Protein 6XWT (pdb70)

Radius of gyration: 24.29 Å; Cα contacts (8 Å, |Δi|>4): 470; chains: 6; bounding box: 39×50×75 Å

Solvent-accessible surface area: 18390 Å² total; per-residue (Å²): 84,12,46,99,99,11,4,8,142,4,0,78,83,0,0,85,122,57,14,111,88,110,74,4,67,0,6,98,9,0,16,99,3,0,13,67,1,1,13,45,24,7,26,12,26,3,15,28,0,11,60,3,0,116,17,23,98,130,90,52,0,51,50,123,0,7,54,25,13,40,138,20,57,144,42,182,34,7,34,118,48,2,4,96,115,6,1,147,142,13,42,3,142,154,40,28,65,119,1,32,135,61,2,55,33,18,2,77,85,11,0,31,37,2,0,95,19,0,0,80,80,0,48,147,43,188,89,147,11,0,23,2,104,2,0,14,79,0,4,142,156,55,65,70,10,92,87,11,48,106,138,34,6,7,127,9,0,82,75,1,0,83,122,58,8,64,104,105,68,3,60,0,7,98,10,0,17,96,3,0,13,61,1,1,16,42,24,3,26,10,26,4,15,5,0,8,65,0,0,116,22,24,112,127,85,45,0,51,48,117,0,6,55,22,4,39,123,53,35,138,27,6,44,122,50,1,1,94,120,4,2,145,146,13,41,2,148,142,40,26,63,111,1,27,108,60,1,67,35,17,2,93,84,8,0,32,37,1,0,95,18,0,0,78,81,0,50,145,44,188,89,141,9,0,22,3,108,2,0,14,78,0,5,144,157,54,66,55,11,67,47,199,74,54,169,52,4,65,65,50,36,69,86,13,62,78,150,35,97,34,103,9,95,0,85,68,50,17,124,124,55,172,81,44,154,53,3,63,64,52,30,71,84,16,60,71,167,38,129,34,101,19,89,5,84,59,60,19,117,126,39,120

InterPro domains:
  IPR000164 Histone H3/CENP-A [PR00622] (91-105)
  IPR000164 Histone H3/CENP-A [PR00622] (143-160)
  IPR000164 Histone H3/CENP-A [PR00622] (185-201)
  IPR000164 Histone H3/CENP-A [PR00622] (201-222)
  IPR000164 Histone H3/CENP-A [PTHR45810] (65-220)
  IPR000164 Histone H3/CENP-A [SM00428] (119-223)
  IPR007125 Core Histone H2A/H2B/H3 domain [PF00125] (131-218)
  IPR009072 Histone-fold [G3DSA:1.10.20.10] (46-222)
  IPR009072 Histone-fold [SSF47113] (108-221)

Foldseek 3Di:
DDDPVVVVVVVQVVLVVPDDPDRDDADPVRSVVVVVVVVVVVVVLVVVLQVVVVVVVHRDRDVVSVVVSVVVPD/DVPPDPVVVVVVCVVVVNDDDDPVVVVVVVVVVCVVVVQLCVQLVVVCVVVVHDDRDVVSSVRSVVVPVPPD/DDDPVVVVVVVQVVLVVPVVPDSDDQDPVNSVVVVVVVVVVVVVLVVVLQVVCVVVVHRDRDVVSVVVSVVVPD/DDDPCVVVVVCVVVVNDDDDPCVVVVVVVVVCVPVVQLVVQLVVVCVVVVHDDRDVVSSVRSVVVPVPPPD/DVVVVVVVVVVVVPDDDDDDDPCVNCVVVD/DVVVVVVVVVVVVPDDDDDDDPCVVCCVVVD

Nearest PDB structures (foldseek):
  6xwt-assembly1_D  TM=1.002E+00  e=1.591E-09  Drosophila melanogaster
  7xnp-assembly1_F  TM=9.391E-01  e=4.720E-09  Xenopus laevis
  5bs7-assembly1_D  TM=9.697E-01  e=1.309E-08  Xenopus laevis
  5bo0-assembly1_B  TM=9.210E-01  e=8.703E-09  Homo sapiens
  6f3t-assembly4_L  TM=8.508E-01  e=8.009E-03  Homo sapiens

Organism: Drosophila melanogaster (NCBI:txid7227)

GO terms:
  GO:0000775 chromosome, centromeric region (C, IDA)
  GO:0000776 kinetochore (C, IDA)
  GO:0000779 condensed chromosome, centromeric region (C, IDA)
  GO:0000939 inner kinetochore (C, IDA)
  GO:0043505 CENP-A containing nucleosome (C, IDA)
  GO:0031507 heterochromatin formation (P, IGI)
  GO:0051225 spindle assembly (P, IMP)
  GO:0051382 kinetochore assembly (P, IMP)
  GO:0007059 chromosome segregation (P, IMP)
  GO:0007080 mitotic metaphase chromosome alignment (P, IMP)
  GO:0000278 mitotic cell cycle (P, IMP)
  GO:0000786 nucleosome (C, IPI)
  GO:0005515 protein binding (F, IPI)
  GO:0051383 kinetochore organization (P, IDA)
  GO:0005634 nucleus (C, EXP)

Structure (mmCIF, N/CA/C/O backbone):
data_6XWT
#
_entry.id   6XWT
#
_cell.length_a   178.250
_cell.length_b   178.250
_cell.length_c   133.280
_cell.angle_alpha   90.000
_cell.angle_beta   90.000
_cell.angle_gamma   120.000
#
_symmetry.space_group_name_H-M   'H 3 2'
#
loop_
_entity.id
_entity.type
_entity.pdbx_description
1 polymer 'Histone H3-like centromeric protein cid'
2 polymer 'Histone H4'
3 polymer 'Chromosome alignment defect 1'
#
loop_
_atom_site.group_PDB
_atom_site.id
_atom_site.type_symbol
_atom_site.label_atom_id
_atom_site.label_alt_id
_atom_site.label_comp_id
_atom_site.label_asym_id
_atom_site.label_entity_id
_atom_site.label_seq_id
_atom_site.pdbx_PDB_ins_code
_atom_site.Cartn_x
_atom_site.Cartn_y
_atom_site.Cartn_z
_atom_site.occupancy
_atom_site.B_iso_or_equiv
_atom_site.auth_seq_id
_atom_site.auth_comp_id
_atom_site.auth_asym_id
_atom_site.auth_atom_id
_atom_site.pdbx_PDB_model_num
ATOM 1 N N . LEU A 1 147 ? 13.44223 -18.81338 36.67858 1.000 135.40134 47 LEU A N 1
ATOM 2 C CA . LEU A 1 147 ? 14.52272 -19.71912 36.30944 1.000 133.83923 47 LEU A CA 1
ATOM 3 C C . LEU A 1 147 ? 15.46162 -19.07662 35.29126 1.000 135.32018 47 LEU A C 1
ATOM 4 O O . LEU A 1 147 ? 15.11114 -18.08913 34.64931 1.000 136.17289 47 LEU A O 1
ATOM 6 N N . ILE A 1 148 ? 16.65707 -19.64068 35.14850 1.000 141.84617 48 ILE A N 1
ATOM 7 C CA . ILE A 1 148 ? 17.58690 -19.22736 34.09913 1.000 141.96378 48 ILE A CA 1
ATOM 8 C C . ILE A 1 148 ? 17.21805 -19.98714 32.82999 1.000 143.56715 48 ILE A C 1
ATOM 9 O O . ILE A 1 148 ? 16.53293 -21.01680 32.91177 1.000 144.61133 48 ILE A O 1
ATOM 14 N N . PRO A 1 149 ? 17.63144 -19.53521 31.64885 1.000 141.96693 49 PRO A N 1
ATOM 15 C CA . PRO A 1 149 ? 17.30949 -20.28165 30.42995 1.000 144.45935 49 PRO A CA 1
ATOM 16 C C . PRO A 1 149 ? 18.24066 -21.46445 30.21759 1.000 143.59503 49 PRO A C 1
ATOM 17 O O . PRO A 1 149 ? 19.40329 -21.46151 30.63025 1.000 141.91824 49 PRO A O 1
ATOM 21 N N . LYS A 1 150 ? 17.69837 -22.49081 29.55384 1.000 139.79859 50 LYS A N 1
ATOM 22 C CA . LYS A 1 150 ? 18.48706 -23.67390 29.22208 1.000 139.80482 50 LYS A CA 1
ATOM 23 C C . LYS A 1 150 ? 19.51383 -23.38217 28.13771 1.000 141.29850 50 LYS A C 1
ATOM 24 O O . LYS A 1 150 ? 20.55345 -24.04901 28.08052 1.000 140.96657 50 LYS A O 1
ATOM 30 N N . LEU A 1 151 ? 19.22771 -22.41764 27.26185 1.000 139.36904 51 LEU A N 1
ATOM 31 C CA . LEU A 1 151 ? 20.10561 -22.11213 26.13387 1.000 141.44946 51 LEU A CA 1
ATOM 32 C C . LEU A 1 151 ? 21.57848 -21.99511 26.51875 1.000 138.95711 51 LEU A C 1
ATOM 33 O O . LEU A 1 151 ? 22.40498 -22.68127 25.89917 1.000 139.69144 51 LEU A O 1
ATOM 38 N N . PRO A 1 152 ? 21.98174 -21.17254 27.51541 1.000 139.96553 52 PRO A N 1
ATOM 39 C CA . PRO A 1 152 ? 23.40175 -21.14244 27.89401 1.000 138.64381 52 PRO A CA 1
ATOM 40 C C . PRO A 1 152 ? 23.77278 -22.15453 28.96783 1.000 135.77781 52 PRO A C 1
ATOM 41 O O . PRO A 1 152 ? 24.94594 -22.51027 29.11949 1.000 134.00625 52 PRO A O 1
ATOM 45 N N . PHE A 1 153 ? 22.78001 -22.60530 29.73520 1.000 132.07476 53 PHE A N 1
ATOM 46 C CA . PHE A 1 153 ? 23.04864 -23.53010 30.83100 1.000 128.16218 53 PHE A CA 1
ATOM 47 C C . PHE A 1 153 ? 23.47687 -24.89626 30.30950 1.000 127.48000 53 PHE A C 1
ATOM 48 O O . PHE A 1 153 ? 24.47113 -25.46667 30.77516 1.000 124.74305 53 PHE A O 1
ATOM 56 N N . SER A 1 154 ? 22.72377 -25.44677 29.35309 1.000 121.90552 54 SER A N 1
ATOM 57 C CA . SER A 1 154 ? 23.03759 -26.77523 28.83781 1.000 121.90271 54 SER A CA 1
ATOM 58 C C . SER A 1 154 ? 24.40884 -26.81625 28.17620 1.000 120.81235 54 SER A C 1
ATOM 59 O O . SER A 1 154 ? 25.03639 -27.87957 28.12283 1.000 118.62571 54 SER A O 1
ATOM 62 N N . ARG A 1 155 ? 24.89218 -25.67902 27.66870 1.000 127.41228 55 ARG A N 1
ATOM 63 C CA . ARG A 1 155 ? 26.24693 -25.64454 27.13015 1.000 126.27732 55 ARG A CA 1
ATOM 64 C C . ARG A 1 155 ? 27.27230 -25.98567 28.20283 1.000 121.68922 55 ARG A C 1
ATOM 65 O O . ARG A 1 155 ? 28.22626 -26.72822 27.94682 1.000 120.29445 55 ARG A O 1
ATOM 73 N N . LEU A 1 156 ? 27.08307 -25.46553 29.41666 1.000 122.65000 56 LEU A N 1
ATOM 74 C CA . LEU A 1 156 ? 28.03602 -25.72055 30.49231 1.000 118.76877 56 LEU A CA 1
ATOM 75 C C . LEU A 1 156 ? 27.92218 -27.15116 31.00678 1.000 116.20757 56 LEU A C 1
ATOM 76 O O . LEU A 1 156 ? 28.93950 -27.80653 31.28176 1.000 113.57775 56 LEU A O 1
ATOM 81 N N . VAL A 1 157 ? 26.69158 -27.65288 31.13454 1.000 111.94087 57 VAL A N 1
ATOM 82 C CA . VAL A 1 157 ? 26.49398 -29.05499 31.48304 1.000 110.83429 57 VAL A CA 1
ATOM 83 C C . VAL A 1 157 ? 27.19609 -29.94960 30.47212 1.000 111.58664 57 VAL A C 1
ATOM 84 O O . VAL A 1 157 ? 27.84196 -30.93602 30.83974 1.000 110.02114 57 VAL A O 1
ATOM 8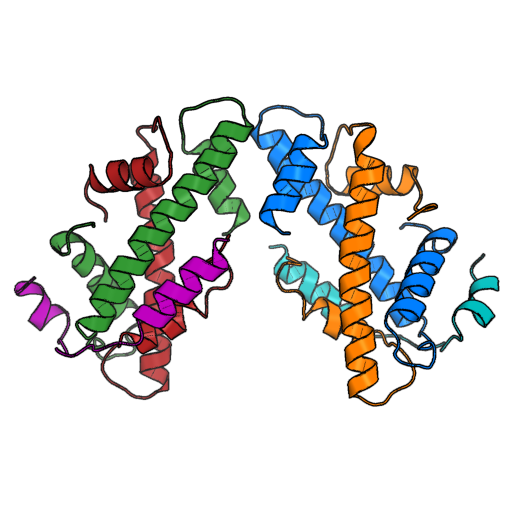8 N N . ARG A 1 158 ? 27.09328 -29.60910 29.18522 1.000 117.50214 58 ARG A N 1
ATOM 89 C CA . ARG A 1 158 ? 27.74245 -30.39537 28.14177 1.000 117.66825 58 ARG A CA 1
ATOM 90 C C . ARG A 1 158 ? 29.25712 -30.31697 28.26239 1.000 114.91248 58 ARG A C 1
ATOM 91 O O . ARG A 1 158 ? 29.94785 -31.33923 28.18919 1.000 113.96041 58 ARG A O 1
ATOM 99 N N . GLU A 1 159 ? 29.79139 -29.10155 28.40110 1.000 121.87766 59 GLU A N 1
ATOM 100 C CA . GLU A 1 159 ? 31.21352 -28.92289 28.67326 1.000 119.82861 59 GLU A CA 1
ATOM 101 C C . GLU A 1 159 ? 31.70631 -29.86521 29.76760 1.000 116.85214 59 GLU A C 1
ATOM 102 O O . GLU A 1 159 ? 32.70266 -30.57289 29.58929 1.000 115.97943 59 GLU A O 1
ATOM 108 N N . PHE A 1 160 ? 30.99514 -29.92838 30.89434 1.000 116.89175 60 PHE A N 1
ATOM 109 C CA . PHE A 1 160 ? 31.55803 -30.69253 32.00778 1.000 114.15236 60 PHE A CA 1
ATOM 110 C C . PHE A 1 160 ? 31.28081 -32.19066 31.90939 1.000 114.76548 60 PHE A C 1
ATOM 111 O O . PHE A 1 160 ? 32.10304 -32.99106 32.37707 1.000 113.76038 60 PHE A O 1
ATOM 119 N N . ILE A 1 161 ? 30.15503 -32.59345 31.31664 1.000 106.03566 61 ILE A N 1
ATOM 120 C CA . ILE A 1 161 ? 29.95774 -34.00075 30.97495 1.000 107.11550 61 ILE A CA 1
ATOM 121 C C . ILE A 1 161 ? 31.08834 -34.48795 30.08141 1.000 108.05779 61 ILE A C 1
ATOM 122 O O . ILE A 1 161 ? 31.65501 -35.56500 30.29801 1.000 108.10971 61 ILE A O 1
ATOM 127 N N . VAL A 1 162 ? 31.42848 -33.70240 29.05943 1.000 116.13153 62 VAL A N 1
ATOM 128 C CA . VAL A 1 162 ? 32.53304 -34.06489 28.17920 1.000 115.88888 62 VAL A CA 1
ATOM 129 C C . VAL A 1 162 ? 33.84660 -34.06895 28.95124 1.000 113.55630 62 VAL A C 1
ATOM 130 O O . VAL A 1 162 ? 34.72677 -34.90132 28.70469 1.000 113.70580 62 VAL A O 1
ATOM 134 N N . LYS A 1 163 ? 33.99942 -33.14493 29.90190 1.000 120.52642 63 LYS A N 1
ATOM 135 C CA . LYS A 1 163 ? 35.27516 -33.00804 30.59544 1.000 119.35708 63 LYS A CA 1
ATOM 136 C C . LYS A 1 163 ? 35.55544 -34.18249 31.53563 1.000 118.51088 63 LYS A C 1
ATOM 137 O O . LYS A 1 163 ? 36.67811 -34.69528 31.56111 1.000 118.48698 63 LYS A O 1
ATOM 143 N N . TYR A 1 164 ? 34.56430 -34.63471 32.31022 1.000 125.45260 64 TYR A N 1
ATOM 144 C CA . TYR A 1 164 ? 34.81434 -35.65756 33.33006 1.000 124.76684 64 TYR A CA 1
ATOM 145 C C . TYR A 1 164 ? 34.28538 -37.05153 33.01267 1.000 125.89380 64 TYR A C 1
ATOM 146 O O . TYR A 1 164 ? 34.48076 -37.96221 33.82857 1.000 126.18791 64 TYR A O 1
ATOM 155 N N . SER A 1 165 ? 33.63055 -37.25949 31.87734 1.000 127.87249 65 SER A N 1
ATOM 156 C CA . SER A 1 165 ? 33.31141 -38.62211 31.47905 1.000 129.58637 65 SER A CA 1
ATOM 157 C C . SER A 1 165 ? 34.57525 -39.31000 30.97420 1.000 129.87852 65 SER A C 1
ATOM 158 O O . SER A 1 165 ? 35.39715 -38.69986 30.28472 1.000 129.90725 65 SER A O 1
ATOM 161 N N . ASP A 1 166 ? 34.74627 -40.58016 31.34604 1.000 148.06020 66 ASP A N 1
ATOM 162 C CA . ASP A 1 166 ? 36.00872 -41.26831 31.08939 1.000 147.85091 66 ASP A CA 1
ATOM 163 C C . ASP A 1 166 ? 36.34386 -41.35767 29.60709 1.000 149.46986 66 ASP A C 1
ATOM 164 O O . ASP A 1 166 ? 37.34397 -40.78879 29.15719 1.000 148.97685 66 ASP A O 1
ATOM 169 N N . ASP A 1 167 ? 35.53504 -42.07584 28.85189 1.000 138.80810 67 ASP A N 1
ATOM 170 C CA . ASP A 1 167 ? 35.80097 -42.26824 27.42611 1.000 140.48054 67 ASP A CA 1
ATOM 171 C C . ASP A 1 167 ? 34.58607 -42.02506 26.54402 1.000 142.28697 67 ASP A C 1
ATOM 172 O O . ASP A 1 167 ? 34.72854 -41.51615 25.43005 1.000 142.10211 67 ASP A O 1
ATOM 174 N N . GLU A 1 168 ? 33.40482 -42.35972 27.01179 1.000 142.85835 68 GLU A N 1
ATOM 175 C CA . GLU A 1 168 ? 32.21191 -42.02459 26.24870 1.000 143.45754 68 GLU A CA 1
ATOM 176 C C . GLU A 1 168 ? 31.49363 -40.87032 26.91265 1.000 143.09036 68 GLU A C 1
ATOM 177 O O . GLU A 1 168 ? 31.26545 -40.91666 28.12983 1.000 143.92728 68 GLU A O 1
ATOM 183 N N . PRO A 1 169 ? 31.16414 -39.81412 26.17385 1.000 127.80099 69 PRO A N 1
ATOM 184 C CA . PRO A 1 169 ? 30.26482 -38.79464 26.71899 1.000 128.17784 69 PRO A CA 1
ATOM 185 C C . PRO A 1 169 ? 29.03260 -39.45073 27.32726 1.000 129.51952 69 PRO A C 1
ATOM 186 O O . PRO A 1 169 ? 28.44032 -40.36274 26.74836 1.000 132.86349 69 PRO A O 1
ATOM 190 N N . LEU A 1 170 ? 28.64648 -38.97929 28.50719 1.000 131.16833 70 LEU A N 1
ATOM 191 C CA . LEU A 1 170 ? 27.79354 -39.73150 29.42146 1.000 132.32508 70 LEU A CA 1
ATOM 192 C C . LEU A 1 170 ? 26.42523 -39.07169 29.37536 1.000 135.22014 70 LEU A C 1
ATOM 193 O O . LEU A 1 170 ? 26.29588 -37.88986 29.70983 1.000 135.38947 70 LEU A O 1
ATOM 198 N N . ARG A 1 171 ? 25.40911 -39.83375 28.96740 1.000 133.34638 71 ARG A N 1
ATOM 199 C CA . ARG A 1 171 ? 24.53563 -39.27920 27.94629 1.000 136.61065 71 ARG A CA 1
ATOM 200 C C . ARG A 1 171 ? 23.78456 -38.01792 28.36930 1.000 137.83272 71 ARG A C 1
ATOM 201 O O . ARG A 1 171 ? 24.21881 -36.92871 27.98374 1.000 141.79016 71 ARG A O 1
ATOM 209 N N . VAL A 1 172 ? 22.61165 -38.12752 29.00445 1.000 129.38449 72 VAL A N 1
ATOM 210 C CA . VAL A 1 172 ? 22.07766 -37.33235 30.11847 1.000 129.56298 72 VAL A CA 1
ATOM 211 C C . VAL A 1 172 ? 20.59219 -37.69083 30.14249 1.000 131.24649 72 VAL A C 1
ATOM 212 O O . VAL A 1 172 ? 20.03098 -38.02507 29.09444 1.000 133.00311 72 VAL A O 1
ATOM 216 N N . THR A 1 173 ? 19.92436 -37.60670 31.29000 1.000 129.11899 73 THR A N 1
ATOM 217 C CA . THR A 1 173 ? 18.46487 -37.62380 31.29715 1.000 129.89569 73 THR A CA 1
ATOM 218 C C . THR A 1 173 ? 17.90600 -36.21127 31.44123 1.000 129.99785 73 THR A C 1
ATOM 219 O O . THR A 1 173 ? 18.59164 -35.29321 31.88949 1.000 129.66327 73 THR A O 1
ATOM 223 N N . GLU A 1 174 ? 16.62632 -36.05572 31.08738 1.000 128.66381 74 GLU A N 1
ATOM 224 C CA . GLU A 1 174 ? 15.96097 -34.76611 31.26527 1.000 128.50541 74 GLU A CA 1
ATOM 225 C C . GLU A 1 174 ? 15.86946 -34.39440 32.73958 1.000 126.16631 74 GLU A C 1
ATOM 226 O O . GLU A 1 174 ? 16.08332 -33.23212 33.11786 1.000 124.87491 74 GLU A O 1
ATOM 232 N N . GLY A 1 175 ? 15.54281 -35.37348 33.58394 1.000 127.38824 75 GLY A N 1
ATOM 233 C CA . GLY A 1 175 ? 15.48038 -35.12093 35.01154 1.000 126.14119 75 GLY A CA 1
ATOM 234 C C . GLY A 1 175 ? 16.81113 -34.67155 35.57890 1.000 124.08012 75 GLY A C 1
ATOM 235 O O . GLY A 1 175 ? 16.85919 -33.81782 36.46425 1.000 122.23597 75 GLY A O 1
ATOM 236 N N . ALA A 1 176 ? 17.90795 -35.25659 35.09224 1.000 122.28559 76 ALA A N 1
ATOM 237 C CA . ALA A 1 176 ? 19.23462 -34.82293 35.51814 1.000 120.08279 76 ALA A CA 1
ATOM 238 C C . ALA A 1 176 ? 19.45527 -33.34652 35.21172 1.000 118.16188 76 ALA A C 1
ATOM 239 O O . ALA A 1 176 ? 19.92528 -32.58678 36.06651 1.000 115.09885 76 ALA A O 1
ATOM 241 N N . LEU A 1 177 ? 19.12766 -32.92573 33.98788 1.000 120.13156 77 LEU A N 1
ATOM 242 C CA . LEU A 1 177 ? 19.28588 -31.52468 33.60885 1.000 119.26311 77 LEU A CA 1
ATOM 243 C C . LEU A 1 177 ? 18.43788 -30.61751 34.48905 1.000 117.50212 77 LEU A C 1
ATOM 244 O O . LEU A 1 177 ? 18.90978 -29.58045 34.97768 1.000 114.74827 77 LEU A O 1
ATOM 249 N N . LEU A 1 178 ? 17.17205 -30.98787 34.69132 1.000 119.86270 78 LEU A N 1
ATOM 250 C CA . LEU A 1 178 ? 16.29692 -30.16032 35.51144 1.000 118.58646 78 LEU A CA 1
ATOM 251 C C . LEU A 1 178 ? 16.80991 -30.07027 36.94280 1.000 115.38769 78 LEU A C 1
ATOM 252 O O . LEU A 1 178 ? 16.78465 -28.99425 37.55064 1.000 113.88859 78 LEU A O 1
ATOM 257 N N . ALA A 1 179 ? 17.28526 -31.18992 37.49515 1.000 122.29444 79 ALA A N 1
ATOM 258 C CA . ALA A 1 179 ? 17.81156 -31.18858 38.85530 1.000 120.15344 79 ALA A CA 1
ATOM 259 C C . ALA A 1 179 ? 19.04707 -30.30839 38.96876 1.000 117.28035 79 ALA A C 1
ATOM 260 O O . ALA A 1 179 ? 19.18965 -29.55143 39.93585 1.000 115.26079 79 ALA A O 1
ATOM 262 N N . MET A 1 180 ? 19.95424 -30.39581 37.99301 1.000 116.55850 80 MET A N 1
ATOM 263 C CA . MET A 1 180 ? 21.14291 -29.55073 38.01550 1.000 114.14888 80 MET A CA 1
ATOM 264 C C . MET A 1 180 ? 20.76076 -28.07901 37.96839 1.000 113.61753 80 MET A C 1
ATOM 265 O O . MET A 1 180 ? 21.32004 -27.25457 38.70145 1.000 112.92395 80 MET A O 1
ATOM 270 N N . GLN A 1 181 ? 19.79252 -27.73259 37.11867 1.000 122.76446 81 GLN A N 1
ATOM 271 C CA . GLN A 1 181 ? 19.38659 -26.33631 37.00326 1.000 124.12690 81 GLN A CA 1
ATOM 272 C C . GLN A 1 181 ? 18.75091 -25.84297 38.29884 1.000 122.67743 81 GLN A C 1
ATOM 273 O O . GLN A 1 181 ? 19.07009 -24.74966 38.78566 1.000 121.44749 81 GLN A O 1
ATOM 279 N N . GLU A 1 182 ? 17.84337 -26.64069 38.87217 1.000 125.97935 82 GLU A N 1
ATOM 280 C CA . GLU A 1 182 ? 17.22002 -26.29327 40.14728 1.000 126.18259 82 GLU A CA 1
ATOM 281 C C . GLU A 1 182 ? 18.27311 -26.06784 41.22673 1.000 123.31737 82 GLU A C 1
ATOM 282 O O . GLU A 1 182 ? 18.24985 -25.06166 41.95530 1.000 123.49011 82 GLU A O 1
ATOM 288 N N . SER A 1 183 ? 19.20920 -27.01412 41.34063 1.000 122.84405 83 SER A N 1
ATOM 289 C CA . SER A 1 183 ? 20.24569 -26.93326 42.35945 1.000 120.66604 83 SER A CA 1
ATOM 290 C C . SER A 1 183 ? 21.08223 -25.67883 42.19002 1.000 119.52662 83 SER A C 1
ATOM 291 O O . SER A 1 183 ? 21.34538 -24.96417 43.16090 1.000 119.80741 83 SER A O 1
ATOM 294 N N . CYS A 1 184 ? 21.50961 -25.39228 40.95799 1.000 117.26116 84 CYS A N 1
ATOM 295 C CA . CYS A 1 184 ? 22.39239 -24.25100 40.75214 1.000 117.04453 84 CYS A CA 1
ATOM 296 C C . CYS A 1 184 ? 21.66580 -22.93871 40.99458 1.000 118.82961 84 CYS A C 1
ATOM 297 O O . CYS A 1 184 ? 22.24106 -22.01028 41.57359 1.000 118.53011 84 CYS A O 1
ATOM 300 N N . GLU A 1 185 ? 20.39068 -22.85335 40.60968 1.000 122.53288 85 GLU A N 1
ATOM 301 C CA . GLU A 1 185 ? 19.65056 -21.62170 40.85270 1.000 124.79082 85 GLU A CA 1
ATOM 302 C C . GLU A 1 185 ? 19.49687 -21.36507 42.34522 1.000 123.88100 85 GLU A C 1
ATOM 303 O O . GLU A 1 185 ? 19.81518 -20.27065 42.83632 1.000 124.16833 85 GLU A O 1
ATOM 309 N N . MET A 1 186 ? 19.02627 -22.36655 43.09617 1.000 125.75422 86 MET A N 1
ATOM 310 C CA . MET A 1 186 ? 18.82346 -22.09554 44.51467 1.000 125.63540 86 MET A CA 1
ATOM 311 C C . MET A 1 186 ? 20.15320 -21.94279 45.24301 1.000 124.29271 86 MET A C 1
ATOM 312 O O . MET A 1 186 ? 20.23704 -21.18185 46.21289 1.000 125.89694 86 MET A O 1
ATOM 317 N N . TYR A 1 187 ? 21.21329 -22.60700 44.76869 1.000 119.72541 87 TYR A N 1
ATOM 318 C CA . TYR A 1 187 ? 22.51634 -22.46633 45.40744 1.000 118.57067 87 TYR A CA 1
ATOM 319 C C . TYR A 1 187 ? 23.10246 -21.08214 45.17876 1.000 119.15732 87 TYR A C 1
ATOM 320 O O . TYR A 1 187 ? 23.71058 -20.50364 46.08691 1.000 119.68106 87 TYR A O 1
ATOM 329 N N . LEU A 1 188 ? 22.93829 -20.53304 43.97442 1.000 113.59451 88 LEU A N 1
ATOM 330 C CA . LEU A 1 188 ? 23.41994 -19.18073 43.73564 1.000 115.00935 88 LEU A CA 1
ATOM 331 C C . LEU A 1 188 ? 22.61526 -18.17007 44.53492 1.000 116.61966 88 LEU A C 1
ATOM 332 O O . LEU A 1 188 ? 23.18969 -17.24590 45.12044 1.000 117.60692 88 LEU A O 1
ATOM 337 N N . THR A 1 189 ? 21.28850 -18.33129 44.57923 1.000 120.29971 89 THR A N 1
ATOM 338 C CA . THR A 1 189 ? 20.47722 -17.49153 45.45701 1.000 121.82184 89 THR A CA 1
ATOM 339 C C . THR A 1 189 ? 21.00791 -17.52491 46.88730 1.000 121.20647 89 THR A C 1
ATOM 340 O O . THR A 1 189 ? 21.22120 -16.48164 47.51690 1.000 122.58662 89 THR A O 1
ATOM 344 N N . GLN A 1 190 ? 21.23423 -18.73130 47.40561 1.000 133.21811 90 GLN A N 1
ATOM 345 C CA . GLN A 1 190 ? 21.74038 -18.92377 48.75979 1.000 133.39021 90 GLN A CA 1
ATOM 346 C C . GLN A 1 190 ? 23.06777 -18.20263 48.98970 1.000 132.63851 90 GLN A C 1
ATOM 347 O O . GLN A 1 190 ? 23.21676 -17.43320 49.95140 1.000 134.74014 90 GLN A O 1
ATOM 353 N N . ARG A 1 191 ? 24.05796 -18.46782 48.13471 1.000 126.48241 91 ARG A N 1
ATOM 354 C CA . ARG A 1 191 ? 25.39296 -17.92704 48.36762 1.000 126.53497 91 ARG A CA 1
ATOM 355 C C . ARG A 1 191 ? 25.42381 -16.41559 48.18270 1.000 128.10641 91 ARG A C 1
ATOM 356 O O . ARG A 1 191 ? 26.15916 -15.72039 48.89542 1.000 128.46915 91 ARG A O 1
ATOM 364 N N . LEU A 1 192 ? 24.61376 -15.88591 47.26096 1.000 121.41734 92 LEU A N 1
ATOM 365 C CA . LEU A 1 192 ? 24.45940 -14.44070 47.15898 1.000 123.16242 92 LEU A CA 1
ATOM 366 C C . LEU A 1 192 ? 23.86232 -13.86325 48.43307 1.000 124.83006 92 LEU A C 1
ATOM 367 O O . LEU A 1 192 ? 24.30812 -12.81581 48.91320 1.000 126.40183 92 LEU A O 1
ATOM 372 N N . ALA A 1 193 ? 22.84141 -14.52400 48.98839 1.000 127.31307 93 ALA A N 1
ATOM 373 C CA . ALA A 1 193 ? 22.23815 -14.03607 50.22459 1.000 129.17769 93 ALA A CA 1
ATOM 374 C C . ALA A 1 193 ? 23.25452 -14.00301 51.35884 1.000 128.79310 93 ALA A C 1
ATOM 375 O O . ALA A 1 193 ? 23.28273 -13.05613 52.15201 1.000 131.38953 93 ALA A O 1
ATOM 377 N N . ASP A 1 194 ? 24.11490 -15.01794 51.44134 1.000 132.69816 94 ASP A N 1
ATOM 378 C CA . ASP A 1 194 ? 25.09310 -15.04480 52.52926 1.000 133.34074 94 ASP A CA 1
ATOM 379 C C . ASP A 1 194 ? 26.19770 -14.00332 52.32289 1.000 133.37799 94 ASP A C 1
ATOM 380 O O . ASP A 1 194 ? 26.63354 -13.34074 53.28071 1.000 134.45855 94 ASP A O 1
ATOM 385 N N . SER A 1 195 ? 26.66825 -13.84056 51.08392 1.000 131.05203 95 SER A N 1
ATOM 386 C CA . SER A 1 195 ? 27.61631 -12.76663 50.80321 1.000 131.32764 95 SER A CA 1
ATOM 387 C C . SER A 1 195 ? 27.00947 -11.40545 51.12820 1.000 134.07518 95 SER A C 1
ATOM 388 O O . SER A 1 195 ? 27.69630 -10.50636 51.63422 1.000 136.08589 95 SER A O 1
ATOM 391 N N . TYR A 1 196 ? 25.71067 -11.24282 50.87077 1.000 128.93991 96 TYR A N 1
ATOM 392 C CA . TYR A 1 196 ? 25.03389 -10.00875 51.23897 1.000 132.03095 96 TYR A CA 1
ATOM 393 C C . TYR A 1 196 ? 24.87111 -9.88514 52.74784 1.000 133.09502 96 TYR A C 1
ATOM 394 O O . TYR A 1 196 ? 24.77311 -8.76741 53.26017 1.000 135.94381 96 TYR A O 1
ATOM 403 N N . MET A 1 197 ? 24.84590 -11.00815 53.46845 1.000 139.39698 97 MET A N 1
ATOM 404 C CA . MET A 1 197 ? 24.91148 -10.94193 54.92614 1.000 141.21829 97 MET A CA 1
ATOM 405 C C . MET A 1 197 ? 26.24420 -10.36827 55.38410 1.000 141.48006 97 MET A C 1
ATOM 406 O O . MET A 1 197 ? 26.29037 -9.56040 56.31745 1.000 144.34661 97 MET A O 1
ATOM 411 N N . LEU A 1 198 ? 27.33601 -10.76646 54.73157 1.000 129.90855 98 LEU A N 1
ATOM 412 C CA . LEU A 1 198 ? 28.62720 -10.13018 55.00779 1.000 131.78943 98 LEU A CA 1
ATOM 413 C C . LEU A 1 198 ? 28.56999 -8.63027 54.71995 1.000 136.24829 98 LEU A C 1
ATOM 414 O O . LEU A 1 198 ? 29.03796 -7.79803 55.51871 1.000 140.38975 98 LEU A O 1
ATOM 419 N N . THR A 1 199 ? 28.00448 -8.27659 53.56293 1.000 131.60267 99 THR A N 1
ATOM 420 C CA . THR A 1 199 ? 27.78920 -6.87867 53.19811 1.000 136.20295 99 THR A CA 1
ATOM 421 C C . THR A 1 199 ? 27.09791 -6.11101 54.32142 1.000 141.33868 99 THR A C 1
ATOM 422 O O . THR A 1 199 ? 27.59173 -5.07975 54.79300 1.000 145.89203 99 THR A O 1
ATOM 426 N N . LYS A 1 200 ? 25.93081 -6.60088 54.74518 1.000 142.60856 100 LYS A N 1
ATOM 427 C CA . LYS A 1 200 ? 25.22122 -6.00485 55.87321 1.000 145.32244 100 LYS A CA 1
ATOM 428 C C . LYS A 1 200 ? 26.10129 -5.92174 57.11164 1.000 145.98458 100 LYS A C 1
ATOM 429 O O . LYS A 1 200 ? 26.03383 -4.94867 57.87188 1.000 149.51332 100 LYS A O 1
ATOM 435 N N . HIS A 1 201 ? 26.92892 -6.94480 57.33252 1.000 137.78847 101 HIS A N 1
ATOM 436 C CA . HIS A 1 201 ? 27.77728 -6.96983 58.51895 1.000 139.04092 101 HIS A CA 1
ATOM 437 C C . HIS A 1 201 ? 28.72228 -5.78273 58.55331 1.000 140.46666 101 HIS A C 1
ATOM 438 O O . HIS A 1 201 ? 28.99515 -5.22897 59.62618 1.000 142.73299 101 HIS A O 1
ATOM 445 N N . ARG A 1 202 ? 29.21845 -5.35863 57.39327 1.000 145.69508 102 ARG A N 1
ATOM 446 C CA . ARG A 1 202 ? 30.06161 -4.17065 57.38443 1.000 147.83018 102 ARG A CA 1
ATOM 447 C C . ARG A 1 202 ? 29.27311 -2.87618 57.17772 1.000 150.69481 102 ARG A C 1
ATOM 448 O O . ARG A 1 202 ? 29.84808 -1.87509 56.73310 1.000 152.46325 102 ARG A O 1
ATOM 456 N N . ASN A 1 203 ? 27.97679 -2.88006 57.50125 1.000 152.85448 103 ASN A N 1
ATOM 457 C CA . ASN A 1 203 ? 27.14099 -1.67373 57.53850 1.000 155.55661 103 ASN A CA 1
ATOM 458 C C . ASN A 1 203 ? 27.11175 -0.93419 56.20440 1.000 155.75826 103 ASN A C 1
ATOM 459 O O . ASN A 1 203 ? 26.96882 0.29011 56.16661 1.000 161.48540 103 ASN A O 1
ATOM 464 N N . ARG A 1 204 ? 27.25580 -1.66229 55.10343 1.000 159.17367 104 ARG A N 1
ATOM 465 C CA . ARG A 1 204 ? 27.06848 -1.11505 53.77007 1.000 160.03066 104 ARG A CA 1
ATOM 466 C C . ARG A 1 204 ? 26.02659 -1.97313 53.05845 1.000 157.67947 104 ARG A C 1
ATOM 467 O O . ARG A 1 204 ? 25.81373 -3.13506 53.41313 1.000 154.70260 104 ARG A O 1
ATOM 475 N N . VAL A 1 205 ? 25.35267 -1.39524 52.06304 1.000 154.96952 105 VAL A N 1
ATOM 476 C CA . VAL A 1 205 ? 24.20882 -2.05007 51.42978 1.000 154.13920 105 VAL A CA 1
ATOM 477 C C . VAL A 1 205 ? 24.52326 -2.60482 50.04949 1.000 151.78843 105 VAL A C 1
ATOM 478 O O . VAL A 1 205 ? 23.65953 -3.26810 49.45464 1.000 150.72689 105 VAL A O 1
ATOM 482 N N . THR A 1 206 ? 25.71775 -2.36308 49.51606 1.000 154.05624 106 THR A N 1
ATOM 483 C CA . THR A 1 206 ? 26.04705 -2.71367 48.13684 1.000 152.32314 106 THR A CA 1
ATOM 484 C C . THR A 1 206 ? 26.97636 -3.92268 48.12794 1.000 149.19193 106 THR A C 1
ATOM 485 O O . THR A 1 206 ? 28.13528 -3.82651 48.54660 1.000 148.89697 106 THR A O 1
ATOM 489 N N . LEU A 1 207 ? 26.46494 -5.05430 47.64651 1.000 147.40893 107 LEU A N 1
ATOM 490 C CA . LEU A 1 207 ? 27.27889 -6.25563 47.51227 1.000 143.54382 107 LEU A CA 1
ATOM 491 C C . LEU A 1 207 ? 28.38914 -6.03475 46.49279 1.000 143.50235 107 LEU A C 1
ATOM 492 O O . LEU A 1 207 ? 28.14901 -5.51339 45.39993 1.000 145.57899 107 LEU A O 1
ATOM 497 N N . GLU A 1 208 ? 29.60997 -6.42584 46.85671 1.000 147.55619 108 GLU A N 1
ATOM 498 C CA . GLU A 1 208 ? 30.76213 -6.24727 45.98425 1.000 147.76255 108 GLU A CA 1
ATOM 499 C C . GLU A 1 208 ? 31.72701 -7.40801 46.19236 1.000 144.61933 108 GLU A C 1
ATOM 500 O O . GLU A 1 208 ? 31.54416 -8.24506 47.07964 1.000 143.55078 108 GLU A O 1
ATOM 506 N N . VAL A 1 209 ? 32.76725 -7.44647 45.35340 1.000 137.89436 109 VAL A N 1
ATOM 507 C CA . VAL A 1 209 ? 33.68874 -8.57958 45.32150 1.000 140.08084 109 VAL A CA 1
ATOM 508 C C . VAL A 1 209 ? 34.45511 -8.76076 46.62356 1.000 146.96148 109 VAL A C 1
ATOM 509 O O . VAL A 1 209 ? 34.98425 -9.84684 46.87387 1.000 154.68548 109 VAL A O 1
ATOM 513 N N . ARG A 1 210 ? 34.55959 -7.71677 47.44688 1.000 142.59691 110 ARG A N 1
ATOM 514 C CA . ARG A 1 210 ? 35.08161 -7.88152 48.80145 1.000 153.87648 110 ARG A CA 1
ATOM 515 C C . ARG A 1 210 ? 34.35001 -9.00988 49.52562 1.000 160.86242 110 ARG A C 1
ATOM 516 O O . ARG A 1 210 ? 34.96447 -9.95203 50.04974 1.000 168.73214 110 ARG A O 1
ATOM 524 N N . ASP A 1 211 ? 33.01822 -8.95054 49.50464 1.000 148.95552 111 ASP A N 1
ATOM 525 C CA . ASP A 1 211 ? 32.20131 -9.92027 50.22076 1.000 153.40578 111 ASP A CA 1
ATOM 526 C C . ASP A 1 211 ? 32.20343 -11.26819 49.51492 1.000 153.51011 111 ASP A C 1
ATOM 527 O O . ASP A 1 211 ? 32.24605 -12.31727 50.16783 1.000 152.96167 111 ASP A O 1
ATOM 532 N N . MET A 1 212 ? 32.13013 -11.25857 48.18185 1.000 142.12780 112 MET A N 1
ATOM 533 C CA . MET A 1 212 ? 32.21135 -12.49966 47.42150 1.000 141.26441 112 MET A CA 1
ATOM 534 C C . MET A 1 212 ? 33.50411 -13.24326 47.72940 1.000 146.46340 112 MET A C 1
ATOM 535 O O . MET A 1 212 ? 33.51132 -14.47149 47.87493 1.000 148.66450 112 MET A O 1
ATOM 540 N N . ALA A 1 213 ? 34.60619 -12.50425 47.87204 1.000 133.85073 113 ALA A N 1
ATOM 541 C CA . ALA A 1 213 ? 35.90202 -13.12135 48.11702 1.000 139.45380 113 ALA A CA 1
ATOM 542 C C . ALA A 1 213 ? 36.01899 -13.62051 49.54886 1.000 146.56021 113 ALA A C 1
ATOM 543 O O . ALA A 1 213 ? 36.60442 -14.68254 49.78972 1.000 149.71554 113 ALA A O 1
ATOM 545 N N . LEU A 1 214 ? 35.47828 -12.87317 50.51448 1.000 141.57760 114 LEU A N 1
ATOM 546 C CA . LEU A 1 214 ? 35.40705 -13.41072 51.87042 1.000 143.36629 114 LEU A CA 1
ATOM 547 C C . LEU A 1 214 ? 34.59194 -14.70090 51.90604 1.000 138.28174 114 LEU A C 1
ATOM 548 O O . LEU A 1 214 ? 34.96513 -15.66378 52.58705 1.000 140.99137 114 LEU A O 1
ATOM 553 N N . MET A 1 215 ? 33.47488 -14.73640 51.17655 1.000 146.06155 115 MET A N 1
ATOM 554 C CA . MET A 1 215 ? 32.67724 -15.95509 51.07551 1.000 142.59412 115 MET A CA 1
ATOM 555 C C . MET A 1 215 ? 33.49432 -17.10462 50.49503 1.000 147.07241 115 MET A C 1
ATOM 556 O O . MET A 1 215 ? 33.44151 -18.23966 50.99053 1.000 147.65433 115 MET A O 1
ATOM 561 N N . ALA A 1 216 ? 34.23929 -16.82767 49.42161 1.000 140.38957 116 ALA A N 1
ATOM 562 C CA . ALA A 1 216 ? 35.09624 -17.84628 48.82236 1.000 143.40029 116 ALA A CA 1
ATOM 563 C C . ALA A 1 216 ? 36.13008 -18.35410 49.81904 1.000 149.49872 116 ALA A C 1
ATOM 564 O O . ALA A 1 216 ? 36.43445 -19.55124 49.85449 1.000 151.54311 116 ALA A O 1
ATOM 566 N N . TYR A 1 217 ? 36.68338 -17.45724 50.63715 1.000 147.80261 117 TYR A N 1
ATOM 567 C CA . TYR A 1 217 ? 37.63752 -17.87788 51.65717 1.000 152.47558 117 TYR A CA 1
ATOM 568 C C . TYR A 1 217 ? 36.97220 -18.66453 52.77675 1.000 151.94652 117 TYR A C 1
ATOM 569 O O . TYR A 1 217 ? 37.64048 -19.45984 53.44636 1.000 157.69712 117 TYR A O 1
ATOM 578 N N . ILE A 1 218 ? 35.67937 -18.45089 53.00287 1.000 144.38843 118 ILE A N 1
ATOM 579 C CA . ILE A 1 218 ? 34.98582 -19.19490 54.04689 1.000 148.47542 118 ILE A CA 1
ATOM 580 C C . ILE A 1 218 ? 34.68259 -20.61277 53.58551 1.000 153.14118 118 ILE A C 1
ATOM 581 O O . ILE A 1 218 ? 35.02885 -21.58862 54.26131 1.000 159.63822 118 ILE A O 1
ATOM 586 N N . CYS A 1 219 ? 34.03424 -20.75168 52.42631 1.000 155.99560 119 CYS A N 1
ATOM 587 C CA . CYS A 1 219 ? 33.50264 -22.03988 51.99304 1.000 158.83591 119 CYS A CA 1
ATOM 588 C C . CYS A 1 219 ? 34.25143 -22.64273 50.80599 1.000 159.78875 119 CYS A C 1
ATOM 589 O O . CYS A 1 219 ? 33.69679 -23.49940 50.11011 1.000 161.37482 119 CYS A O 1
ATOM 592 N N . ASP A 1 220 ? 35.50934 -22.25999 50.59290 1.000 154.80068 120 ASP A N 1
ATOM 593 C CA . ASP A 1 220 ? 36.25574 -22.67914 49.40042 1.000 155.18092 120 ASP A CA 1
ATOM 594 C C . ASP A 1 220 ? 35.46689 -22.47305 48.10292 1.000 150.32474 120 ASP A C 1
ATOM 595 O O . ASP A 1 220 ? 34.82762 -21.43861 47.90477 1.000 146.20733 120 ASP A O 1
ATOM 600 N N . ILE B 2 27 ? 28.88418 -20.49764 31.11890 1.000 159.95118 27 ILE B N 1
ATOM 601 C CA . ILE B 2 27 ? 29.40311 -19.30948 31.78631 1.000 158.61506 27 ILE B CA 1
ATOM 602 C C . ILE B 2 27 ? 29.37385 -18.11746 30.84454 1.000 166.79338 27 ILE B C 1
ATOM 603 O O . ILE B 2 27 ? 28.87843 -17.04842 31.20181 1.000 171.90205 27 ILE B O 1
ATOM 608 N N . GLN B 2 28 ? 29.91740 -18.31609 29.63988 1.000 164.51237 28 GLN B N 1
ATOM 609 C CA . GLN B 2 28 ? 29.98683 -17.23889 28.65782 1.000 171.12607 28 GLN B CA 1
ATOM 610 C C . GLN B 2 28 ? 28.61675 -16.62093 28.41159 1.000 179.22761 28 GLN B C 1
ATOM 611 O O . GLN B 2 28 ? 28.49224 -15.40029 28.26545 1.000 182.73329 28 GLN B O 1
ATOM 617 N N . GLY B 2 29 ? 27.57641 -17.44801 28.37295 1.000 161.76226 29 GLY B N 1
ATOM 618 C CA . GLY B 2 29 ? 26.23938 -16.97656 28.07093 1.000 169.52016 29 GLY B CA 1
ATOM 619 C C . GLY B 2 29 ? 25.27093 -16.97783 29.23679 1.000 170.24748 29 GLY B C 1
ATOM 620 O O . GLY B 2 29 ? 24.09156 -16.65948 29.05330 1.000 174.85571 29 GLY B O 1
ATOM 621 N N . ILE B 2 30 ? 25.74369 -17.33758 30.43338 1.000 156.98353 30 ILE B N 1
ATOM 622 C CA . ILE B 2 30 ? 24.86995 -17.35510 31.60392 1.000 156.74211 30 ILE B CA 1
ATOM 623 C C . ILE B 2 30 ? 24.26579 -15.97076 31.78003 1.000 162.55407 30 ILE B C 1
ATOM 624 O O . ILE B 2 30 ? 24.98233 -14.97779 31.95877 1.000 162.47831 30 ILE B O 1
ATOM 629 N N . THR B 2 31 ? 22.93706 -15.91006 31.73536 1.000 156.88808 31 THR B N 1
ATOM 630 C CA . THR B 2 31 ? 22.22016 -14.67306 31.45854 1.000 162.77222 31 THR B CA 1
ATOM 631 C C . THR B 2 31 ? 22.48941 -13.61417 32.51890 1.000 162.69531 31 THR B C 1
ATOM 632 O O . THR B 2 31 ? 22.30614 -13.84910 33.71778 1.000 159.92414 31 THR B O 1
ATOM 636 N N . LYS B 2 32 ? 22.93907 -12.44642 32.06111 1.000 154.05084 32 LYS B N 1
ATOM 637 C CA . LYS B 2 32 ? 23.18345 -11.31281 32.94284 1.000 154.10302 32 LYS B CA 1
ATOM 638 C C . LYS B 2 32 ? 21.95735 -10.95427 33.80189 1.000 155.01114 32 LYS B C 1
ATOM 639 O O . LYS B 2 32 ? 22.06393 -10.96856 35.03634 1.000 150.82397 32 LYS B O 1
ATOM 645 N N . PRO B 2 33 ? 20.78111 -10.68572 33.21271 1.000 160.50369 33 PRO B N 1
ATOM 646 C CA . PRO B 2 33 ? 19.62313 -10.40682 34.07906 1.000 159.00182 33 PRO B CA 1
ATOM 647 C C . PRO B 2 33 ? 19.22212 -11.59438 34.92861 1.000 153.76628 33 PRO B C 1
ATOM 648 O O . PRO B 2 33 ? 18.55717 -11.39631 35.94552 1.000 150.44781 33 PRO B O 1
ATOM 652 N N . ALA B 2 34 ? 19.58519 -12.82397 34.54951 1.000 159.56320 34 ALA B N 1
ATOM 653 C CA . ALA B 2 34 ? 19.29584 -13.96236 35.41751 1.000 154.19410 34 ALA B CA 1
ATOM 654 C C . ALA B 2 34 ? 20.14343 -13.91245 36.68427 1.000 148.41707 34 ALA B C 1
ATOM 655 O O . ALA B 2 34 ? 19.66064 -14.24661 37.77388 1.000 143.04007 34 ALA B O 1
ATOM 657 N N . ILE B 2 35 ? 21.40701 -13.49441 36.56366 1.000 153.46711 35 ILE B N 1
ATOM 658 C CA . ILE B 2 35 ? 22.20977 -13.21065 37.74959 1.000 146.85764 35 ILE B CA 1
ATOM 659 C C . ILE B 2 35 ? 21.51976 -12.15254 38.60143 1.000 146.10956 35 ILE B C 1
ATOM 660 O O . ILE B 2 35 ? 21.41509 -12.28719 39.82895 1.000 140.01041 35 ILE B O 1
ATOM 665 N N . ARG B 2 36 ? 21.02446 -11.09014 37.95573 1.000 145.01115 36 ARG B N 1
ATOM 666 C CA . ARG B 2 36 ? 20.29119 -10.08059 38.72128 1.000 144.88770 36 ARG B CA 1
ATOM 667 C C . ARG B 2 36 ? 19.07493 -10.68470 39.42145 1.000 141.42874 36 ARG B C 1
ATOM 668 O O . ARG B 2 36 ? 18.78337 -10.34594 40.57308 1.000 138.02258 36 ARG B O 1
ATOM 676 N N . ARG B 2 37 ? 18.34064 -11.56087 38.73359 1.000 147.63531 37 ARG B N 1
ATOM 677 C CA . ARG B 2 37 ? 17.09967 -12.10051 39.28435 1.000 142.84785 37 ARG B CA 1
ATOM 678 C C . ARG B 2 37 ? 17.37809 -13.00634 40.47342 1.000 134.97277 37 ARG B C 1
ATOM 679 O O . ARG B 2 37 ? 16.63269 -12.99686 41.46201 1.000 129.21087 37 ARG B O 1
ATOM 687 N N . LEU B 2 38 ? 18.46474 -13.77737 40.40173 1.000 142.88504 38 LEU B N 1
ATOM 688 C CA . LEU B 2 38 ? 18.85717 -14.60886 41.53307 1.000 134.07674 38 LEU B CA 1
ATOM 689 C C . LEU B 2 38 ? 19.30872 -13.75449 42.70625 1.000 131.21020 38 LEU B C 1
ATOM 690 O O . LEU B 2 38 ? 19.01263 -14.07541 43.86330 1.000 123.31524 38 LEU B O 1
ATOM 695 N N . ALA B 2 39 ? 20.03489 -12.66876 42.42912 1.000 141.76867 39 ALA B N 1
ATOM 696 C CA . ALA B 2 39 ? 20.37779 -11.72508 43.48827 1.000 138.68173 39 ALA B CA 1
ATOM 697 C C . ALA B 2 39 ? 19.12269 -11.17980 44.16062 1.000 136.93624 39 ALA B C 1
ATOM 698 O O . ALA B 2 39 ? 19.03073 -11.13513 45.39292 1.000 130.69767 39 ALA B O 1
ATOM 700 N N . ARG B 2 40 ? 18.13833 -10.76647 43.36017 1.000 145.10328 40 ARG B N 1
ATOM 701 C CA . ARG B 2 40 ? 16.92623 -10.17746 43.91991 1.000 143.89100 40 ARG B CA 1
ATOM 702 C C . ARG B 2 40 ? 16.10765 -11.20451 44.69189 1.000 134.44181 40 ARG B C 1
ATOM 703 O O . ARG B 2 40 ? 15.41376 -10.84503 45.65013 1.000 129.45757 40 ARG B O 1
ATOM 711 N N . ARG B 2 41 ? 16.17437 -12.48111 44.29767 1.000 149.13633 41 ARG B N 1
ATOM 712 C CA . ARG B 2 41 ? 15.57040 -13.52662 45.11784 1.000 138.32995 41 ARG B CA 1
ATOM 713 C C . ARG B 2 41 ? 16.27059 -13.64569 46.46445 1.000 130.51018 41 ARG B C 1
ATOM 714 O O . ARG B 2 41 ? 15.61923 -13.83036 47.49851 1.000 122.49877 41 ARG B O 1
ATOM 722 N N . GLY B 2 42 ? 17.59665 -13.55005 46.47184 1.000 138.22339 42 GLY B N 1
ATOM 723 C CA . GLY B 2 42 ? 18.36291 -13.70115 47.69172 1.000 130.98056 42 GLY B CA 1
ATOM 724 C C . GLY B 2 42 ? 18.27597 -12.54115 48.65260 1.000 131.50988 42 GLY B C 1
ATOM 725 O O . GLY B 2 42 ? 18.89703 -12.59446 49.71761 1.000 125.51592 42 GLY B O 1
ATOM 726 N N . GLY B 2 43 ? 17.52257 -11.49843 48.31489 1.000 129.61765 43 GLY B N 1
ATOM 727 C CA . GLY B 2 43 ? 17.44530 -10.31982 49.14911 1.000 130.67407 43 GLY B CA 1
ATOM 728 C C . GLY B 2 43 ? 18.54851 -9.31159 48.93517 1.000 136.49401 43 GLY B C 1
ATOM 729 O O . GLY B 2 43 ? 18.66564 -8.37051 49.72724 1.000 136.71641 43 GLY B O 1
ATOM 730 N N . VAL B 2 44 ? 19.35520 -9.46883 47.89062 1.000 131.67068 44 VAL B N 1
ATOM 731 C CA . VAL B 2 44 ? 20.39046 -8.49317 47.56681 1.000 135.85116 44 VAL B CA 1
ATOM 732 C C . VAL B 2 44 ? 19.72525 -7.28479 46.92238 1.000 143.11033 44 VAL B C 1
ATOM 733 O O . VAL B 2 44 ? 19.03985 -7.41160 45.90176 1.000 148.00647 44 VAL B O 1
ATOM 737 N N . LYS B 2 45 ? 19.92320 -6.10982 47.51841 1.000 142.67109 45 LYS B N 1
ATOM 738 C CA . LYS B 2 45 ? 19.26546 -4.90154 47.03871 1.000 148.39781 45 LYS B CA 1
ATOM 739 C C . LYS B 2 45 ? 20.08139 -4.19035 45.96274 1.000 153.68563 45 LYS B C 1
ATOM 740 O O . LYS B 2 45 ? 19.54251 -3.83706 44.90979 1.000 158.70933 45 LYS B O 1
ATOM 746 N N . ARG B 2 46 ? 21.37161 -3.97156 46.20490 1.000 146.26627 46 ARG B N 1
ATOM 747 C CA . ARG B 2 46 ? 22.25740 -3.36846 45.21998 1.000 150.21884 46 ARG B CA 1
ATOM 748 C C . ARG B 2 46 ? 23.41836 -4.30563 44.91674 1.000 146.33784 46 ARG B C 1
ATOM 749 O O . ARG B 2 46 ? 23.87900 -5.05660 45.78227 1.000 140.07889 46 ARG B O 1
ATOM 757 N N . ILE B 2 47 ? 23.88773 -4.24953 43.67179 1.000 143.81431 47 ILE B N 1
ATOM 758 C CA . ILE B 2 47 ? 24.90982 -5.15518 43.16603 1.000 140.67328 47 ILE B CA 1
ATOM 759 C C . ILE B 2 47 ? 26.01206 -4.33202 42.50882 1.000 144.52687 47 ILE B C 1
ATOM 760 O O . ILE B 2 47 ? 25.75429 -3.29181 41.89607 1.000 151.06726 47 ILE B O 1
ATOM 765 N N . SER B 2 48 ? 27.25010 -4.80130 42.64577 1.000 141.93009 48 SER B N 1
ATOM 766 C CA . SER B 2 48 ? 28.38457 -4.21562 41.94470 1.000 146.42311 48 SER B CA 1
ATOM 767 C C . SER B 2 48 ? 28.51641 -4.81241 40.54500 1.000 147.28571 48 SER B C 1
ATOM 768 O O . SER B 2 48 ? 27.99811 -5.89102 40.25182 1.000 144.72224 48 SER B O 1
ATOM 771 N N . GLY B 2 49 ? 29.21785 -4.08596 39.67073 1.000 154.73289 49 GLY B N 1
ATOM 772 C CA . GLY B 2 49 ? 29.35846 -4.53795 38.29600 1.000 156.36698 49 GLY B CA 1
ATOM 773 C C . GLY B 2 49 ? 30.25505 -5.75023 38.14560 1.000 154.64005 49 GLY B C 1
ATOM 774 O O . GLY B 2 49 ? 30.03188 -6.58511 37.26327 1.000 152.69480 49 GLY B O 1
ATOM 775 N N . LEU B 2 50 ? 31.27429 -5.86770 38.99927 1.000 156.03330 50 LEU B N 1
ATOM 776 C CA . LEU B 2 50 ? 32.16963 -7.01755 38.96026 1.000 154.76619 50 LEU B CA 1
ATOM 777 C C . LEU B 2 50 ? 31.46134 -8.30857 39.35179 1.000 145.92892 50 LEU B C 1
ATOM 778 O O . LEU B 2 50 ? 31.93877 -9.39403 39.00622 1.000 144.35912 50 LEU B O 1
ATOM 783 N N . ILE B 2 51 ? 30.34815 -8.20191 40.08266 1.000 148.72228 51 ILE B N 1
ATOM 784 C CA . ILE B 2 51 ? 29.67352 -9.36086 40.66792 1.000 140.84074 51 ILE B CA 1
ATOM 785 C C . ILE B 2 51 ? 29.37793 -10.44242 39.63597 1.000 137.90542 51 ILE B C 1
ATOM 786 O O . ILE B 2 51 ? 29.49304 -11.63132 39.93484 1.000 133.73110 51 ILE B O 1
ATOM 791 N N . TYR B 2 52 ? 28.94321 -10.06443 38.43076 1.000 157.15725 52 TYR B N 1
ATOM 792 C CA . TYR B 2 52 ? 28.48502 -11.07050 37.47274 1.000 155.23402 52 TYR B CA 1
ATOM 793 C C . TYR B 2 52 ? 29.56657 -12.09592 37.15686 1.000 157.77268 52 TYR B C 1
ATOM 794 O O . TYR B 2 52 ? 29.30486 -13.30208 37.14336 1.000 155.01661 52 TYR B O 1
ATOM 803 N N . GLU B 2 53 ? 30.79160 -11.63839 36.89032 1.000 150.63441 53 GLU B N 1
ATOM 804 C CA . GLU B 2 53 ? 31.85467 -12.58566 36.56826 1.000 152.58582 53 GLU B CA 1
ATOM 805 C C . GLU B 2 53 ? 32.21297 -13.44212 37.77732 1.000 150.57854 53 GLU B C 1
ATOM 806 O O . GLU B 2 53 ? 32.51078 -14.63483 37.63651 1.000 149.88948 53 GLU B O 1
ATOM 812 N N . GLU B 2 54 ? 32.16948 -12.85842 38.97591 1.000 149.21686 54 GLU B N 1
ATOM 813 C CA . GLU B 2 54 ? 32.43956 -13.62828 40.18600 1.000 146.64961 54 GLU B CA 1
ATOM 814 C C . GLU B 2 54 ? 31.37857 -14.70645 40.38558 1.000 140.89414 54 GLU B C 1
ATOM 815 O O . GLU B 2 54 ? 31.69158 -15.85686 40.71362 1.000 139.21012 54 GLU B O 1
ATOM 821 N N . THR B 2 55 ? 30.10847 -14.33067 40.22280 1.000 141.65561 55 THR B N 1
ATOM 822 C CA . THR B 2 55 ? 29.00183 -15.27999 40.27592 1.000 135.47459 55 THR B CA 1
ATOM 823 C C . THR B 2 55 ? 29.18068 -16.39235 39.25164 1.000 136.25700 55 THR B C 1
ATOM 824 O O . THR B 2 55 ? 28.89428 -17.56059 39.53511 1.000 133.14320 55 THR B O 1
ATOM 828 N N . ARG B 2 56 ? 29.59002 -16.03697 38.03332 1.000 141.95516 56 ARG B N 1
ATOM 829 C CA . ARG B 2 56 ? 29.85245 -17.04727 37.01384 1.000 140.79269 56 ARG B CA 1
ATOM 830 C C . ARG B 2 56 ? 30.93383 -18.01655 37.47514 1.000 141.92369 56 ARG B C 1
ATOM 831 O O . ARG B 2 56 ? 30.80342 -19.23426 37.30791 1.000 138.39137 56 ARG B O 1
ATOM 839 N N . GLY B 2 57 ? 32.02841 -17.48711 38.02572 1.000 134.87451 57 GLY B N 1
ATOM 840 C CA . GLY B 2 57 ? 33.04152 -18.34941 38.61982 1.000 136.60603 57 GLY B CA 1
ATOM 841 C C . GLY B 2 57 ? 32.46450 -19.29601 39.65499 1.000 131.70936 57 GLY B C 1
ATOM 842 O O . GLY B 2 57 ? 32.77517 -20.49081 39.67084 1.000 130.60440 57 GLY B O 1
ATOM 843 N N . VAL B 2 58 ? 31.65134 -18.75466 40.56676 1.000 136.17029 58 VAL B N 1
ATOM 844 C CA . VAL B 2 58 ? 30.98507 -19.56351 41.58931 1.000 129.42139 58 VAL B CA 1
ATOM 845 C C . VAL B 2 58 ? 30.20043 -20.70272 40.95223 1.000 126.36255 58 VAL B C 1
ATOM 846 O O . VAL B 2 58 ? 30.29255 -21.86318 41.37486 1.000 122.48992 58 VAL B O 1
ATOM 850 N N . LEU B 2 59 ? 29.35843 -20.36618 39.97394 1.000 132.75080 59 LEU B N 1
ATOM 851 C CA . LEU B 2 59 ? 28.55837 -21.37598 39.29101 1.000 125.56038 59 LEU B CA 1
ATOM 852 C C . LEU B 2 59 ? 29.44602 -22.43922 38.66464 1.000 124.87973 59 LEU B C 1
ATOM 853 O O . LEU B 2 59 ? 29.16823 -23.63837 38.77475 1.000 119.59479 59 LEU B O 1
ATOM 858 N N . LYS B 2 60 ? 30.48274 -22.01518 37.93889 1.000 123.95408 60 LYS B N 1
ATOM 859 C CA . LYS B 2 60 ? 31.38836 -22.97971 37.33122 1.000 123.23748 60 LYS B CA 1
ATOM 860 C C . LYS B 2 60 ? 31.95190 -23.92791 38.37790 1.000 122.37999 60 LYS B C 1
ATOM 861 O O . LYS B 2 60 ? 31.92327 -25.14503 38.19593 1.000 118.54272 60 LYS B O 1
ATOM 867 N N . VAL B 2 61 ? 32.42533 -23.38579 39.50307 1.000 123.19659 61 VAL B N 1
ATOM 868 C CA . VAL B 2 61 ? 32.95531 -24.23034 40.57530 1.000 121.39987 61 VAL B CA 1
ATOM 869 C C . VAL B 2 61 ? 31.90691 -25.24161 41.01797 1.000 113.75994 61 VAL B C 1
ATOM 870 O O . VAL B 2 61 ? 32.14497 -26.45920 41.02148 1.000 111.31597 61 VAL B O 1
ATOM 874 N N . PHE B 2 62 ? 30.73710 -24.74588 41.42460 1.000 128.28106 62 PHE B N 1
ATOM 875 C CA . PHE B 2 62 ? 29.70815 -25.60860 41.99162 1.000 121.99898 62 PHE B CA 1
ATOM 876 C C . PHE B 2 62 ? 29.29107 -26.69281 41.00605 1.000 119.02166 62 PHE B C 1
ATOM 877 O O . PHE B 2 62 ? 29.43098 -27.89138 41.28327 1.000 117.43868 62 PHE B O 1
ATOM 885 N N . LEU B 2 63 ? 28.73595 -26.27834 39.86423 1.000 115.21368 63 LEU B N 1
ATOM 886 C CA . LEU B 2 63 ? 28.30628 -27.22227 38.83837 1.000 111.28200 63 LEU B CA 1
ATOM 887 C C . LEU B 2 63 ? 29.42046 -28.17923 38.43966 1.000 113.37197 63 LEU B C 1
ATOM 888 O O . LEU B 2 63 ? 29.16681 -29.36080 38.19261 1.000 110.88347 63 LEU B O 1
ATOM 893 N N . GLU B 2 64 ? 30.65325 -27.68475 38.32464 1.000 112.79700 64 GLU B N 1
ATOM 894 C CA . GLU B 2 64 ? 31.75483 -28.53571 37.90670 1.000 114.59278 64 GLU B CA 1
ATOM 895 C C . GLU B 2 64 ? 31.99720 -29.64916 38.91462 1.000 113.15471 64 GLU B C 1
ATOM 896 O O . GLU B 2 64 ? 32.14189 -30.81841 38.53610 1.000 111.91104 64 GLU B O 1
ATOM 902 N N . ASN B 2 65 ? 31.98431 -29.31218 40.20764 1.000 120.43183 65 ASN B N 1
ATOM 903 C CA . ASN B 2 65 ? 32.12159 -30.33300 41.24356 1.000 118.48155 65 ASN B CA 1
ATOM 904 C C . ASN B 2 65 ? 30.96862 -31.32635 41.18050 1.000 114.21623 65 ASN B C 1
ATOM 905 O O . ASN B 2 65 ? 31.17548 -32.54713 41.24145 1.000 114.13757 65 ASN B O 1
ATOM 910 N N . VAL B 2 66 ? 29.73935 -30.81078 41.11087 1.000 111.49581 66 VAL B N 1
ATOM 911 C CA . VAL B 2 66 ? 28.55789 -31.67224 41.08337 1.000 108.41456 66 VAL B CA 1
ATOM 912 C C . VAL B 2 66 ? 28.63812 -32.65550 39.91956 1.000 108.38529 66 VAL B C 1
ATOM 913 O O . VAL B 2 66 ? 28.48994 -33.86892 40.10050 1.000 108.40399 66 VAL B O 1
ATOM 917 N N . ILE B 2 67 ? 28.81019 -32.13446 38.70087 1.000 100.92689 67 ILE B N 1
ATOM 918 C CA . ILE B 2 67 ? 28.89748 -32.98476 37.51506 1.000 102.29806 67 ILE B CA 1
ATOM 919 C C . ILE B 2 67 ? 30.02300 -33.99931 37.66016 1.000 105.91216 67 ILE B C 1
ATOM 920 O O . ILE B 2 67 ? 29.85530 -35.17202 37.31938 1.000 106.16498 67 ILE B O 1
ATOM 925 N N . ARG B 2 68 ? 31.20401 -33.55500 38.09807 1.000 110.52731 68 ARG B N 1
ATOM 926 C CA . ARG B 2 68 ? 32.29297 -34.48612 38.38167 1.000 113.07971 68 ARG B CA 1
ATOM 927 C C . ARG B 2 68 ? 31.80946 -35.67237 39.20468 1.000 112.03587 68 ARG B C 1
ATOM 928 O O . ARG B 2 68 ? 31.93342 -36.82860 38.78790 1.000 112.64512 68 ARG B O 1
ATOM 936 N N . ASP B 2 69 ? 31.28758 -35.39126 40.40144 1.000 117.71779 69 ASP B N 1
ATOM 937 C CA . ASP B 2 69 ? 30.85241 -36.45299 41.30739 1.000 116.70625 69 ASP B CA 1
ATOM 938 C C . ASP B 2 69 ? 29.78273 -37.33601 40.66948 1.000 115.69947 69 ASP B C 1
ATOM 939 O O . ASP B 2 69 ? 29.83168 -38.56756 40.77878 1.000 116.26654 69 ASP B O 1
ATOM 944 N N . ALA B 2 70 ? 28.78436 -36.71961 40.03213 1.000 107.60975 70 ALA B N 1
ATOM 945 C CA . ALA B 2 70 ? 27.69994 -37.48075 39.41703 1.000 105.61143 70 ALA B CA 1
ATOM 946 C C . ALA B 2 70 ? 28.22855 -38.42037 38.34235 1.000 108.54079 70 ALA B C 1
ATOM 947 O O . ALA B 2 70 ? 27.89068 -39.61051 38.31902 1.000 109.11087 70 ALA B O 1
ATOM 949 N N . VAL B 2 71 ? 29.02133 -37.88154 37.41228 1.000 106.19026 71 VAL B N 1
ATOM 950 C CA . VAL B 2 71 ? 29.64727 -38.68938 36.36933 1.000 109.59569 71 VAL B CA 1
ATOM 951 C C . VAL B 2 71 ? 30.44274 -39.82626 36.98908 1.000 112.95635 71 VAL B C 1
ATOM 952 O O . VAL B 2 71 ? 30.38655 -40.97005 36.52709 1.000 114.60268 71 VAL B O 1
ATOM 956 N N . THR B 2 72 ? 31.22655 -39.51873 38.02561 1.000 116.82008 72 THR B N 1
ATOM 957 C CA . THR B 2 72 ? 32.06757 -40.53821 38.64095 1.000 118.71152 72 THR B CA 1
ATOM 958 C C . THR B 2 72 ? 31.22288 -41.66788 39.21320 1.000 118.71657 72 THR B C 1
ATOM 959 O O . THR B 2 72 ? 31.57854 -42.84453 39.08564 1.000 120.75479 72 THR B O 1
ATOM 963 N N . TYR B 2 73 ? 30.09276 -41.32958 39.83775 1.000 130.00865 73 TYR B N 1
ATOM 964 C CA . TYR B 2 73 ? 29.21706 -42.36070 40.38868 1.000 130.35685 73 TYR B CA 1
ATOM 965 C C . TYR B 2 73 ? 28.57994 -43.18636 39.28057 1.000 130.19472 73 TYR B C 1
ATOM 966 O O . TYR B 2 73 ? 28.52003 -44.41858 39.36526 1.000 131.71174 73 TYR B O 1
ATOM 975 N N . THR B 2 74 ? 28.07198 -42.51694 38.24342 1.000 122.29772 74 THR B N 1
ATOM 976 C CA . THR B 2 74 ? 27.55608 -43.22177 37.07329 1.000 122.56522 74 THR B CA 1
ATOM 977 C C . THR B 2 74 ? 28.60430 -44.15478 36.47804 1.000 127.42325 74 THR B C 1
ATOM 978 O O . THR B 2 74 ? 28.27207 -45.22473 35.95259 1.000 128.91670 74 THR B O 1
ATOM 982 N N . GLU B 2 75 ? 29.87593 -43.77342 36.57110 1.000 136.36673 75 GLU B N 1
ATOM 983 C CA . GLU B 2 75 ? 30.94716 -44.58874 36.01855 1.000 137.90614 75 GLU B CA 1
ATOM 984 C C . GLU B 2 75 ? 31.24734 -45.77867 36.92054 1.000 140.17162 75 GLU B C 1
ATOM 985 O O . GLU B 2 75 ? 31.51079 -46.88171 36.42856 1.000 141.36042 75 GLU B O 1
ATOM 991 N N . HIS B 2 76 ? 31.18534 -45.58238 38.24058 1.000 138.55312 76 HIS B N 1
ATOM 992 C CA . HIS B 2 76 ? 31.34627 -46.70474 39.16108 1.000 139.39824 76 HIS B CA 1
ATOM 993 C C . HIS B 2 76 ? 30.22050 -47.71752 38.98725 1.000 139.26278 76 HIS B C 1
ATOM 994 O O . HIS B 2 76 ? 30.45882 -48.93065 38.94631 1.000 144.29779 76 HIS B O 1
ATOM 1001 N N . ALA B 2 77 ? 28.97931 -47.23585 38.89937 1.000 126.02125 77 ALA B N 1
ATOM 1002 C CA . ALA B 2 77 ? 27.82659 -48.10957 38.70788 1.000 134.90679 77 ALA B CA 1
ATOM 1003 C C . ALA B 2 77 ? 27.80859 -48.77696 37.34059 1.000 135.33239 77 ALA B C 1
ATOM 1004 O O . ALA B 2 77 ? 26.93207 -49.61605 37.09806 1.000 142.48519 77 ALA B O 1
ATOM 1006 N N . LYS B 2 78 ? 28.75375 -48.43407 36.46215 1.000 135.55764 78 LYS B N 1
ATOM 1007 C CA . LYS B 2 78 ? 28.83803 -48.99002 35.11177 1.000 135.40564 78 LYS B CA 1
ATOM 1008 C C . LYS B 2 78 ? 27.54072 -48.76144 34.34004 1.000 137.69819 78 LYS B C 1
ATOM 1009 O O . LYS B 2 78 ? 26.92041 -49.68776 33.81323 1.000 143.51991 78 LYS B O 1
ATOM 1015 N N . ARG B 2 79 ? 27.12859 -47.50287 34.29866 1.000 125.10489 79 ARG B N 1
ATOM 1016 C CA . ARG B 2 79 ? 25.99504 -47.05723 33.51494 1.000 124.04354 79 ARG B CA 1
ATOM 1017 C C . ARG B 2 79 ? 26.47637 -46.00440 32.52817 1.000 116.26537 79 ARG B C 1
ATOM 1018 O O . ARG B 2 79 ? 27.56316 -45.43833 32.67594 1.000 111.19960 79 ARG B O 1
ATOM 1026 N N . LYS B 2 80 ? 25.66311 -45.76170 31.50208 1.000 134.56862 80 LYS B N 1
ATOM 1027 C CA . LYS B 2 80 ? 26.01483 -44.82779 30.44198 1.000 124.45289 80 LYS B CA 1
ATOM 1028 C C . LYS B 2 80 ? 25.35125 -43.46719 30.57800 1.000 119.87703 80 LYS B C 1
ATOM 1029 O O . LYS B 2 80 ? 25.64731 -42.57697 29.77540 1.000 109.62598 80 LYS B O 1
ATOM 1035 N N . THR B 2 81 ? 24.46144 -43.27955 31.54839 1.000 124.98945 81 THR B N 1
ATOM 1036 C CA . THR B 2 81 ? 23.62283 -42.09000 31.58755 1.000 121.24996 81 THR B CA 1
ATOM 1037 C C . THR B 2 81 ? 23.62303 -41.47474 32.97641 1.000 122.55082 81 THR B C 1
ATOM 1038 O O . THR B 2 81 ? 23.38409 -42.17030 33.96800 1.000 132.33251 81 THR B O 1
ATOM 1042 N N . VAL B 2 82 ? 23.86875 -40.16681 33.03798 1.000 126.85616 82 VAL B N 1
ATOM 1043 C CA . VAL B 2 82 ? 23.67914 -39.43188 34.28016 1.000 127.34871 82 VAL B CA 1
ATOM 1044 C C . VAL B 2 82 ? 22.18887 -39.31552 34.55948 1.000 132.50238 82 VAL B C 1
ATOM 1045 O O . VAL B 2 82 ? 21.39660 -38.98319 33.66887 1.000 128.67218 82 VAL B O 1
ATOM 1049 N N . THR B 2 83 ? 21.80142 -39.58497 35.79916 1.000 119.29278 83 THR B N 1
ATOM 1050 C CA . THR B 2 83 ? 20.40578 -39.59169 36.19929 1.000 123.26733 83 THR B CA 1
ATOM 1051 C C . THR B 2 83 ? 20.18054 -38.54508 37.28283 1.000 117.59417 83 THR B C 1
ATOM 1052 O O . THR B 2 83 ? 21.12310 -37.96101 37.82328 1.000 113.85729 83 THR B O 1
ATOM 1056 N N . ALA B 2 84 ? 18.90441 -38.30838 37.59522 1.000 124.42954 84 ALA B N 1
ATOM 1057 C CA . ALA B 2 84 ? 18.57039 -37.41767 38.70138 1.000 119.81214 84 ALA B CA 1
ATOM 1058 C C . ALA B 2 84 ? 19.09171 -37.97259 40.01865 1.000 126.49945 84 ALA B C 1
ATOM 1059 O O . ALA B 2 84 ? 19.51848 -37.21557 40.89502 1.000 122.54596 84 ALA B O 1
ATOM 1061 N N . MET B 2 85 ? 19.05169 -39.29557 40.18011 1.000 128.65004 85 MET B N 1
ATOM 1062 C CA . MET B 2 85 ? 19.60892 -39.92037 41.37550 1.000 134.82147 85 MET B CA 1
ATOM 1063 C C . MET B 2 85 ? 21.11810 -39.72852 41.45759 1.000 133.42720 85 MET B C 1
ATOM 1064 O O . MET B 2 85 ? 21.67325 -39.56680 42.55048 1.000 132.83370 85 MET B O 1
ATOM 1069 N N . ASP B 2 86 ? 21.80323 -39.74592 40.31244 1.000 128.43419 86 ASP B N 1
ATOM 1070 C CA . ASP B 2 86 ? 23.23739 -39.47916 40.31865 1.000 125.24807 86 ASP B CA 1
ATOM 1071 C C . ASP B 2 86 ? 23.51570 -38.02820 40.68719 1.000 115.33220 86 ASP B C 1
ATOM 1072 O O . ASP B 2 86 ? 24.48963 -37.73155 41.39033 1.000 114.18238 86 ASP B O 1
ATOM 1077 N N . VAL B 2 87 ? 22.66059 -37.11223 40.22871 1.000 124.78256 87 VAL B N 1
ATOM 1078 C CA . VAL B 2 87 ? 22.73724 -35.72461 40.67323 1.000 115.30029 87 VAL B CA 1
ATOM 1079 C C . VAL B 2 87 ? 22.54187 -35.63640 42.18217 1.000 118.01716 87 VAL B C 1
ATOM 1080 O O . VAL B 2 87 ? 23.21534 -34.85679 42.86387 1.000 113.77363 87 VAL B O 1
ATOM 1084 N N . VAL B 2 88 ? 21.59980 -36.41352 42.72366 1.000 117.16729 88 VAL B N 1
ATOM 1085 C CA . VAL B 2 88 ? 21.36652 -36.40955 44.16658 1.000 118.46104 88 VAL B CA 1
ATOM 1086 C C . VAL B 2 88 ? 22.59985 -36.90502 44.90446 1.000 121.62701 88 VAL B C 1
ATOM 1087 O O . VAL B 2 88 ? 22.98802 -36.34996 45.93734 1.000 117.94441 88 VAL B O 1
ATOM 1091 N N . TYR B 2 89 ? 23.23047 -37.96039 44.38803 1.000 128.33713 89 TYR B N 1
ATOM 1092 C CA . TYR B 2 89 ? 24.46487 -38.45604 44.98991 1.000 128.64367 89 TYR B CA 1
ATOM 1093 C C . TYR B 2 89 ? 25.55313 -37.39282 44.96731 1.000 121.93894 89 TYR B C 1
ATOM 1094 O O . TYR B 2 89 ? 26.26899 -37.20016 45.95817 1.000 117.45670 89 TYR B O 1
ATOM 1103 N N . ALA B 2 90 ? 25.68051 -36.68183 43.84690 1.000 124.81456 90 ALA B N 1
ATOM 1104 C CA . ALA B 2 90 ? 26.70171 -35.64738 43.73684 1.000 117.10290 90 ALA B CA 1
ATOM 1105 C C . ALA B 2 90 ? 26.43632 -34.49666 44.69893 1.000 109.82625 90 ALA B C 1
ATOM 1106 O O . ALA B 2 90 ? 27.35906 -34.00992 45.36032 1.000 104.82216 90 ALA B O 1
ATOM 1108 N N . LEU B 2 91 ? 25.18387 -34.04672 44.78573 1.000 121.17801 91 LEU B N 1
ATOM 1109 C CA . LEU B 2 91 ? 24.82583 -33.00162 45.73993 1.000 115.75175 91 LEU B CA 1
ATOM 1110 C C . LEU B 2 91 ? 25.10472 -33.44505 47.16811 1.000 118.06396 91 LEU B C 1
ATOM 1111 O O . LEU B 2 91 ? 25.69376 -32.70013 47.95899 1.000 112.46119 91 LEU B O 1
ATOM 1116 N N . LYS B 2 92 ? 24.69385 -34.66793 47.51336 1.000 120.58243 92 LYS B N 1
ATOM 1117 C CA . LYS B 2 92 ? 24.86881 -35.15584 48.87313 1.000 121.29978 92 LYS B CA 1
ATOM 1118 C C . LYS B 2 92 ? 26.34494 -35.28737 49.20854 1.000 117.74639 92 LYS B C 1
ATOM 1119 O O . LYS B 2 92 ? 26.73935 -35.09246 50.36443 1.000 114.77200 92 LYS B O 1
ATOM 1125 N N . ARG B 2 93 ? 27.16916 -35.60625 48.21369 1.000 122.66455 93 ARG B N 1
ATOM 1126 C CA . ARG B 2 93 ? 28.61509 -35.70798 48.39525 1.000 124.48474 93 ARG B CA 1
ATOM 1127 C C . ARG B 2 93 ? 29.26947 -34.32866 48.24311 1.000 124.36566 93 ARG B C 1
ATOM 1128 O O . ARG B 2 93 ? 30.23638 -34.13684 47.50870 1.000 123.12873 93 ARG B O 1
ATOM 1136 N N . GLN B 2 94 ? 28.69672 -33.32663 48.91429 1.000 124.62471 94 GLN B N 1
ATOM 1137 C CA . GLN B 2 94 ? 29.24602 -31.97424 48.94433 1.000 126.51872 94 GLN B CA 1
ATOM 1138 C C . GLN B 2 94 ? 29.51948 -31.48915 50.35917 1.000 133.07146 94 GLN B C 1
ATOM 1139 O O . GLN B 2 94 ? 30.62647 -31.01949 50.64166 1.000 136.93609 94 GLN B O 1
ATOM 1145 N N . GLY B 2 95 ? 28.54814 -31.59173 51.25884 1.000 124.89572 95 GLY B N 1
ATOM 1146 C CA . GLY B 2 95 ? 28.72947 -31.18967 52.66299 1.000 132.17539 95 GLY B CA 1
ATOM 1147 C C . GLY B 2 95 ? 28.61656 -29.70830 52.98183 1.000 136.67042 95 GLY B C 1
ATOM 1148 O O . GLY B 2 95 ? 27.92279 -29.32688 53.93039 1.000 140.31315 95 GLY B O 1
ATOM 1149 N N . ARG B 2 96 ? 29.27953 -28.85758 52.19769 1.000 132.23558 96 ARG B N 1
ATOM 1150 C CA . ARG B 2 96 ? 29.17467 -27.41313 52.34076 1.000 135.61019 96 ARG B CA 1
ATOM 1151 C C . ARG B 2 96 ? 28.04767 -26.81230 51.50303 1.000 132.13141 96 ARG B C 1
ATOM 1152 O O . ARG B 2 96 ? 28.04503 -25.59897 51.27024 1.000 134.98861 96 ARG B O 1
ATOM 1154 N N . THR B 2 97 ? 27.08691 -27.62618 51.05530 1.000 132.14248 97 THR B N 1
ATOM 1155 C CA . THR B 2 97 ? 25.97224 -27.09341 50.27415 1.000 130.42200 97 THR B CA 1
ATOM 1156 C C . THR B 2 97 ? 25.05057 -26.24457 51.13797 1.000 137.02846 97 THR B C 1
ATOM 1157 O O . THR B 2 97 ? 24.39429 -25.32444 50.63469 1.000 137.64851 97 THR B O 1
ATOM 1161 N N . LEU B 2 98 ? 24.99732 -26.53792 52.43165 1.000 120.75543 98 LEU B N 1
ATOM 1162 C CA . LEU B 2 98 ? 23.99570 -25.98919 53.32888 1.000 126.69884 98 LEU B CA 1
ATOM 1163 C C . LEU B 2 98 ? 24.38230 -24.59850 53.82815 1.000 133.74034 98 LEU B C 1
ATOM 1164 O O . LEU B 2 98 ? 24.08216 -23.58908 53.19583 1.000 134.31611 98 LEU B O 1
ATOM 1169 N N . LEU C 1 147 ? 48.61639 -22.49914 77.98309 1.000 136.04284 47 LEU C N 1
ATOM 1170 C CA . LEU C 1 147 ? 47.44007 -23.32991 78.20533 1.000 134.26483 47 LEU C CA 1
ATOM 1171 C C . LEU C 1 147 ? 46.52224 -22.72152 79.26499 1.000 142.75180 47 LEU C C 1
ATOM 1172 O O . LEU C 1 147 ? 46.93468 -21.84880 80.02963 1.000 149.31360 47 LEU C O 1
ATOM 1174 N N . ILE C 1 148 ? 45.27393 -23.17964 79.30004 1.000 138.42738 48 ILE C N 1
ATOM 1175 C CA . ILE C 1 148 ? 44.33944 -22.80516 80.36038 1.000 146.63236 48 ILE C CA 1
ATOM 1176 C C . ILE C 1 148 ? 44.56273 -23.74166 81.54277 1.000 147.78654 48 ILE C C 1
ATOM 1177 O O . ILE C 1 148 ? 45.13806 -24.82550 81.36660 1.000 142.70018 48 ILE C O 1
ATOM 1182 N N . PRO C 1 149 ? 44.13182 -23.38442 82.75007 1.000 153.62265 49 PRO C N 1
ATOM 1183 C CA . PRO C 1 149 ? 44.30714 -24.29043 83.88902 1.000 153.32523 49 PRO C CA 1
ATOM 1184 C C . PRO C 1 149 ? 43.25485 -25.38902 83.92330 1.000 150.60084 49 PRO C C 1
ATOM 1185 O O . PRO C 1 149 ? 42.12474 -25.22467 83.45624 1.000 151.24188 49 PRO C O 1
ATOM 1189 N N . LYS C 1 150 ? 43.65573 -26.53133 84.49412 1.000 165.10782 50 LYS C N 1
ATOM 1190 C CA . LYS C 1 150 ? 42.74241 -27.66144 84.64688 1.000 161.33584 50 LYS C CA 1
ATOM 1191 C C . LYS C 1 150 ? 41.67961 -27.39375 85.70448 1.000 166.46918 50 LYS C C 1
ATOM 1192 O O . LYS C 1 150 ? 40.57372 -27.94339 85.61759 1.000 165.43960 50 LYS C O 1
ATOM 1198 N N . LEU C 1 151 ? 42.00280 -26.57285 86.70718 1.000 155.56157 51 LEU C N 1
ATOM 1199 C CA . LEU C 1 151 ? 41.09393 -26.29316 87.81756 1.000 160.10195 51 LEU C CA 1
ATOM 1200 C C . LEU C 1 151 ? 39.66960 -25.96415 87.37089 1.000 162.53754 51 LEU C C 1
ATOM 1201 O O . LEU C 1 151 ? 38.73310 -26.60278 87.87320 1.000 161.59227 51 LEU C O 1
ATOM 1206 N N . PRO C 1 152 ? 39.42720 -24.99781 86.44108 1.000 160.06153 52 PRO C N 1
ATOM 1207 C CA . PRO C 1 152 ? 38.05138 -24.76557 85.97325 1.000 162.96674 52 PRO C CA 1
ATOM 1208 C C . PRO C 1 152 ? 37.65538 -25.61314 84.76657 1.000 158.45957 52 PRO C C 1
ATOM 1209 O O . PRO C 1 152 ? 36.46624 -25.76094 84.47247 1.000 159.19492 52 PRO C O 1
ATOM 1213 N N . PHE C 1 153 ? 38.63388 -26.13783 84.02887 1.000 150.35329 53 PHE C N 1
ATOM 1214 C CA . PHE C 1 153 ? 38.31712 -26.91481 82.83349 1.000 144.89978 53 PHE C CA 1
ATOM 1215 C C . PHE C 1 153 ? 37.66453 -28.24673 83.19944 1.000 140.71845 53 PHE C C 1
ATOM 1216 O O . PHE C 1 153 ? 36.65007 -28.64321 82.60431 1.000 140.13264 53 PHE C O 1
ATOM 1224 N N . SER C 1 154 ? 38.26900 -28.97883 84.14135 1.000 151.02807 54 SER C N 1
ATOM 1225 C CA . SER C 1 154 ? 37.73331 -30.27442 84.54202 1.000 145.44370 54 SER C CA 1
ATOM 1226 C C . SER C 1 154 ? 36.36083 -30.15358 85.18686 1.000 149.64131 54 SER C C 1
ATOM 1227 O O . SER C 1 154 ? 35.56256 -31.08528 85.08218 1.000 145.95388 54 SER C O 1
ATOM 1230 N N . ARG C 1 155 ? 36.08221 -29.03217 85.85847 1.000 139.64054 55 ARG C N 1
ATOM 1231 C CA . ARG C 1 155 ? 34.70411 -28.62855 86.15164 1.000 144.72437 55 ARG C CA 1
ATOM 1232 C C . ARG C 1 155 ? 33.73855 -28.93347 85.00642 1.000 143.83939 55 ARG C C 1
ATOM 1233 O O . ARG C 1 155 ? 32.75800 -29.67578 85.17640 1.000 141.86667 55 ARG C O 1
ATOM 1241 N 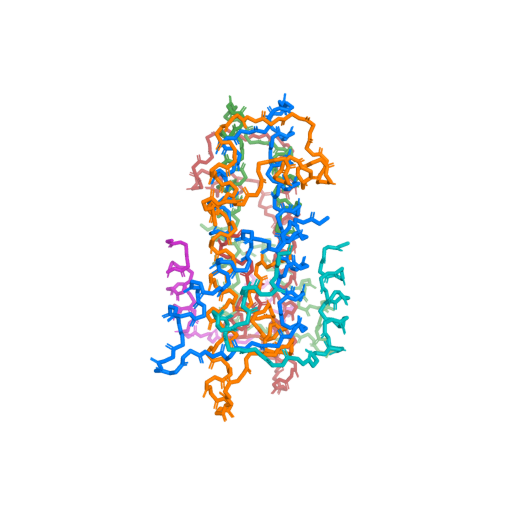N . LEU C 1 156 ? 34.01952 -28.39716 83.82485 1.000 139.34951 56 LEU C N 1
ATOM 1242 C CA . LEU C 1 156 ? 33.09084 -28.48937 82.71703 1.000 140.08509 56 LEU C CA 1
ATOM 1243 C C . LEU C 1 156 ? 33.13661 -29.87016 82.09112 1.000 130.71925 56 LEU C C 1
ATOM 1244 O O . LEU C 1 156 ? 32.09623 -30.40666 81.68936 1.000 128.64811 56 LEU C O 1
ATOM 1249 N N . VAL C 1 157 ? 34.33523 -30.45062 82.00185 1.000 144.31233 57 VAL C N 1
ATOM 1250 C CA . VAL C 1 157 ? 34.44865 -31.82489 81.52035 1.000 134.42461 57 VAL C CA 1
ATOM 1251 C C . VAL C 1 157 ? 33.59306 -32.76323 82.36727 1.000 132.08221 57 VAL C C 1
ATOM 1252 O O . VAL C 1 157 ? 32.88667 -33.62973 81.83732 1.000 126.29816 57 VAL C O 1
ATOM 1256 N N . ARG C 1 158 ? 33.61651 -32.58408 83.69156 1.000 141.40450 58 ARG C N 1
ATOM 1257 C CA . ARG C 1 158 ? 32.81215 -33.41242 84.58767 1.000 139.45619 58 ARG C CA 1
ATOM 1258 C C . ARG C 1 158 ? 31.33015 -33.16002 84.37833 1.000 142.92327 58 ARG C C 1
ATOM 1259 O O . ARG C 1 158 ? 30.53503 -34.10327 84.27233 1.000 138.83968 58 ARG C O 1
ATOM 1267 N N . GLU C 1 159 ? 30.93885 -31.88466 84.36245 1.000 133.85785 59 GLU C N 1
ATOM 1268 C CA . GLU C 1 159 ? 29.56508 -31.52101 84.04042 1.000 138.31766 59 GLU C CA 1
ATOM 1269 C C . GLU C 1 159 ? 29.03369 -32.27725 82.82556 1.000 132.07310 59 GLU C C 1
ATOM 1270 O O . GLU C 1 159 ? 27.94635 -32.86875 82.87198 1.000 129.66584 59 GLU C O 1
ATOM 1276 N N . PHE C 1 160 ? 29.80179 -32.29951 81.73548 1.000 130.64931 60 PHE C N 1
ATOM 1277 C CA . PHE C 1 160 ? 29.24907 -32.88386 80.51785 1.000 123.42156 60 PHE C CA 1
ATOM 1278 C C . PHE C 1 160 ? 29.39877 -34.39832 80.44171 1.000 112.60848 60 PHE C C 1
ATOM 1279 O O . PHE C 1 160 ? 28.55141 -35.05394 79.82365 1.000 107.20272 60 PHE C O 1
ATOM 1287 N N . ILE C 1 161 ? 30.44598 -34.97635 81.03388 1.000 130.23297 61 ILE C N 1
ATOM 1288 C CA . ILE C 1 161 ? 30.48085 -36.42729 81.20167 1.000 121.73140 61 ILE C CA 1
ATOM 1289 C C . ILE C 1 161 ? 29.24573 -36.89146 81.95611 1.000 123.95415 61 ILE C C 1
ATOM 1290 O O . ILE C 1 161 ? 28.58160 -37.85646 81.56531 1.000 118.15207 61 ILE C O 1
ATOM 1295 N N . VAL C 1 162 ? 28.91871 -36.20094 83.04691 1.000 123.14396 62 VAL C N 1
ATOM 1296 C CA . VAL C 1 162 ? 27.74333 -36.54517 83.83696 1.000 125.54331 62 VAL C CA 1
ATOM 1297 C C . VAL C 1 162 ? 26.46764 -36.32857 83.03369 1.000 126.70534 62 VAL C C 1
ATOM 1298 O O . VAL C 1 162 ? 25.49729 -37.08392 83.16646 1.000 124.58896 62 VAL C O 1
ATOM 1302 N N . LYS C 1 163 ? 26.44574 -35.29780 82.18633 1.000 123.74742 63 LYS C N 1
ATOM 1303 C CA . LYS C 1 163 ? 25.20094 -34.92744 81.52022 1.000 125.42049 63 LYS C CA 1
ATOM 1304 C C . LYS C 1 163 ? 24.76085 -35.97400 80.49276 1.000 115.46470 63 LYS C C 1
ATOM 1305 O O . LYS C 1 163 ? 23.58205 -36.34108 80.44992 1.000 114.83486 63 LYS C O 1
ATOM 1311 N N . TYR C 1 164 ? 25.68363 -36.47708 79.66881 1.000 137.47193 64 TYR C N 1
ATOM 1312 C CA . TYR C 1 164 ? 25.37489 -37.40704 78.58204 1.000 136.61728 64 TYR C CA 1
ATOM 1313 C C . TYR C 1 164 ? 25.85411 -38.82988 78.85519 1.000 138.40754 64 TYR C C 1
ATOM 1314 O O . TYR C 1 164 ? 26.11832 -39.58773 77.91874 1.000 139.35785 64 TYR C O 1
ATOM 1323 N N . SER C 1 165 ? 25.93804 -39.22037 80.12500 1.000 142.37599 65 SER C N 1
ATOM 1324 C CA . SER C 1 165 ? 26.74577 -40.38624 80.45581 1.000 144.06638 65 SER C CA 1
ATOM 1325 C C . SER C 1 165 ? 26.07807 -41.69688 80.06016 1.000 146.64428 65 SER C C 1
ATOM 1326 O O . SER C 1 165 ? 26.78212 -42.66724 79.75677 1.000 147.51222 65 SER C O 1
ATOM 1329 N N . ASP C 1 166 ? 24.74344 -41.75070 80.06001 1.000 147.08080 66 ASP C N 1
ATOM 1330 C CA . ASP C 1 166 ? 23.99390 -43.00645 79.95120 1.000 150.54955 66 ASP C CA 1
ATOM 1331 C C . ASP C 1 166 ? 24.26280 -43.93449 81.15071 1.000 153.68401 66 ASP C C 1
ATOM 1332 O O . ASP C 1 166 ? 24.82332 -45.02911 81.02779 1.000 156.05944 66 ASP C O 1
ATOM 1334 N N . ASP C 1 167 ? 23.85714 -43.43295 82.32809 1.000 150.15808 67 ASP C N 1
ATOM 1335 C CA . ASP C 1 167 ? 23.62691 -44.11424 83.61047 1.000 156.29921 67 ASP C CA 1
ATOM 1336 C C . ASP C 1 167 ? 24.85769 -44.45057 84.46291 1.000 156.09075 67 ASP C C 1
ATOM 1337 O O . ASP C 1 167 ? 24.73313 -44.57087 85.68438 1.000 160.67140 67 ASP C O 1
ATOM 1339 N N . GLU C 1 168 ? 26.04338 -44.59871 83.88233 1.000 159.01845 68 GLU C N 1
ATOM 1340 C CA . GLU C 1 168 ? 27.24909 -44.61497 84.70038 1.000 160.33844 68 GLU C CA 1
ATOM 1341 C C . GLU C 1 168 ? 28.12674 -43.42353 84.32705 1.000 157.33890 68 GLU C C 1
ATOM 1342 O O . GLU C 1 168 ? 28.46436 -43.27452 83.14703 1.000 155.43878 68 GLU C O 1
ATOM 1348 N N . PRO C 1 169 ? 28.52339 -42.58314 85.28774 1.000 146.08306 69 PRO C N 1
ATOM 1349 C CA . PRO C 1 169 ? 29.56235 -41.58355 84.98380 1.000 144.03085 69 PRO C CA 1
ATOM 1350 C C . PRO C 1 169 ? 30.77215 -42.23804 84.32669 1.000 143.64550 69 PRO C C 1
ATOM 1351 O O . PRO C 1 169 ? 31.26935 -43.26858 84.78076 1.000 146.43332 69 PRO C O 1
ATOM 1355 N N . LEU C 1 170 ? 31.27576 -41.61019 83.26525 1.000 134.01647 70 LEU C N 1
ATOM 1356 C CA . LEU C 1 170 ? 32.07608 -42.29879 82.25523 1.000 132.54074 70 LEU C CA 1
ATOM 1357 C C . LEU C 1 170 ? 33.52768 -41.84823 82.38812 1.000 132.09390 70 LEU C C 1
ATOM 1358 O O . LEU C 1 170 ? 33.82477 -40.65285 82.31831 1.000 131.17693 70 LEU C O 1
ATOM 1363 N N . ARG C 1 171 ? 34.42157 -42.81797 82.58115 1.000 137.52773 71 ARG C N 1
ATOM 1364 C CA . ARG C 1 171 ? 35.54868 -42.63794 83.49047 1.000 140.16895 71 ARG C CA 1
ATOM 1365 C C . ARG C 1 171 ? 36.55492 -41.57683 83.03369 1.000 139.07020 71 ARG C C 1
ATOM 1366 O O . ARG C 1 171 ? 37.13562 -40.88971 83.88115 1.000 141.66167 71 ARG C O 1
ATOM 1374 N N . VAL C 1 172 ? 36.74486 -41.38609 81.71733 1.000 127.57796 72 VAL C N 1
ATOM 1375 C CA . VAL C 1 172 ? 37.55330 -40.26508 81.21881 1.000 124.51376 72 VAL C CA 1
ATOM 1376 C C . VAL C 1 172 ? 39.03761 -40.26748 81.60989 1.000 125.80416 72 VAL C C 1
ATOM 1377 O O . VAL C 1 172 ? 39.42562 -39.58629 82.56413 1.000 127.49315 72 VAL C O 1
ATOM 1379 N N . THR C 1 173 ? 39.86280 -41.06424 80.91432 1.000 130.04145 73 THR C N 1
ATOM 1380 C CA . THR C 1 173 ? 41.31528 -41.13137 81.12357 1.000 131.49785 73 THR C CA 1
ATOM 1381 C C . THR C 1 173 ? 42.04762 -39.79625 81.08734 1.000 129.14317 73 THR C C 1
ATOM 1382 O O . THR C 1 173 ? 41.50038 -38.79211 80.62704 1.000 126.00113 73 THR C O 1
ATOM 1386 N N . GLU C 1 174 ? 43.29954 -39.79284 81.56755 1.000 138.59612 74 GLU C N 1
ATOM 1387 C CA . GLU C 1 174 ? 44.12945 -38.58993 81.51774 1.000 137.64357 74 GLU C CA 1
ATOM 1388 C C . GLU C 1 174 ? 44.36303 -38.13381 80.08296 1.000 134.06536 74 GLU C C 1
ATOM 1389 O O . GLU C 1 174 ? 44.31941 -36.92931 79.78964 1.000 131.46844 74 GLU C O 1
ATOM 1395 N N . GLY C 1 175 ? 44.61949 -39.08022 79.17895 1.000 130.04884 75 GLY C N 1
ATOM 1396 C CA . GLY C 1 175 ? 44.82287 -38.71526 77.78874 1.000 127.84172 75 GLY C CA 1
ATOM 1397 C C . GLY C 1 175 ? 43.61187 -38.03205 77.18444 1.000 122.94112 75 GLY C C 1
ATOM 1398 O O . GLY C 1 175 ? 43.74550 -37.06852 76.42631 1.000 120.40898 75 GLY C O 1
ATOM 1399 N N . ALA C 1 176 ? 42.41413 -38.51777 77.51595 1.000 124.28077 76 ALA C N 1
ATOM 1400 C CA . ALA C 1 176 ? 41.19260 -37.86554 77.05664 1.000 120.87181 76 ALA C CA 1
ATOM 1401 C C . ALA C 1 176 ? 41.13023 -36.42155 77.53817 1.000 118.59339 76 ALA C C 1
ATOM 1402 O O . ALA C 1 176 ? 40.80293 -35.51097 76.76908 1.000 115.46271 76 ALA C O 1
ATOM 1404 N N . LEU C 1 177 ? 41.42805 -36.19881 78.81936 1.000 122.83703 77 LEU C N 1
ATOM 1405 C CA . LEU C 1 177 ? 41.39777 -34.84893 79.37239 1.000 121.57674 77 LEU C CA 1
ATOM 1406 C C . LEU C 1 177 ? 42.37469 -33.93550 78.64589 1.000 120.01631 77 LEU C C 1
ATOM 1407 O O . LEU C 1 177 ? 42.02937 -32.80706 78.26566 1.000 117.35526 77 LEU C O 1
ATOM 1412 N N . LEU C 1 178 ? 43.60757 -34.40789 78.44837 1.000 123.66755 78 LEU C N 1
ATOM 1413 C CA . LEU C 1 178 ? 44.60014 -33.58487 77.76783 1.000 123.85670 78 LEU C CA 1
ATOM 1414 C C . LEU C 1 178 ? 44.17612 -33.28627 76.33598 1.000 120.47446 78 LEU C C 1
ATOM 1415 O O . LEU C 1 178 ? 44.33874 -32.15744 75.85667 1.000 119.01158 78 LEU C O 1
ATOM 1420 N N . ALA C 1 179 ? 43.62514 -34.28445 75.63900 1.000 118.58831 79 ALA C N 1
ATOM 1421 C CA . ALA C 1 179 ? 43.18013 -34.07005 74.26652 1.000 115.88871 79 ALA C CA 1
ATOM 1422 C C . ALA C 1 179 ? 42.05230 -33.04788 74.20467 1.000 111.74603 79 ALA C C 1
ATOM 1423 O O . ALA C 1 179 ? 42.04885 -32.17007 73.33371 1.000 109.66199 79 ALA C O 1
ATOM 1425 N N . MET C 1 180 ? 41.08787 -33.14181 75.12280 1.000 117.89593 80 MET C N 1
ATOM 1426 C CA . MET C 1 180 ? 39.99840 -32.17026 75.15465 1.000 114.80075 80 MET C CA 1
ATOM 1427 C C . MET C 1 180 ? 40.52828 -30.76600 75.40631 1.000 114.22422 80 MET C C 1
ATOM 1428 O O . MET C 1 180 ? 40.09324 -29.79886 74.76857 1.000 111.85765 80 MET C O 1
ATOM 1433 N N . GLN C 1 181 ? 41.46940 -30.63678 76.34336 1.000 125.13747 81 GLN C N 1
ATOM 1434 C CA . GLN C 1 181 ? 42.03085 -29.32815 76.65995 1.000 125.60308 81 GLN C CA 1
ATOM 1435 C C . GLN C 1 181 ? 42.74309 -28.73459 75.44882 1.000 125.57323 81 GLN C C 1
ATOM 1436 O O . GLN C 1 181 ? 42.50684 -27.57591 75.07617 1.000 124.08354 81 GLN C O 1
ATOM 1442 N N . GLU C 1 182 ? 43.62326 -29.52370 74.82159 1.000 120.27150 82 GLU C N 1
ATOM 1443 C CA . GLU C 1 182 ? 44.32409 -29.09302 73.61362 1.000 121.08134 82 GLU C CA 1
ATOM 1444 C C . GLU C 1 182 ? 43.33922 -28.63919 72.54124 1.000 117.27292 82 GLU C C 1
ATOM 1445 O O . GLU C 1 182 ? 43.49173 -27.56736 71.93230 1.000 117.17613 82 GLU C O 1
ATOM 1451 N N . SER C 1 183 ? 42.32047 -29.46753 72.29208 1.000 114.70949 83 SER C N 1
ATOM 1452 C CA . SER C 1 183 ? 41.34284 -29.17707 71.25314 1.000 111.41668 83 SER C CA 1
ATOM 1453 C C . SER C 1 183 ? 40.62587 -27.86864 71.52516 1.000 108.83606 83 SER C C 1
ATOM 1454 O O . SER C 1 183 ? 40.48476 -27.02961 70.63023 1.000 108.86344 83 SER C O 1
ATOM 1457 N N . CYS C 1 184 ? 40.16910 -27.67343 72.76216 1.000 115.04276 84 CYS C N 1
ATOM 1458 C CA . CYS C 1 184 ? 39.39881 -26.47395 73.05738 1.000 113.30369 84 CYS C CA 1
ATOM 1459 C C . CYS C 1 184 ? 40.27054 -25.23359 72.97975 1.000 114.81402 84 CYS C C 1
ATOM 1460 O O . CYS C 1 184 ? 39.82603 -24.19424 72.47956 1.000 114.20172 84 CYS C O 1
ATOM 1463 N N . GLU C 1 185 ? 41.53017 -25.33367 73.40939 1.000 114.20178 85 GLU C N 1
ATOM 1464 C CA . GLU C 1 185 ? 42.40335 -24.16890 73.33740 1.000 117.46665 85 GLU C CA 1
ATOM 1465 C C . GLU C 1 185 ? 42.64663 -23.75754 71.89123 1.000 118.24720 85 GLU C C 1
ATOM 1466 O O . GLU C 1 185 ? 42.45928 -22.58666 71.52521 1.000 118.05497 85 GLU C O 1
ATOM 1472 N N . MET C 1 186 ? 43.04854 -24.70739 71.04044 1.000 117.45808 86 MET C N 1
ATOM 1473 C CA . MET C 1 186 ? 43.34133 -24.29586 69.67102 1.000 118.83214 86 MET C CA 1
ATOM 1474 C C . MET C 1 186 ? 42.06962 -23.93436 68.91222 1.000 114.26844 86 MET C C 1
ATOM 1475 O O . MET C 1 186 ? 42.10648 -23.06432 68.03533 1.000 115.54790 86 MET C O 1
ATOM 1480 N N . TYR C 1 187 ? 40.92990 -24.54442 69.25618 1.000 118.02871 87 TYR C N 1
ATOM 1481 C CA . TYR C 1 187 ? 39.68431 -24.19456 68.58403 1.000 115.39914 87 TYR C CA 1
ATOM 1482 C C . TYR C 1 187 ? 39.23121 -22.79260 68.95718 1.000 114.62447 87 TYR C C 1
ATOM 1483 O O . TYR C 1 187 ? 38.72739 -22.05267 68.10478 1.000 115.09167 87 TYR C O 1
ATOM 1492 N N . LEU C 1 188 ? 39.39510 -22.40658 70.22405 1.000 115.65837 88 LEU C N 1
ATOM 1493 C CA . LEU C 1 188 ? 39.04040 -21.04796 70.60992 1.000 115.70451 88 LEU C CA 1
ATOM 1494 C C . LEU C 1 188 ? 39.97768 -20.03560 69.96887 1.000 119.52394 88 LEU C C 1
ATOM 1495 O O . LEU C 1 188 ? 39.52429 -18.99308 69.48358 1.000 120.43235 88 LEU C O 1
ATOM 1500 N N . THR C 1 189 ? 41.28364 -20.32283 69.94999 1.000 116.49777 89 THR C N 1
ATOM 1501 C CA . THR C 1 189 ? 42.20804 -19.46776 69.20842 1.000 121.11798 89 THR C CA 1
ATOM 1502 C C . THR C 1 189 ? 41.74499 -19.28565 67.76559 1.000 119.89249 89 THR C C 1
ATOM 1503 O O . THR C 1 189 ? 41.65832 -18.16124 67.25829 1.000 121.20001 89 THR C O 1
ATOM 1507 N N . GLN C 1 190 ? 41.43544 -20.39696 67.09865 1.000 124.32244 90 GLN C N 1
ATOM 1508 C CA . GLN C 1 190 ? 40.97536 -20.39169 65.71494 1.000 124.19760 90 GLN C CA 1
ATOM 1509 C C . GLN C 1 190 ? 39.73341 -19.52325 65.52096 1.000 122.14866 90 GLN C C 1
ATOM 1510 O O . GLN C 1 190 ? 39.69669 -18.64342 64.64795 1.000 124.36866 90 GLN C O 1
ATOM 1516 N N . ARG C 1 191 ? 38.68579 -19.78373 66.30440 1.000 127.27416 91 ARG C N 1
ATOM 1517 C CA . ARG C 1 191 ? 37.42153 -19.08905 66.08725 1.000 125.85747 91 ARG C CA 1
ATOM 1518 C C . ARG C 1 191 ? 37.52381 -17.61332 66.45647 1.000 127.71582 91 ARG C C 1
ATOM 1519 O O . ARG C 1 191 ? 36.88983 -16.76930 65.80956 1.000 128.93844 91 ARG C O 1
ATOM 1527 N N . LEU C 1 192 ? 38.33592 -17.27712 67.46490 1.000 116.10495 92 LEU C N 1
ATOM 1528 C CA . LEU C 1 192 ? 38.62122 -15.87475 67.74470 1.000 118.49158 92 LEU C CA 1
ATOM 1529 C C . LEU C 1 192 ? 39.32591 -15.21292 66.57058 1.000 121.92522 92 LEU C C 1
ATOM 1530 O O . LEU C 1 192 ? 38.99533 -14.08148 66.19876 1.000 122.79592 92 LEU C O 1
ATOM 1535 N N . ALA C 1 193 ? 40.31078 -15.89698 65.98170 1.000 118.57871 93 ALA C N 1
ATOM 1536 C CA . ALA C 1 193 ? 41.01234 -15.33129 64.83495 1.000 121.25301 93 ALA C CA 1
ATOM 1537 C C . ALA C 1 193 ? 40.05516 -15.07646 63.67870 1.000 121.00576 93 ALA C C 1
ATOM 1538 O O . ALA C 1 193 ? 40.16046 -14.05906 62.98669 1.000 123.79606 93 ALA C O 1
ATOM 1540 N N . ASP C 1 194 ? 39.10176 -15.98286 63.46157 1.000 128.35625 94 ASP C N 1
ATOM 1541 C CA . ASP C 1 194 ? 38.17634 -15.80642 62.34227 1.000 129.34629 94 ASP C CA 1
ATOM 1542 C C . ASP C 1 194 ? 37.16264 -14.69061 62.61190 1.000 129.48847 94 ASP C C 1
ATOM 1543 O O . ASP C 1 194 ? 36.84466 -13.89089 61.71419 1.000 131.70732 94 ASP C O 1
ATOM 1548 N N . SER C 1 195 ? 36.64105 -14.61360 63.83909 1.000 121.66329 95 SER C N 1
ATOM 1549 C CA . SER C 1 195 ? 35.79267 -13.47903 64.18993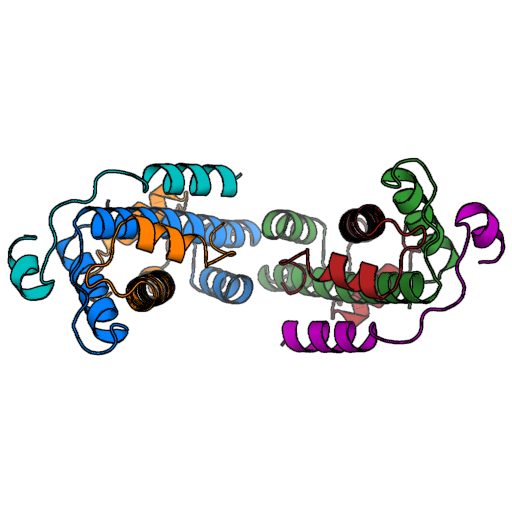 1.000 121.94681 95 SER C CA 1
ATOM 1550 C C . SER C 1 195 ? 36.55641 -12.16902 64.03910 1.000 125.32489 95 SER C C 1
ATOM 1551 O O . SER C 1 195 ? 35.99537 -11.15307 63.60843 1.000 126.92680 95 SER C O 1
ATOM 1554 N N . TYR C 1 196 ? 37.85032 -12.17855 64.36439 1.000 116.10721 96 TYR C N 1
ATOM 1555 C CA . TYR C 1 196 ? 38.66762 -10.99200 64.16468 1.000 118.46490 96 TYR C CA 1
ATOM 1556 C C . TYR C 1 196 ? 38.91481 -10.72130 62.68918 1.000 121.04926 96 TYR C C 1
ATOM 1557 O O . TYR C 1 196 ? 39.15541 -9.57187 62.31275 1.000 123.35735 96 TYR C O 1
ATOM 1566 N N . MET C 1 197 ? 38.85777 -11.75425 61.84831 1.000 124.96403 97 MET C N 1
ATOM 1567 C CA . MET C 1 197 ? 38.86886 -11.52226 60.40742 1.000 127.96797 97 MET C CA 1
ATOM 1568 C C . MET C 1 197 ? 37.62217 -10.76557 59.97724 1.000 128.59975 97 MET C C 1
ATOM 1569 O O . MET C 1 197 ? 37.69368 -9.86257 59.13795 1.000 131.48122 97 MET C O 1
ATOM 1574 N N . LEU C 1 198 ? 36.47166 -11.11406 60.55239 1.000 121.94451 98 LEU C N 1
ATOM 1575 C CA . LEU C 1 198 ? 35.26185 -10.32110 60.31764 1.000 123.45708 98 LEU C CA 1
ATOM 1576 C C . LEU C 1 198 ? 35.45638 -8.87507 60.77495 1.000 124.85918 98 LEU C C 1
ATOM 1577 O O . LEU C 1 198 ? 35.10443 -7.91539 60.06475 1.000 127.38856 98 LEU C O 1
ATOM 1582 N N . THR C 1 199 ? 36.00714 -8.71256 61.97980 1.000 124.48705 99 THR C N 1
ATOM 1583 C CA . THR C 1 199 ? 36.34350 -7.39676 62.51340 1.000 123.79441 99 THR C CA 1
ATOM 1584 C C . THR C 1 199 ? 37.15011 -6.58368 61.50621 1.000 127.13748 99 THR C C 1
ATOM 1585 O O . THR C 1 199 ? 36.77073 -5.46777 61.13224 1.000 128.50970 99 THR C O 1
ATOM 1589 N N . LYS C 1 200 ? 38.28249 -7.13742 61.06530 1.000 126.29449 100 LYS C N 1
ATOM 1590 C CA . LYS C 1 200 ? 39.09196 -6.49905 60.03016 1.000 129.37333 100 LYS C CA 1
ATOM 1591 C C . LYS C 1 200 ? 38.27895 -6.20351 58.77779 1.000 131.33833 100 LYS C C 1
ATOM 1592 O O . LYS C 1 200 ? 38.48618 -5.17932 58.11601 1.000 135.09585 100 LYS C O 1
ATOM 1598 N N . HIS C 1 201 ? 37.36154 -7.10697 58.42807 1.000 127.69444 101 HIS C N 1
ATOM 1599 C CA . HIS C 1 201 ? 36.56013 -6.93138 57.22158 1.000 130.24387 101 HIS C CA 1
ATOM 1600 C C . HIS C 1 201 ? 35.73720 -5.65633 57.27525 1.000 131.74029 101 HIS C C 1
ATOM 1601 O O . HIS C 1 201 ? 35.56714 -4.97770 56.25429 1.000 135.10065 101 HIS C O 1
ATOM 1608 N N . ARG C 1 202 ? 35.23115 -5.29931 58.45523 1.000 133.19370 102 ARG C N 1
ATOM 1609 C CA . ARG C 1 202 ? 34.50739 -4.03891 58.57124 1.000 134.30664 102 ARG C CA 1
ATOM 1610 C C . ARG C 1 202 ? 35.40124 -2.85905 58.96257 1.000 135.07041 102 ARG C C 1
ATOM 1611 O O . ARG C 1 202 ? 34.89611 -1.86540 59.49844 1.000 134.80602 102 ARG C O 1
ATOM 1619 N N . ASN C 1 203 ? 36.70827 -2.94971 58.69846 1.000 142.43063 103 ASN C N 1
ATOM 1620 C CA . ASN C 1 203 ? 37.65336 -1.83405 58.84952 1.000 144.42278 103 ASN C CA 1
ATOM 1621 C C . ASN C 1 203 ? 37.68211 -1.26528 60.26508 1.000 141.18072 103 ASN C C 1
ATOM 1622 O O . ASN C 1 203 ? 37.93600 -0.07312 60.46013 1.000 141.56892 103 ASN C O 1
ATOM 1627 N N . ARG C 1 204 ? 37.41651 -2.10386 61.25924 1.000 133.10247 104 ARG C N 1
ATOM 1628 C CA . ARG C 1 204 ? 37.59684 -1.74927 62.65641 1.000 130.70172 104 ARG C CA 1
ATOM 1629 C C . ARG C 1 204 ? 38.52139 -2.79653 63.26234 1.000 129.30023 104 ARG C C 1
ATOM 1630 O O . ARG C 1 204 ? 38.61577 -3.91540 62.75478 1.000 129.51328 104 ARG C O 1
ATOM 1638 N N . VAL C 1 205 ? 39.23550 -2.43625 64.32677 1.000 125.59342 105 VAL C N 1
ATOM 1639 C CA . VAL C 1 205 ? 40.25139 -3.32592 64.88467 1.000 124.81293 105 VAL C CA 1
ATOM 1640 C C . VAL C 1 205 ? 39.81928 -3.96781 66.18981 1.000 121.25104 105 VAL C C 1
ATOM 1641 O O . VAL C 1 205 ? 40.56943 -4.78742 66.73790 1.000 120.52894 105 VAL C O 1
ATOM 1645 N N . THR C 1 206 ? 38.65376 -3.61665 66.71993 1.000 126.67207 106 THR C N 1
ATOM 1646 C CA . THR C 1 206 ? 38.24331 -4.06554 68.04397 1.000 123.53687 106 THR C CA 1
ATOM 1647 C C . THR C 1 206 ? 37.18711 -5.15036 67.87619 1.000 121.07281 106 THR C C 1
ATOM 1648 O O . THR C 1 206 ? 36.07076 -4.87698 67.42297 1.000 120.61156 106 THR C O 1
ATOM 1652 N N . LEU C 1 207 ? 37.55118 -6.38026 68.23101 1.000 127.78593 107 LEU C N 1
ATOM 1653 C CA . LEU C 1 207 ? 36.61182 -7.49217 68.18667 1.000 126.05938 107 LEU C CA 1
ATOM 1654 C C . LEU C 1 207 ? 35.48385 -7.27878 69.18502 1.000 122.15690 107 LEU C C 1
ATOM 1655 O O . LEU C 1 207 ? 35.72511 -6.94173 70.34697 1.000 120.52917 107 LEU C O 1
ATOM 1660 N N . GLU C 1 208 ? 34.24923 -7.48648 68.73304 1.000 132.02229 108 GLU C N 1
ATOM 1661 C CA . GLU C 1 208 ? 33.08811 -7.29392 69.58870 1.000 129.09762 108 GLU C CA 1
ATOM 1662 C C . GLU C 1 208 ? 32.02856 -8.32270 69.21588 1.000 128.03585 108 GLU C C 1
ATOM 1663 O O . GLU C 1 208 ? 32.17190 -9.07112 68.24527 1.000 129.88946 108 GLU C O 1
ATOM 1669 N N . VAL C 1 209 ? 30.95895 -8.35979 70.01722 1.000 131.90410 109 VAL C N 1
ATOM 1670 C CA . VAL C 1 209 ? 29.93334 -9.39065 69.88157 1.000 134.04075 109 VAL C CA 1
ATOM 1671 C C . VAL C 1 209 ? 29.21526 -9.32808 68.54365 1.000 133.67479 109 VAL C C 1
ATOM 1672 O O . VAL C 1 209 ? 28.56554 -10.30039 68.15468 1.000 134.34869 109 VAL C O 1
ATOM 1676 N N . ARG C 1 210 ? 29.26764 -8.18975 67.85138 1.000 139.90333 110 ARG C N 1
ATOM 1677 C CA . ARG C 1 210 ? 28.80634 -8.13666 66.46691 1.000 140.00229 110 ARG C CA 1
ATOM 1678 C C . ARG C 1 210 ? 29.46389 -9.24264 65.64257 1.000 138.70327 110 ARG C C 1
ATOM 1679 O O . ARG C 1 210 ? 28.78915 -10.05747 64.99294 1.000 139.82753 110 ARG C O 1
ATOM 1687 N N . ASP C 1 211 ? 30.79374 -9.32068 65.72416 1.000 132.98779 111 ASP C N 1
ATOM 1688 C CA . ASP C 1 211 ? 31.55068 -10.28194 64.93352 1.000 131.65642 111 ASP C CA 1
ATOM 1689 C C . ASP C 1 211 ? 31.37377 -11.69151 65.47287 1.000 134.04749 111 ASP C C 1
ATOM 1690 O O . ASP C 1 211 ? 31.25081 -12.64905 64.70070 1.000 134.84988 111 ASP C O 1
ATOM 1695 N N . MET C 1 212 ? 31.38547 -11.83665 66.79832 1.000 124.31793 112 MET C N 1
ATOM 1696 C CA . MET C 1 212 ? 31.14565 -13.13498 67.41389 1.000 126.11974 112 MET C CA 1
ATOM 1697 C C . MET C 1 212 ? 29.79660 -13.70244 66.99353 1.000 127.89721 112 MET C C 1
ATOM 1698 O O . MET C 1 212 ? 29.66920 -14.90299 66.73327 1.000 128.47275 112 MET C O 1
ATOM 1703 N N . ALA C 1 213 ? 28.78012 -12.84486 66.89405 1.000 132.57888 113 ALA C N 1
ATOM 1704 C CA . ALA C 1 213 ? 27.44320 -13.30618 66.54639 1.000 133.80460 113 ALA C CA 1
ATOM 1705 C C . ALA C 1 213 ? 27.33364 -13.63797 65.06502 1.000 131.85309 113 ALA C C 1
ATOM 1706 O O . ALA C 1 213 ? 26.66716 -14.61330 64.69580 1.000 131.15868 113 ALA C O 1
ATOM 1708 N N . LEU C 1 214 ? 27.97168 -12.84583 64.19675 1.000 137.10708 114 LEU C N 1
ATOM 1709 C CA . LEU C 1 214 ? 28.03593 -13.24957 62.79367 1.000 132.27788 114 LEU C CA 1
ATOM 1710 C C . LEU C 1 214 ? 28.73175 -14.59985 62.64730 1.000 131.87302 114 LEU C C 1
ATOM 1711 O O . LEU C 1 214 ? 28.28161 -15.46446 61.88208 1.000 128.64812 114 LEU C O 1
ATOM 1716 N N . MET C 1 215 ? 29.82706 -14.79962 63.38520 1.000 123.12377 115 MET C N 1
ATOM 1717 C CA . MET C 1 215 ? 30.50141 -16.09278 63.39836 1.000 123.66276 115 MET C CA 1
ATOM 1718 C C . MET C 1 215 ? 29.56341 -17.20310 63.84693 1.000 125.88687 115 MET C C 1
ATOM 1719 O O . MET C 1 215 ? 29.54939 -18.29196 63.26029 1.000 123.86398 115 MET C O 1
ATOM 1724 N N . ALA C 1 216 ? 28.79075 -16.95088 64.90405 1.000 135.29661 116 ALA C N 1
ATOM 1725 C CA . ALA C 1 216 ? 27.82287 -17.93559 65.37087 1.000 136.99932 116 ALA C CA 1
ATOM 1726 C C . ALA C 1 216 ? 26.82005 -18.28066 64.27790 1.000 133.40670 116 ALA C C 1
ATOM 1727 O O . ALA C 1 216 ? 26.45476 -19.44852 64.10889 1.000 133.57939 116 ALA C O 1
ATOM 1729 N N . TYR C 1 217 ? 26.36165 -17.27900 63.52365 1.000 149.11464 117 TYR C N 1
ATOM 1730 C CA . TYR C 1 217 ? 25.44449 -17.56825 62.42337 1.000 144.42006 117 TYR C CA 1
ATOM 1731 C C . TYR C 1 217 ? 26.11021 -18.42297 61.35415 1.000 140.58135 117 TYR C C 1
ATOM 1732 O O . TYR C 1 217 ? 25.48313 -19.33444 60.79873 1.000 140.00550 117 TYR C O 1
ATOM 1741 N N . ILE C 1 218 ? 27.37661 -18.13730 61.04481 1.000 134.23595 118 ILE C N 1
ATOM 1742 C CA . ILE C 1 218 ? 28.03286 -18.81894 59.93156 1.000 130.47281 118 ILE C CA 1
ATOM 1743 C C . ILE C 1 218 ? 28.16030 -20.31066 60.21511 1.000 132.30530 118 ILE C C 1
ATOM 1744 O O . ILE C 1 218 ? 27.73080 -21.15089 59.41436 1.000 131.39671 118 ILE C O 1
ATOM 1749 N N . CYS C 1 219 ? 28.74213 -20.66543 61.36218 1.000 129.41191 119 CYS C N 1
ATOM 1750 C CA . CYS C 1 219 ? 29.09779 -22.04991 61.65217 1.000 132.17916 119 CYS C CA 1
ATOM 1751 C C . CYS C 1 219 ? 28.23785 -22.67907 62.74574 1.000 136.08320 119 CYS C C 1
ATOM 1752 O O . CYS C 1 219 ? 28.64993 -23.67750 63.34620 1.000 140.29119 119 CYS C O 1
ATOM 1755 N N . ASP C 1 220 ? 27.03305 -22.15854 62.97295 1.000 151.00967 120 ASP C N 1
ATOM 1756 C CA . ASP C 1 220 ? 26.19514 -22.58952 64.09806 1.000 155.57566 120 ASP C CA 1
ATOM 1757 C C . ASP C 1 220 ? 26.95274 -22.61171 65.42973 1.000 161.61584 120 ASP C C 1
ATOM 1758 O O . ASP C 1 220 ? 27.56773 -21.62108 65.82721 1.000 161.43205 120 ASP C O 1
ATOM 1763 N N . GLY D 2 29 ? 33.81267 -20.74381 83.38501 1.000 162.40950 29 GLY D N 1
ATOM 1764 C CA . GLY D 2 29 ? 34.21312 -21.53376 82.23367 1.000 162.13154 29 GLY D CA 1
ATOM 1765 C C . GLY D 2 29 ? 35.69632 -21.44229 81.92472 1.000 163.34725 29 GLY D C 1
ATOM 1766 O O . GLY D 2 29 ? 36.44404 -22.39765 82.14094 1.000 168.67263 29 GLY D O 1
ATOM 1767 N N . ILE D 2 30 ? 36.10959 -20.28288 81.40905 1.000 170.14459 30 ILE D N 1
ATOM 1768 C CA . ILE D 2 30 ? 37.50791 -19.96432 81.13526 1.000 170.66878 30 ILE D CA 1
ATOM 1769 C C . ILE D 2 30 ? 37.86136 -18.92696 82.19346 1.000 176.23904 30 ILE D C 1
ATOM 1770 O O . ILE D 2 30 ? 36.96904 -18.49946 82.93291 1.000 176.00296 30 ILE D O 1
ATOM 1775 N N . THR D 2 31 ? 39.14262 -18.55722 82.34597 1.000 170.80259 31 THR D N 1
ATOM 1776 C CA . THR D 2 31 ? 39.45350 -17.84577 83.58376 1.000 175.79911 31 THR D CA 1
ATOM 1777 C C . THR D 2 31 ? 38.88691 -16.43063 83.67050 1.000 171.15690 31 THR D C 1
ATOM 1778 O O . THR D 2 31 ? 37.69142 -16.26887 83.93220 1.000 167.45149 31 THR D O 1
ATOM 1782 N N . LYS D 2 32 ? 39.70194 -15.37985 83.50561 1.000 170.08147 32 LYS D N 1
ATOM 1783 C CA . LYS D 2 32 ? 39.54040 -14.19874 82.66588 1.000 164.38961 32 LYS D CA 1
ATOM 1784 C C . LYS D 2 32 ? 40.68639 -14.01903 81.66027 1.000 165.42030 32 LYS D C 1
ATOM 1785 O O . LYS D 2 32 ? 40.45376 -13.95636 80.44549 1.000 162.45618 32 LYS D O 1
ATOM 1791 N N . PRO D 2 33 ? 41.94761 -13.96369 82.13950 1.000 152.83565 33 PRO D N 1
ATOM 1792 C CA . PRO D 2 33 ? 43.07774 -13.66713 81.23763 1.000 152.68300 33 PRO D CA 1
ATOM 1793 C C . PRO D 2 33 ? 43.38527 -14.73587 80.21344 1.000 156.13792 33 PRO D C 1
ATOM 1794 O O . PRO D 2 33 ? 44.06487 -14.42738 79.22970 1.000 155.07174 33 PRO D O 1
ATOM 1798 N N . ALA D 2 34 ? 42.96655 -15.98353 80.42296 1.000 151.08242 34 ALA D N 1
ATOM 1799 C CA . ALA D 2 34 ? 43.25016 -17.01220 79.42841 1.000 151.17556 34 ALA D CA 1
ATOM 1800 C C . ALA D 2 34 ? 42.52818 -16.71348 78.12196 1.000 143.81705 34 ALA D C 1
ATOM 1801 O O . ALA D 2 34 ? 43.06129 -16.97053 77.03549 1.000 143.62718 34 ALA D O 1
ATOM 1803 N N . ILE D 2 35 ? 41.32072 -16.15775 78.21036 1.000 150.30278 35 ILE D N 1
ATOM 1804 C CA . ILE D 2 35 ? 40.63998 -15.65225 77.02386 1.000 139.85659 35 ILE D CA 1
ATOM 1805 C C . ILE D 2 35 ? 41.50218 -14.60670 76.32153 1.000 141.05841 35 ILE D C 1
ATOM 1806 O O . ILE D 2 35 ? 41.66403 -14.63689 75.09578 1.000 136.54809 35 ILE D O 1
ATOM 1811 N N . ARG D 2 36 ? 42.07451 -13.67281 77.08917 1.000 143.72674 36 ARG D N 1
ATOM 1812 C CA . ARG D 2 36 ? 42.95989 -12.68171 76.48184 1.000 141.10088 36 ARG D CA 1
ATOM 1813 C C . ARG D 2 36 ? 44.15416 -13.34677 75.81001 1.000 149.86699 36 ARG D C 1
ATOM 1814 O O . ARG D 2 36 ? 44.55954 -12.94192 74.71779 1.000 145.78214 36 ARG D O 1
ATOM 1822 N N . ARG D 2 37 ? 44.74702 -14.35046 76.45735 1.000 138.25184 37 ARG D N 1
ATOM 1823 C CA . ARG D 2 37 ? 45.96398 -14.95253 75.92156 1.000 145.07533 37 ARG D CA 1
ATOM 1824 C C . ARG D 2 37 ? 45.66824 -15.70208 74.63167 1.000 143.46626 37 ARG D C 1
ATOM 1825 O O . ARG D 2 37 ? 46.46700 -15.67326 73.68650 1.000 145.76011 37 ARG D O 1
ATOM 1833 N N . LEU D 2 38 ? 44.50260 -16.34826 74.56778 1.000 135.56070 38 LEU D N 1
ATOM 1834 C CA . LEU D 2 38 ? 44.08461 -17.02070 73.34384 1.000 131.11564 38 LEU D CA 1
ATOM 1835 C C . LEU D 2 38 ? 43.78009 -16.01701 72.24247 1.000 125.58051 38 LEU D C 1
ATOM 1836 O O . LEU D 2 38 ? 44.09861 -16.25558 71.07190 1.000 126.36325 38 LEU D O 1
ATOM 1841 N N . ALA D 2 39 ? 43.14755 -14.89685 72.59603 1.000 139.80468 39 ALA D N 1
ATOM 1842 C CA . ALA D 2 39 ? 42.94350 -13.82478 71.62872 1.000 131.05455 39 ALA D CA 1
ATOM 1843 C C . ALA D 2 39 ? 44.27313 -13.33936 71.06848 1.000 137.11286 39 ALA D C 1
ATOM 1844 O O . ALA D 2 39 ? 44.43267 -13.18857 69.85184 1.000 134.39774 39 ALA D O 1
ATOM 1846 N N . ARG D 2 40 ? 45.24625 -13.10059 71.94916 1.000 139.33072 40 ARG D N 1
ATOM 1847 C CA . ARG D 2 40 ? 46.53496 -12.57701 71.51468 1.000 144.80702 40 ARG D CA 1
ATOM 1848 C C . ARG D 2 40 ? 47.29178 -13.60248 70.68204 1.000 153.24310 40 ARG D C 1
ATOM 1849 O O . ARG D 2 40 ? 48.07339 -13.22937 69.79976 1.000 154.99917 40 ARG D O 1
ATOM 1857 N N . ARG D 2 41 ? 47.07532 -14.89505 70.94504 1.000 136.41633 41 ARG D N 1
ATOM 1858 C CA . ARG D 2 41 ? 47.60532 -15.91605 70.04917 1.000 138.44988 41 ARG D CA 1
ATOM 1859 C C . ARG D 2 41 ? 46.95407 -15.82953 68.67715 1.000 128.92717 41 ARG D C 1
ATOM 1860 O O . ARG D 2 41 ? 47.62875 -15.96080 67.65044 1.000 131.20614 41 ARG D O 1
ATOM 1868 N N . GLY D 2 42 ? 45.64456 -15.60039 68.64066 1.000 122.12469 42 GLY D N 1
ATOM 1869 C CA . GLY D 2 42 ? 44.90348 -15.55011 67.39785 1.000 118.38397 42 GLY D CA 1
ATOM 1870 C C . GLY D 2 42 ? 45.13519 -14.31587 66.56016 1.000 119.86817 42 GLY D C 1
ATOM 1871 O O . GLY D 2 42 ? 44.52956 -14.18932 65.49245 1.000 117.02192 42 GLY D O 1
ATOM 1872 N N . GLY D 2 43 ? 45.98676 -13.39992 67.00944 1.000 114.62424 43 GLY D N 1
ATOM 1873 C CA . GLY D 2 43 ? 46.20600 -12.16313 66.29279 1.000 117.57470 43 GLY D CA 1
ATOM 1874 C C . GLY D 2 43 ? 45.19782 -11.07792 66.58000 1.000 121.06645 43 GLY D C 1
ATOM 1875 O O . GLY D 2 43 ? 45.19064 -10.05959 65.88067 1.000 123.25563 43 GLY D O 1
ATOM 1876 N N . VAL D 2 44 ? 44.34696 -11.26059 67.58345 1.000 118.02384 44 VAL D N 1
ATOM 1877 C CA . VAL D 2 44 ? 43.39948 -10.22872 67.98704 1.000 121.97783 44 VAL D CA 1
ATOM 1878 C C . VAL D 2 44 ? 44.15571 -9.17047 68.77783 1.000 127.02360 44 VAL D C 1
ATOM 1879 O O . VAL D 2 44 ? 44.75748 -9.46867 69.81583 1.000 127.50965 44 VAL D O 1
ATOM 1883 N N . LYS D 2 45 ? 44.11941 -7.92998 68.29641 1.000 124.34094 45 LYS D N 1
ATOM 1884 C CA . LYS D 2 45 ? 44.87070 -6.86244 68.94114 1.000 128.65180 45 LYS D CA 1
ATOM 1885 C C . LYS D 2 45 ? 44.06693 -6.17471 70.03673 1.000 130.77562 45 LYS D C 1
ATOM 1886 O O . LYS D 2 45 ? 44.62063 -5.82539 71.08472 1.000 135.45696 45 LYS D O 1
ATOM 1892 N N . 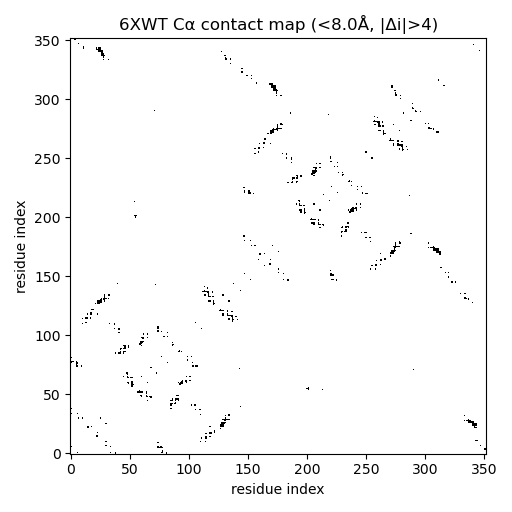ARG D 2 46 ? 42.77106 -5.97330 69.81799 1.000 123.07794 46 ARG D N 1
ATOM 1893 C CA . ARG D 2 46 ? 41.91024 -5.32234 70.79083 1.000 126.82298 46 ARG D CA 1
ATOM 1894 C C . ARG D 2 46 ? 40.64381 -6.14024 70.98383 1.000 123.88435 46 ARG D C 1
ATOM 1895 O O . ARG D 2 46 ? 40.14430 -6.77532 70.05129 1.000 120.19038 46 ARG D O 1
ATOM 1903 N N . ILE D 2 47 ? 40.12316 -6.11007 72.20548 1.000 127.26662 47 ILE D N 1
ATOM 1904 C CA . ILE D 2 47 ? 38.99380 -6.94113 72.59004 1.000 125.31146 47 ILE D CA 1
ATOM 1905 C C . ILE D 2 47 ? 37.94541 -6.06710 73.26371 1.000 130.23825 47 ILE D C 1
ATOM 1906 O O . ILE D 2 47 ? 38.27076 -5.10975 73.97356 1.000 135.06830 47 ILE D O 1
ATOM 1911 N N . SER D 2 48 ? 36.67805 -6.39552 73.03093 1.000 123.11453 48 SER D N 1
ATOM 1912 C CA . SER D 2 48 ? 35.57420 -5.76771 73.73967 1.000 130.35630 48 SER D CA 1
ATOM 1913 C C . SER D 2 48 ? 35.32926 -6.48314 75.06391 1.000 130.86750 48 SER D C 1
ATOM 1914 O O . SER D 2 48 ? 35.71172 -7.63922 75.25376 1.000 124.57972 48 SER D O 1
ATOM 1917 N N . GLY D 2 49 ? 34.67286 -5.77766 75.98659 1.000 146.65779 49 GLY D N 1
ATOM 1918 C CA . GLY D 2 49 ? 34.44583 -6.34220 77.30538 1.000 147.78204 49 GLY D CA 1
ATOM 1919 C C . GLY D 2 49 ? 33.44412 -7.47862 77.31075 1.000 145.26496 49 GLY D C 1
ATOM 1920 O O . GLY D 2 49 ? 33.55532 -8.40370 78.11982 1.000 144.54755 49 GLY D O 1
ATOM 1921 N N . LEU D 2 50 ? 32.45854 -7.43055 76.41356 1.000 145.07163 50 LEU D N 1
ATOM 1922 C CA . LEU D 2 50 ? 31.46379 -8.49585 76.34217 1.000 144.39415 50 LEU D CA 1
ATOM 1923 C C . LEU D 2 50 ? 32.07799 -9.81066 75.86394 1.000 139.17048 50 LEU D C 1
ATOM 1924 O O . LEU D 2 50 ? 31.60640 -10.89388 76.24656 1.000 138.76705 50 LEU D O 1
ATOM 1929 N N . ILE D 2 51 ? 33.18525 -9.72460 75.11387 1.000 139.48102 51 ILE D N 1
ATOM 1930 C CA . ILE D 2 51 ? 33.75144 -10.87325 74.40070 1.000 134.81204 51 ILE D CA 1
ATOM 1931 C C . ILE D 2 51 ? 33.91035 -12.08453 75.30503 1.000 133.02675 51 ILE D C 1
ATOM 1932 O O . ILE D 2 51 ? 33.53489 -13.20261 74.92706 1.000 131.39351 51 ILE D O 1
ATOM 1937 N N . TYR D 2 52 ? 34.41586 -11.88567 76.52618 1.000 141.30903 52 TYR D N 1
ATOM 1938 C CA . TYR D 2 52 ? 34.71457 -13.02972 77.38007 1.000 139.10398 52 TYR D CA 1
ATOM 1939 C C . TYR D 2 52 ? 33.48241 -13.89496 77.55105 1.000 139.34525 52 TYR D C 1
ATOM 1940 O O . TYR D 2 52 ? 33.51271 -15.10073 77.27307 1.000 136.21358 52 TYR D O 1
ATOM 1949 N N . GLU D 2 53 ? 32.36530 -13.27645 77.94449 1.000 145.48774 53 GLU D N 1
ATOM 1950 C CA . GLU D 2 53 ? 31.14434 -14.04776 78.13200 1.000 146.88944 53 GLU D CA 1
ATOM 1951 C C . GLU D 2 53 ? 30.79359 -14.79348 76.85225 1.000 145.02470 53 GLU D C 1
ATOM 1952 O O . GLU D 2 53 ? 30.58777 -16.01513 76.86403 1.000 143.76966 53 GLU D O 1
ATOM 1958 N N . GLU D 2 54 ? 30.81192 -14.08231 75.72167 1.000 141.63295 54 GLU D N 1
ATOM 1959 C CA . GLU D 2 54 ? 30.53686 -14.71799 74.44031 1.000 139.71829 54 GLU D CA 1
ATOM 1960 C C . GLU D 2 54 ? 31.51481 -15.85631 74.18752 1.000 135.22074 54 GLU D C 1
ATOM 1961 O O . GLU D 2 54 ? 31.10814 -16.97736 73.85391 1.000 134.22646 54 GLU D O 1
ATOM 1967 N N . THR D 2 55 ? 32.80864 -15.59924 74.41272 1.000 128.92492 55 THR D N 1
ATOM 1968 C CA . THR D 2 55 ? 33.81462 -16.64403 74.26115 1.000 125.00005 55 THR D CA 1
ATOM 1969 C C . THR D 2 55 ? 33.46960 -17.85625 75.10942 1.000 124.56919 55 THR D C 1
ATOM 1970 O O . THR D 2 55 ? 33.50639 -18.99536 74.62484 1.000 123.39421 55 THR D O 1
ATOM 1974 N N . ARG D 2 56 ? 33.06932 -17.62485 76.36318 1.000 133.38904 56 ARG D N 1
ATOM 1975 C CA . ARG D 2 56 ? 32.70072 -18.73880 77.22670 1.000 133.12798 56 ARG D CA 1
ATOM 1976 C C . ARG D 2 56 ? 31.57913 -19.54621 76.59706 1.000 134.34944 56 ARG D C 1
ATOM 1977 O O . ARG D 2 56 ? 31.67729 -20.77520 76.47847 1.000 132.84588 56 ARG D O 1
ATOM 1985 N N . GLY D 2 57 ? 30.54340 -18.85751 76.10626 1.000 131.12103 57 GLY D N 1
ATOM 1986 C CA . GLY D 2 57 ? 29.48476 -19.55467 75.39757 1.000 133.30570 57 GLY D CA 1
ATOM 1987 C C . GLY D 2 57 ? 30.03429 -20.43691 74.30047 1.000 129.89247 57 GLY D C 1
ATOM 1988 O O . GLY D 2 57 ? 29.74385 -21.63609 74.24734 1.000 130.08784 57 GLY D O 1
ATOM 1989 N N . VAL D 2 58 ? 30.91420 -19.87285 73.46635 1.000 126.04007 58 VAL D N 1
ATOM 1990 C CA . VAL D 2 58 ? 31.53208 -20.64662 72.39422 1.000 123.18885 58 VAL D CA 1
ATOM 1991 C C . VAL D 2 58 ? 32.15202 -21.91441 72.95452 1.000 121.41415 58 VAL D C 1
ATOM 1992 O O . VAL D 2 58 ? 31.83539 -23.02820 72.51393 1.000 121.91264 58 VAL D O 1
ATOM 1996 N N . LEU D 2 59 ? 32.99826 -21.76681 73.97955 1.000 119.54984 59 LEU D N 1
ATOM 1997 C CA . LEU D 2 59 ? 33.63442 -22.94182 74.55823 1.000 117.01804 59 LEU D CA 1
ATOM 1998 C C . LEU D 2 59 ? 32.58473 -23.93731 75.01519 1.000 119.23403 59 LEU D C 1
ATOM 1999 O O . LEU D 2 59 ? 32.62889 -25.11688 74.63734 1.000 118.86562 59 LEU D O 1
ATOM 2004 N N . LYS D 2 60 ? 31.58881 -23.45986 75.77335 1.000 121.53290 60 LYS D N 1
ATOM 2005 C CA . LYS D 2 60 ? 30.55277 -24.36148 76.25240 1.000 124.02231 60 LYS D CA 1
ATOM 2006 C C . LYS D 2 60 ? 29.95430 -25.13370 75.09279 1.000 125.26897 60 LYS D C 1
ATOM 2007 O O . LYS D 2 60 ? 29.78703 -26.34897 75.17468 1.000 127.60307 60 LYS D O 1
ATOM 2013 N N . VAL D 2 61 ? 29.65702 -24.44803 73.98753 1.000 117.43836 61 VAL D N 1
ATOM 2014 C CA . VAL D 2 61 ? 29.12052 -25.14783 72.82439 1.000 118.71252 61 VAL D CA 1
ATOM 2015 C C . VAL D 2 61 ? 30.08454 -26.23959 72.38380 1.000 116.28654 61 VAL D C 1
ATOM 2016 O O . VAL D 2 61 ? 29.76873 -27.43745 72.44381 1.000 117.64490 61 VAL D O 1
ATOM 2020 N N . PHE D 2 62 ? 31.31535 -25.84586 72.04742 1.000 1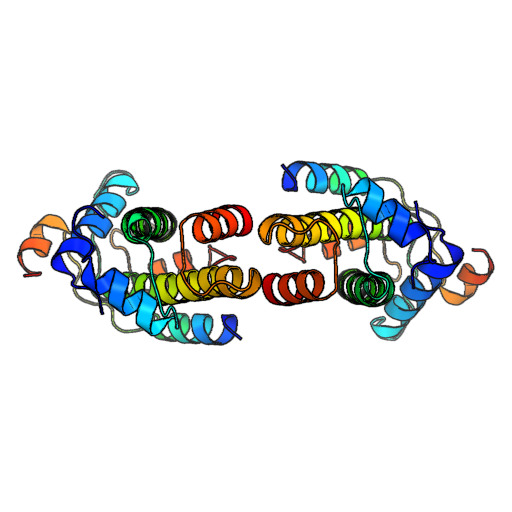16.72788 62 PHE D N 1
ATOM 2021 C CA . PHE D 2 62 ? 32.24548 -26.76117 71.39685 1.000 114.45007 62 PHE D CA 1
ATOM 2022 C C . PHE D 2 62 ? 32.47134 -28.00491 72.24255 1.000 114.20194 62 PHE D C 1
ATOM 2023 O O . PHE D 2 62 ? 32.08581 -29.11646 71.85597 1.000 115.68847 62 PHE D O 1
ATOM 2031 N N . LEU D 2 63 ? 33.04605 -27.81878 73.43053 1.000 115.49523 63 LEU D N 1
ATOM 2032 C CA . LEU D 2 63 ? 33.28687 -28.94013 74.32710 1.000 113.35428 63 LEU D CA 1
ATOM 2033 C C . LEU D 2 63 ? 32.02551 -29.76170 74.53606 1.000 117.75854 63 LEU D C 1
ATOM 2034 O O . LEU D 2 63 ? 32.06566 -30.99696 74.46715 1.000 118.39411 63 LEU D O 1
ATOM 2039 N N . GLU D 2 64 ? 30.88023 -29.09361 74.70803 1.000 116.54660 64 GLU D N 1
ATOM 2040 C CA . GLU D 2 64 ? 29.65759 -29.82973 75.00351 1.000 120.35825 64 GLU D CA 1
ATOM 2041 C C . GLU D 2 64 ? 29.32244 -30.78803 73.87595 1.000 121.01827 64 GLU D C 1
ATOM 2042 O O . GLU D 2 64 ? 28.89913 -31.92332 74.12256 1.000 123.85198 64 GLU D O 1
ATOM 2048 N N . ASN D 2 65 ? 29.49733 -30.34857 72.62931 1.000 113.37925 65 ASN D N 1
ATOM 2049 C CA . ASN D 2 65 ? 29.31525 -31.27032 71.51938 1.000 114.61425 65 ASN D CA 1
ATOM 2050 C C . ASN D 2 65 ? 30.34892 -32.38256 71.58666 1.000 112.01156 65 ASN D C 1
ATOM 2051 O O . ASN D 2 65 ? 29.99730 -33.56803 71.64267 1.000 114.39193 65 ASN D O 1
ATOM 2056 N N . VAL D 2 66 ? 31.62819 -32.00773 71.69465 1.000 107.52739 66 VAL D N 1
ATOM 2057 C CA . VAL D 2 66 ? 32.71156 -32.98777 71.63233 1.000 105.03266 66 VAL D CA 1
ATOM 2058 C C . VAL D 2 66 ? 32.49590 -34.07904 72.67008 1.000 106.21489 66 VAL D C 1
ATOM 2059 O O . VAL D 2 66 ? 32.33994 -35.26008 72.33304 1.000 108.57625 66 VAL D O 1
ATOM 2063 N N . ILE D 2 67 ? 32.39604 -33.68079 73.94139 1.000 112.05053 67 ILE D N 1
ATOM 2064 C CA . ILE D 2 67 ? 32.20631 -34.66294 75.00519 1.000 111.76294 67 ILE D CA 1
ATOM 2065 C C . ILE D 2 67 ? 31.01416 -35.54825 74.68806 1.000 116.78354 67 ILE D C 1
ATOM 2066 O O . ILE D 2 67 ? 31.11867 -36.78239 74.71056 1.000 117.31226 67 ILE D O 1
ATOM 2071 N N . ARG D 2 68 ? 29.88855 -34.93036 74.31239 1.000 115.47941 68 ARG D N 1
ATOM 2072 C CA . ARG D 2 68 ? 28.71295 -35.69880 73.91835 1.000 120.31505 68 ARG D CA 1
ATOM 2073 C C . ARG D 2 68 ? 29.10551 -36.82196 72.97205 1.000 120.89953 68 ARG D C 1
ATOM 2074 O O . ARG D 2 68 ? 29.03083 -38.00778 73.32584 1.000 122.20598 68 ARG D O 1
ATOM 2082 N N . ASP D 2 69 ? 29.64902 -36.45095 71.80801 1.000 113.72353 69 ASP D N 1
ATOM 2083 C CA . ASP D 2 69 ? 29.99415 -37.44860 70.80522 1.000 113.92565 69 ASP D CA 1
ATOM 2084 C C . ASP D 2 69 ? 30.93072 -38.48590 71.39984 1.000 111.72747 69 ASP D C 1
ATOM 2085 O O . ASP D 2 69 ? 30.66797 -39.69329 71.32009 1.000 114.17536 69 ASP D O 1
ATOM 2090 N N . ALA D 2 70 ? 31.96883 -38.02368 72.10301 1.000 113.07310 70 ALA D N 1
ATOM 2091 C CA . ALA D 2 70 ? 32.93119 -38.95127 72.67785 1.000 110.31174 70 ALA D CA 1
ATOM 2092 C C . ALA D 2 70 ? 32.23242 -39.91992 73.61397 1.000 112.42468 70 ALA D C 1
ATOM 2093 O O . ALA D 2 70 ? 32.33308 -41.14262 73.44592 1.000 113.65999 70 ALA D O 1
ATOM 2095 N N . VAL D 2 71 ? 31.44986 -39.38619 74.55825 1.000 114.05143 71 VAL D N 1
ATOM 2096 C CA . VAL D 2 71 ? 30.73057 -40.24746 75.48999 1.000 116.27645 71 VAL D CA 1
ATOM 2097 C C . VAL D 2 71 ? 29.90553 -41.26067 74.71701 1.000 121.55791 71 VAL D C 1
ATOM 2098 O O . VAL D 2 71 ? 29.99326 -42.47283 74.95669 1.000 122.74639 71 VAL D O 1
ATOM 2102 N N . THR D 2 72 ? 29.17210 -40.78393 73.70423 1.000 116.74951 72 THR D N 1
ATOM 2103 C CA . THR D 2 72 ? 28.28005 -41.67439 72.97486 1.000 121.59826 72 THR D CA 1
ATOM 2104 C C . THR D 2 72 ? 29.06234 -42.81273 72.34704 1.000 120.89581 72 THR D C 1
ATOM 2105 O O . THR D 2 72 ? 28.64861 -43.97630 72.42344 1.000 125.76852 72 THR D O 1
ATOM 2109 N N . TYR D 2 73 ? 30.23870 -42.50959 71.79654 1.000 129.99992 73 TYR D N 1
ATOM 2110 C CA . TYR D 2 73 ? 31.03456 -43.56454 71.18769 1.000 129.74425 73 TYR D CA 1
ATOM 2111 C C . TYR D 2 73 ? 31.51914 -44.53058 72.25610 1.000 128.95922 73 TYR D C 1
ATOM 2112 O O . TYR D 2 73 ? 31.36180 -45.75094 72.12244 1.000 132.24896 73 TYR D O 1
ATOM 2121 N N . THR D 2 74 ? 32.04711 -43.99159 73.36124 1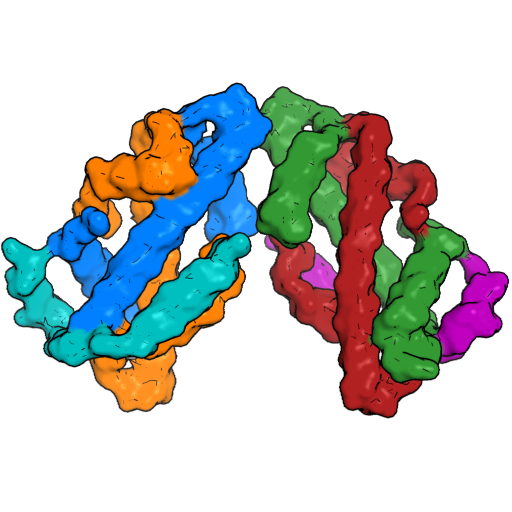.000 132.49889 74 THR D N 1
ATOM 2122 C CA . THR D 2 74 ? 32.41252 -44.83352 74.49403 1.000 129.22201 74 THR D CA 1
ATOM 2123 C C . THR D 2 74 ? 31.22123 -45.65738 74.95436 1.000 135.60358 74 THR D C 1
ATOM 2124 O O . THR D 2 74 ? 31.38164 -46.79256 75.41785 1.000 136.41398 74 THR D O 1
ATOM 2128 N N . GLU D 2 75 ? 30.01470 -45.10811 74.81140 1.000 136.14901 75 GLU D N 1
ATOM 2129 C CA . GLU D 2 75 ? 28.82237 -45.83937 75.21545 1.000 141.35769 75 GLU D CA 1
ATOM 2130 C C . GLU D 2 75 ? 28.45479 -46.89647 74.18443 1.000 146.06797 75 GLU D C 1
ATOM 2131 O O . GLU D 2 75 ? 28.02022 -47.99490 74.55139 1.000 149.90466 75 GLU D O 1
ATOM 2137 N N . HIS D 2 76 ? 28.64002 -46.60302 72.89485 1.000 138.82961 76 HIS D N 1
ATOM 2138 C CA . HIS D 2 76 ? 28.40613 -47.63519 71.89126 1.000 143.45920 76 HIS D CA 1
ATOM 2139 C C . HIS D 2 76 ? 29.39867 -48.78179 72.02931 1.000 141.98167 76 HIS D C 1
ATOM 2140 O O . HIS D 2 76 ? 29.01587 -49.95750 72.00282 1.000 146.76341 76 HIS D O 1
ATOM 2147 N N . ALA D 2 77 ? 30.68313 -48.45836 72.18231 1.000 134.30371 77 ALA D N 1
ATOM 2148 C CA . ALA D 2 77 ? 31.71937 -49.47975 72.29349 1.000 142.70154 77 ALA D CA 1
ATOM 2149 C C . ALA D 2 77 ? 31.60545 -50.30696 73.56314 1.000 142.83030 77 ALA D C 1
ATOM 2150 O O . ALA D 2 77 ? 32.36489 -51.27291 73.71713 1.000 149.97051 77 ALA D O 1
ATOM 2152 N N . LYS D 2 78 ? 30.66422 -49.96861 74.44557 1.000 132.59314 78 LYS D N 1
ATOM 2153 C CA . LYS D 2 78 ? 30.47004 -50.66406 75.71412 1.000 133.74039 78 LYS D CA 1
ATOM 2154 C C . LYS D 2 78 ? 31.75405 -50.65847 76.53760 1.000 135.01200 78 LYS D C 1
ATOM 2155 O O . LYS D 2 78 ? 32.25587 -51.69541 76.97839 1.000 140.77500 78 LYS D O 1
ATOM 2161 N N . ARG D 2 79 ? 32.29010 -49.46280 76.72294 1.000 123.91715 79 ARG D N 1
ATOM 2162 C CA . ARG D 2 79 ? 33.42436 -49.22463 77.58820 1.000 126.42813 79 ARG D CA 1
ATOM 2163 C C . ARG D 2 79 ? 32.99290 -48.23422 78.65444 1.000 117.33346 79 ARG D C 1
ATOM 2164 O O . ARG D 2 79 ? 31.98513 -47.53709 78.50934 1.000 111.23975 79 ARG D O 1
ATOM 2172 N N . LYS D 2 80 ? 33.75992 -48.18563 79.73700 1.000 136.91663 80 LYS D N 1
ATOM 2173 C CA . LYS D 2 80 ? 33.42398 -47.33075 80.86211 1.000 130.41554 80 LYS D CA 1
ATOM 2174 C C . LYS D 2 80 ? 34.21212 -46.03470 80.88439 1.000 125.44995 80 LYS D C 1
ATOM 2175 O O . LYS D 2 80 ? 33.93585 -45.18135 81.73220 1.000 120.15880 80 LYS D O 1
ATOM 2181 N N . THR D 2 81 ? 35.17085 -45.85544 79.98210 1.000 124.48483 81 THR D N 1
ATOM 2182 C CA . THR D 2 81 ? 36.11981 -44.76220 80.10895 1.000 123.48065 81 THR D CA 1
ATOM 2183 C C . THR D 2 81 ? 36.25583 -44.01517 78.79431 1.000 124.65310 81 THR D C 1
ATOM 2184 O O . THR D 2 81 ? 36.49084 -44.62857 77.74964 1.000 131.89636 81 THR D O 1
ATOM 2188 N N . VAL D 2 82 ? 36.13476 -42.69069 78.85693 1.000 121.45218 82 VAL D N 1
ATOM 2189 C CA . VAL D 2 82 ? 36.46066 -41.85895 77.70778 1.000 121.83478 82 VAL D CA 1
ATOM 2190 C C . VAL D 2 82 ? 37.97125 -41.85610 77.51724 1.000 129.15191 82 VAL D C 1
ATOM 2191 O O . VAL D 2 82 ? 38.73478 -41.71390 78.48073 1.000 127.81180 82 VAL D O 1
ATOM 2195 N N . THR D 2 83 ? 38.40956 -42.02545 76.27464 1.000 114.93739 83 THR D N 1
ATOM 2196 C CA . THR D 2 83 ? 39.82246 -42.12813 75.94362 1.000 121.14062 83 THR D CA 1
ATOM 2197 C C . THR D 2 83 ? 40.21583 -41.00006 74.99787 1.000 118.26208 83 THR D C 1
ATOM 2198 O O . THR D 2 83 ? 39.37402 -40.24273 74.50924 1.000 112.45989 83 THR D O 1
ATOM 2202 N N . ALA D 2 84 ? 41.52410 -40.88116 74.75772 1.000 119.21700 84 ALA D N 1
ATOM 2203 C CA . ALA D 2 84 ? 42.00491 -39.91666 73.77376 1.000 116.00160 84 ALA D CA 1
ATOM 2204 C C . ALA D 2 84 ? 41.48624 -40.25345 72.38230 1.000 122.26830 84 ALA D C 1
ATOM 2205 O O . ALA D 2 84 ? 41.14850 -39.35588 71.60342 1.000 116.91756 84 ALA D O 1
ATOM 2207 N N . MET D 2 85 ? 41.41467 -41.54549 72.05274 1.000 119.35060 85 MET D N 1
ATOM 2208 C CA . MET D 2 85 ? 40.84550 -41.95767 70.77413 1.000 125.34451 85 MET D CA 1
ATOM 2209 C C . MET D 2 85 ? 39.36363 -41.62319 70.68179 1.000 118.48176 85 MET D C 1
ATOM 2210 O O . MET D 2 85 ? 38.87281 -41.30032 69.59615 1.000 119.58008 85 MET D O 1
ATOM 2215 N N . ASP D 2 86 ? 38.63284 -41.70133 71.79579 1.000 125.50499 86 ASP D N 1
ATOM 2216 C CA . ASP D 2 86 ? 37.23275 -41.29065 71.77660 1.000 117.83957 86 ASP D CA 1
ATOM 2217 C C . ASP D 2 86 ? 37.11046 -39.78718 71.56096 1.000 108.83462 86 ASP D C 1
ATOM 2218 O O . ASP D 2 86 ? 36.20095 -39.32173 70.86216 1.000 105.25090 86 ASP D O 1
ATOM 2223 N N . VAL D 2 87 ? 38.02866 -39.01383 72.14383 1.000 118.31706 87 VAL D N 1
ATOM 2224 C CA . VAL D 2 87 ? 38.09583 -37.58501 71.85530 1.000 108.95955 87 VAL D CA 1
ATOM 2225 C C . VAL D 2 87 ? 38.36148 -37.35264 70.37360 1.000 113.74721 87 VAL D C 1
ATOM 2226 O O . VAL D 2 87 ? 37.79145 -36.44228 69.76260 1.000 108.17266 87 VAL D O 1
ATOM 2230 N N . VAL D 2 88 ? 39.25332 -38.15188 69.78112 1.000 105.45754 88 VAL D N 1
ATOM 2231 C CA . VAL D 2 88 ? 39.54981 -38.02306 68.35493 1.000 110.23995 88 VAL D CA 1
ATOM 2232 C C . VAL D 2 88 ? 38.31386 -38.33309 67.52233 1.000 113.51191 88 VAL D C 1
ATOM 2233 O O . VAL D 2 88 ? 38.02938 -37.65646 66.52784 1.000 111.63656 88 VAL D O 1
ATOM 2237 N N . TYR D 2 89 ? 37.56709 -39.36642 67.91070 1.000 128.17065 89 TYR D N 1
ATOM 2238 C CA . TYR D 2 89 ? 36.32569 -39.68948 67.21557 1.000 130.34362 89 TYR D CA 1
ATOM 2239 C C . TYR D 2 89 ? 35.33546 -38.53641 67.30488 1.000 118.17463 89 TYR D C 1
ATOM 2240 O O . TYR D 2 89 ? 34.65041 -38.21566 66.32615 1.000 116.30412 89 TYR D O 1
ATOM 2249 N N . ALA D 2 90 ? 35.23357 -37.91570 68.48203 1.000 124.50023 90 ALA D N 1
ATOM 2250 C CA . ALA D 2 90 ? 34.31384 -36.79736 68.65887 1.000 110.88112 90 ALA D CA 1
ATOM 2251 C C . ALA D 2 90 ? 34.73135 -35.58919 67.82757 1.000 107.80438 90 ALA D C 1
ATOM 2252 O O . ALA D 2 90 ? 33.89123 -34.95634 67.17959 1.000 101.52882 90 ALA D O 1
ATOM 2254 N N . LEU D 2 91 ? 36.02334 -35.25518 67.83642 1.000 107.85743 91 LEU D N 1
ATOM 2255 C CA . LEU D 2 91 ? 36.52687 -34.15299 67.01996 1.000 105.06032 91 LEU D CA 1
ATOM 2256 C C . LEU D 2 91 ? 36.28457 -34.40485 65.54031 1.000 113.92664 91 LEU D C 1
ATOM 2257 O O . LEU D 2 91 ? 35.81200 -33.52332 64.81388 1.000 110.31326 91 LEU D O 1
ATOM 2262 N N . LYS D 2 92 ? 36.60471 -35.61224 65.07684 1.000 108.67361 92 LYS D N 1
ATOM 2263 C CA . LYS D 2 92 ? 36.45751 -35.92435 63.66439 1.000 114.61240 92 LYS D CA 1
ATOM 2264 C C . LYS D 2 92 ? 34.99390 -35.86775 63.26166 1.000 110.09568 92 LYS D C 1
ATOM 2265 O O . LYS D 2 92 ? 34.67338 -35.49371 62.12813 1.000 108.96390 92 LYS D O 1
ATOM 2271 N N . ARG D 2 93 ? 34.09998 -36.21507 64.18257 1.000 109.87215 93 ARG D N 1
ATOM 2272 C CA . ARG D 2 93 ? 32.66055 -36.15811 63.95056 1.000 122.75961 93 ARG D CA 1
ATOM 2273 C C . ARG D 2 93 ? 32.13256 -34.75061 64.24465 1.000 129.57593 93 ARG D C 1
ATOM 2274 O O . ARG D 2 93 ? 31.17978 -34.55039 64.99346 1.000 126.58866 93 ARG D O 1
ATOM 2282 N N . GLN D 2 94 ? 32.81757 -33.74215 63.70198 1.000 128.47283 94 GLN D N 1
ATOM 2283 C CA . GLN D 2 94 ? 32.39047 -32.34949 63.79553 1.000 134.85841 94 GLN D CA 1
ATOM 2284 C C . GLN D 2 94 ? 32.22685 -31.70191 62.42953 1.000 149.23521 94 GLN D C 1
ATOM 2285 O O . GLN D 2 94 ? 31.17272 -31.12316 62.14691 1.000 156.63668 94 GLN D O 1
ATOM 2291 N N . GLY D 2 95 ? 33.22902 -31.80171 61.56545 1.000 128.53420 95 GLY D N 1
ATOM 2292 C CA . GLY D 2 95 ? 33.16634 -31.24005 60.20905 1.000 138.65939 95 GLY D CA 1
ATOM 2293 C C . GLY D 2 95 ? 33.44501 -29.75265 60.06540 1.000 138.14410 95 GLY D C 1
ATOM 2294 O O . GLY D 2 95 ? 34.23630 -29.34845 59.20718 1.000 136.39399 95 GLY D O 1
ATOM 2295 N N . ARG D 2 96 ? 32.82622 -28.92497 60.90845 1.000 137.66279 96 ARG D N 1
ATOM 2296 C CA . ARG D 2 96 ? 33.08043 -27.49165 60.93151 1.000 135.93141 96 ARG D CA 1
ATOM 2297 C C . ARG D 2 96 ? 34.22028 -27.10660 61.87138 1.000 123.53529 96 ARG D C 1
ATOM 2298 O O . ARG D 2 96 ? 34.32127 -25.93721 62.25737 1.000 121.53489 96 ARG D O 1
ATOM 2300 N N . THR D 2 97 ? 35.07740 -28.06018 62.24795 1.000 140.90330 97 THR D N 1
ATOM 2301 C CA . THR D 2 97 ? 36.20376 -27.74158 63.12185 1.000 123.97474 97 THR D CA 1
ATOM 2302 C C . THR D 2 97 ? 37.24206 -26.89676 62.39984 1.000 117.53520 97 THR D C 1
ATOM 2303 O O . THR D 2 97 ? 37.94146 -26.09450 63.02962 1.000 112.55767 97 THR D O 1
ATOM 2307 N N . LEU D 2 98 ? 37.33852 -27.04189 61.08046 1.000 121.59055 98 LEU D N 1
ATOM 2308 C CA . LEU D 2 98 ? 38.45870 -26.45463 60.3497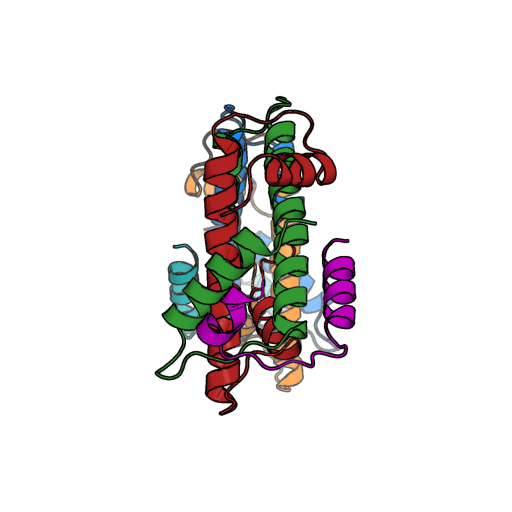6 1.000 124.17676 98 LEU D CA 1
ATOM 2309 C C . LEU D 2 98 ? 38.19944 -24.97189 60.09682 1.000 130.87053 98 LEU D C 1
ATOM 2310 O O . LEU D 2 98 ? 38.92998 -24.11055 60.59191 1.000 126.88964 98 LEU D O 1
ATOM 2315 N N . TYR D 2 99 ? 37.14280 -24.65309 59.36088 1.000 129.84226 99 TYR D N 1
ATOM 2316 C CA . TYR D 2 99 ? 36.66150 -23.27588 59.30502 1.000 136.10230 99 TYR D CA 1
ATOM 2317 C C . TYR D 2 99 ? 35.14240 -23.25514 59.41618 1.000 144.24639 99 TYR D C 1
ATOM 2318 O O . TYR D 2 99 ? 34.56868 -22.33092 59.98921 1.000 147.42535 99 TYR D O 1
ATOM 2327 N N . GLU E 3 17 ? 45.16604 -24.47418 55.08713 1.0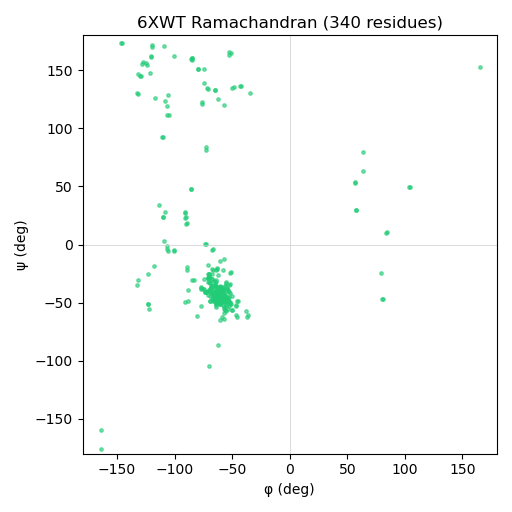00 167.15926 17 GLU E N 1
ATOM 2328 C CA . GLU E 3 17 ? 46.31022 -24.70252 55.96319 1.000 166.47038 17 GLU E CA 1
ATOM 2329 C C . GLU E 3 17 ? 45.88071 -25.11298 57.36860 1.000 162.35847 17 GLU E C 1
ATOM 2330 O O . GLU E 3 17 ? 46.66014 -25.71101 58.11368 1.000 162.27369 17 GLU E O 1
ATOM 2336 N N . ARG E 3 18 ? 44.63998 -24.78566 57.73510 1.000 152.52214 18 ARG E N 1
ATOM 2337 C CA . ARG E 3 18 ? 44.12020 -25.21894 59.02783 1.000 148.33663 18 ARG E CA 1
ATOM 2338 C C . ARG E 3 18 ? 43.98993 -26.73650 59.09828 1.000 150.27760 18 ARG E C 1
ATOM 2339 O O . ARG E 3 18 ? 44.33998 -27.34480 60.11593 1.000 148.72580 18 ARG E O 1
ATOM 2347 N N . SER E 3 19 ? 43.48150 -27.36134 58.03020 1.000 145.36690 19 SER E N 1
ATOM 2348 C CA . SER E 3 19 ? 43.20021 -28.79509 58.06484 1.000 145.38655 19 SER E CA 1
ATOM 2349 C C . SER E 3 19 ? 44.45005 -29.60963 58.37684 1.000 146.12919 19 SER E C 1
ATOM 2350 O O . SER E 3 19 ? 44.39098 -30.56839 59.15509 1.000 144.06718 19 SER E O 1
ATOM 2353 N N . LYS E 3 20 ? 45.58184 -29.26942 57.75151 1.000 142.11769 20 LYS E N 1
ATOM 2354 C CA . LYS E 3 20 ? 46.83281 -29.96694 58.04182 1.000 144.60411 20 LYS E CA 1
ATOM 2355 C C . LYS E 3 20 ? 47.18969 -29.87695 59.52260 1.000 142.29650 20 LYS E C 1
ATOM 2356 O O . LYS E 3 20 ? 47.60369 -30.87167 60.13226 1.000 143.88700 20 LYS E O 1
ATOM 2362 N N . ALA E 3 21 ? 47.04217 -28.68795 60.11760 1.000 137.03148 21 ALA E N 1
ATOM 2363 C CA . ALA E 3 21 ? 47.40893 -28.51178 61.52051 1.000 133.95384 21 ALA E CA 1
ATOM 2364 C C . ALA E 3 21 ? 46.50812 -29.33009 62.43732 1.000 132.05605 21 ALA E C 1
ATOM 2365 O O . ALA E 3 21 ? 46.98460 -29.96217 63.39011 1.000 131.65060 21 ALA E O 1
ATOM 2367 N N . TRP E 3 22 ? 45.20309 -29.33420 62.16216 1.000 136.41312 22 TRP E N 1
ATOM 2368 C CA . TRP E 3 22 ? 44.28933 -30.15407 62.94880 1.000 133.54314 22 TRP E CA 1
ATOM 2369 C C . TRP E 3 22 ? 44.59235 -31.63601 62.78942 1.000 133.13337 22 TRP E C 1
ATOM 2370 O O . TRP E 3 22 ? 44.51999 -32.39634 63.76049 1.000 130.23775 22 TRP E O 1
ATOM 2381 N N . SER E 3 23 ? 44.91465 -32.07122 61.57107 1.000 129.68805 23 SER E N 1
ATOM 2382 C CA . SER E 3 23 ? 45.21120 -33.48327 61.35810 1.000 129.96173 23 SER E CA 1
ATOM 2383 C C . SER E 3 23 ? 46.49683 -33.89545 62.06209 1.000 132.08934 23 SER E C 1
ATOM 2384 O O . SER E 3 23 ? 46.57887 -35.00570 62.60155 1.000 131.01798 23 SER E O 1
ATOM 2387 N N . SER E 3 24 ? 47.48726 -33.00135 62.10470 1.000 128.85398 24 SER E N 1
ATOM 2388 C CA . SER E 3 24 ? 48.67488 -33.23714 62.91694 1.000 131.50417 24 SER E CA 1
ATOM 2389 C C . SER E 3 24 ? 48.31106 -33.37884 64.38694 1.000 127.60898 24 SER E C 1
ATOM 2390 O O . SER E 3 24 ? 48.73809 -34.32631 65.05681 1.000 128.52425 24 SER E O 1
ATOM 2393 N N . LYS E 3 25 ? 47.55564 -32.41459 64.91698 1.000 134.43359 25 LYS E N 1
ATOM 2394 C CA . LYS E 3 25 ? 47.17639 -32.46679 66.32449 1.000 130.34382 25 LYS E CA 1
ATOM 2395 C C . LYS E 3 25 ? 46.41362 -33.74590 66.65033 1.000 126.91922 25 LYS E C 1
ATOM 2396 O O . LYS E 3 25 ? 46.58826 -34.31718 67.73282 1.000 124.84709 25 LYS E O 1
ATOM 2402 N N . MET E 3 26 ? 45.54286 -34.19912 65.74528 1.000 125.50400 26 MET E N 1
ATOM 2403 C CA . MET E 3 26 ? 44.81263 -35.42845 66.02392 1.000 121.73742 26 MET E CA 1
ATOM 2404 C C . MET E 3 26 ? 45.73822 -36.63592 65.96489 1.000 124.94794 26 MET E C 1
ATOM 2405 O O . MET E 3 26 ? 45.61310 -37.55596 66.78123 1.000 122.49632 26 MET E O 1
ATOM 2410 N N . ALA E 3 27 ? 46.67223 -36.65268 65.00758 1.000 124.71060 27 ALA E N 1
ATOM 2411 C CA . ALA E 3 27 ? 47.69160 -37.69758 64.98908 1.000 128.03420 27 ALA E CA 1
ATOM 2412 C C . ALA E 3 27 ? 48.46595 -37.73233 66.30125 1.000 128.88264 27 ALA E C 1
ATOM 2413 O O . ALA E 3 27 ? 48.86328 -38.80572 66.76945 1.000 129.37209 27 ALA E O 1
ATOM 2415 N N . ASP E 3 28 ? 48.70493 -36.56153 66.89774 1.000 140.06218 28 ASP E N 1
ATOM 2416 C CA . ASP E 3 28 ? 49.36333 -36.49993 68.19981 1.000 140.43646 28 ASP E CA 1
ATOM 2417 C C . ASP E 3 28 ? 48.51553 -37.16274 69.27583 1.000 133.54223 28 ASP E C 1
ATOM 2418 O O . ASP E 3 28 ? 49.01501 -37.98262 70.05579 1.000 136.06870 28 ASP E O 1
ATOM 2423 N N . PHE E 3 29 ? 47.22655 -36.80308 69.34187 1.000 139.20549 29 PHE E N 1
ATOM 2424 C CA . PHE E 3 29 ? 46.32169 -37.36958 70.33843 1.000 132.37453 29 PHE E CA 1
ATOM 2425 C C . PHE E 3 29 ? 46.36738 -38.88867 70.34501 1.000 133.32973 29 PHE E C 1
ATOM 2426 O O . PHE E 3 29 ? 46.04057 -39.51202 71.36127 1.000 131.87797 29 PHE E O 1
ATOM 2434 N N . ALA E 3 30 ? 46.76970 -39.49404 69.23034 1.000 129.55482 30 ALA E N 1
ATOM 2435 C CA . ALA E 3 30 ? 47.05313 -40.92244 69.16633 1.000 135.93735 30 ALA E CA 1
ATOM 2436 C C . ALA E 3 30 ? 48.36621 -41.16524 69.90980 1.000 134.50740 30 ALA E C 1
ATOM 2437 O O . ALA E 3 30 ? 49.45253 -41.24907 69.33112 1.000 125.53547 30 ALA E O 1
ATOM 2439 N N . SER E 3 31 ? 48.25232 -41.28800 71.22713 1.000 135.20074 31 SER E N 1
ATOM 2440 C CA . SER E 3 31 ? 49.38902 -41.44757 72.12842 1.000 131.93486 31 SER E CA 1
ATOM 2441 C C . SER E 3 31 ? 48.83735 -41.94655 73.45832 1.000 141.25983 31 SER E C 1
ATOM 2442 O O . SER E 3 31 ? 47.63676 -42.20053 73.59479 1.000 152.00905 31 SER E O 1
ATOM 2445 N N . LEU E 3 32 ? 49.71497 -42.07500 74.44664 1.000 130.97772 32 LEU E N 1
ATOM 2446 C CA . LEU E 3 32 ? 49.35840 -42.79966 75.65877 1.000 138.02023 32 LEU E CA 1
ATOM 2447 C C . LEU E 3 32 ? 48.42055 -41.97710 76.54034 1.000 140.71597 32 LEU E C 1
ATOM 2448 O O . LEU E 3 32 ? 48.44097 -40.74226 76.53241 1.000 136.74527 32 LEU E O 1
ATOM 2453 N N . GLU E 3 33 ? 47.59086 -42.69061 77.30670 1.000 129.36566 33 GLU E N 1
ATOM 2454 C CA . GLU E 3 33 ? 46.38917 -42.15184 77.93159 1.000 136.54722 33 GLU E CA 1
ATOM 2455 C C . GLU E 3 33 ? 46.33509 -42.29490 79.44329 1.000 138.48351 33 GLU E C 1
ATOM 2456 O O . GLU E 3 33 ? 45.66165 -41.49008 80.09098 1.000 141.49527 33 GLU E O 1
ATOM 2462 N N . ASP E 3 34 ? 47.02618 -43.28489 80.01396 1.000 158.97165 34 ASP E N 1
ATOM 2463 C CA . ASP E 3 34 ? 46.60952 -44.01203 81.21289 1.000 163.14716 34 ASP E CA 1
ATOM 2464 C C . ASP E 3 34 ? 46.22314 -43.14814 82.41068 1.000 164.81812 34 ASP E C 1
ATOM 2465 O O . ASP E 3 34 ? 46.56185 -41.96195 82.48248 1.000 161.65639 34 ASP E O 1
ATOM 2470 N N . GLY E 3 35 ? 45.55020 -43.76646 83.38104 1.000 148.99377 35 GLY E N 1
ATOM 2471 C CA . GLY E 3 35 ? 44.99660 -43.05941 84.51774 1.000 151.41063 35 GLY E CA 1
ATOM 2472 C C . GLY E 3 35 ? 43.49170 -42.86800 84.45288 1.000 156.99022 35 GLY E C 1
ATOM 2473 O O . GLY E 3 35 ? 42.99337 -41.74539 84.59296 1.000 158.69329 35 GLY E O 1
ATOM 2474 N N . MET E 3 36 ? 42.76892 -43.96225 84.18517 1.000 153.56748 36 MET E N 1
ATOM 2475 C CA . MET E 3 36 ? 41.32011 -44.02111 84.36169 1.000 160.74369 36 MET E CA 1
ATOM 2476 C C . MET E 3 36 ? 40.89147 -43.35910 85.66610 1.000 164.10642 36 MET E C 1
ATOM 2477 O O . MET E 3 36 ? 41.48835 -43.58394 86.72220 1.000 163.13176 36 MET E O 1
ATOM 2482 N N . GLU E 3 37 ? 39.82367 -42.56859 85.58674 1.000 164.61907 37 GLU E N 1
ATOM 2483 C CA . GLU E 3 37 ? 39.32308 -41.79794 86.71316 1.000 166.71663 37 GLU E CA 1
ATOM 2484 C C . GLU E 3 37 ? 37.84264 -42.07793 86.91636 1.000 171.42762 37 GLU E C 1
ATOM 2485 O O . GLU E 3 37 ? 37.14696 -42.50313 86.00368 1.000 172.02041 37 GLU E O 1
ATOM 2491 N N . ILE E 3 38 ? 37.35510 -41.83881 88.12708 1.000 182.50454 38 ILE E N 1
ATOM 2492 C CA . ILE E 3 38 ? 35.91648 -41.89291 88.36328 1.000 185.51899 38 ILE E CA 1
ATOM 2493 C C . ILE E 3 38 ? 35.49675 -40.45529 88.62940 1.000 183.78737 38 ILE E C 1
ATOM 2494 O O . ILE E 3 38 ? 35.49892 -40.00292 89.77798 1.000 185.49260 38 ILE E O 1
ATOM 2499 N N . ASP E 3 39 ? 35.08879 -39.75179 87.56715 1.000 182.95278 39 ASP E N 1
ATOM 2500 C CA . ASP E 3 39 ? 35.33373 -38.31809 87.41396 1.000 179.24777 39 ASP E CA 1
ATOM 2501 C C . ASP E 3 39 ? 35.25209 -37.53677 88.72200 1.000 181.09437 39 ASP E C 1
ATOM 2502 O O . ASP E 3 39 ? 36.24006 -36.92793 89.14522 1.000 180.44040 39 ASP E O 1
ATOM 2507 N N . VAL E 3 40 ? 34.09430 -37.55173 89.38681 1.000 180.21259 40 VAL E N 1
ATOM 2508 C CA . VAL E 3 40 ? 33.96731 -36.82532 90.64827 1.000 182.54902 40 VAL E CA 1
ATOM 2509 C C . VAL E 3 40 ? 34.95740 -37.36284 91.68100 1.000 185.09983 40 VAL E C 1
ATOM 2510 O O . VAL E 3 40 ? 35.68208 -36.59402 92.32477 1.000 184.88811 40 VAL E O 1
ATOM 2514 N N . ALA E 3 41 ? 35.00238 -38.69176 91.85492 1.000 204.37770 41 ALA E N 1
ATOM 2515 C CA . ALA E 3 41 ? 35.89023 -39.30200 92.84190 1.000 202.88474 41 ALA E CA 1
ATOM 2516 C C . ALA E 3 41 ? 37.35329 -38.95262 92.59687 1.000 198.99497 41 ALA E C 1
ATOM 2517 O O . ALA E 3 41 ? 38.16504 -39.04603 93.52397 1.000 199.72627 41 ALA E O 1
ATOM 2519 N N . GLU E 3 42 ? 37.70611 -38.56799 91.36926 1.000 202.43795 42 GLU E N 1
ATOM 2520 C CA . GLU E 3 42 ? 39.05005 -38.13120 91.01266 1.000 199.16503 42 GLU E CA 1
ATOM 2521 C C . GLU E 3 42 ? 39.23826 -36.62467 91.15577 1.000 205.08074 42 GLU E C 1
ATOM 2522 O O . GLU E 3 42 ? 40.20762 -36.17599 91.77482 1.000 206.43822 42 GLU E O 1
ATOM 2528 N N . PHE E 3 43 ? 38.31565 -35.83698 90.59774 1.000 193.45142 43 PHE E N 1
ATOM 2529 C CA . PHE E 3 43 ? 38.56733 -34.42200 90.33135 1.000 197.61611 43 PHE E CA 1
ATOM 2530 C C . PHE E 3 43 ? 38.87897 -33.61531 91.58498 1.000 204.16024 43 PHE E C 1
ATOM 2531 O O . PHE E 3 43 ? 39.35002 -32.47923 91.45933 1.000 207.14165 43 PHE E O 1
ATOM 2539 N N . ASP E 3 44 ? 38.61595 -34.15381 92.77711 1.000 206.69411 44 ASP E N 1
ATOM 2540 C CA . ASP E 3 44 ? 39.16383 -33.55623 93.99077 1.000 211.74760 44 ASP E CA 1
ATOM 2541 C C . ASP E 3 44 ? 40.67565 -33.38329 93.88338 1.000 208.17322 44 ASP E C 1
ATOM 2542 O O . ASP E 3 44 ? 41.23595 -32.40695 94.39555 1.000 212.43726 44 ASP E O 1
ATOM 2547 N N . ASN E 3 45 ? 41.35281 -34.32068 93.21187 1.000 201.85313 45 ASN E N 1
ATOM 2548 C CA . ASN E 3 45 ? 42.80308 -34.29078 93.05928 1.000 198.02832 45 ASN E CA 1
ATOM 2549 C C . ASN E 3 45 ? 43.25411 -33.55361 91.80391 1.000 195.74052 45 ASN E C 1
ATOM 2550 O O . ASN E 3 45 ? 44.33085 -33.85281 91.27110 1.000 190.40239 45 ASN E O 1
ATOM 2555 N N . LEU E 3 46 ? 42.46453 -32.60783 91.30917 1.000 198.41994 46 LEU E N 1
ATOM 2556 C CA . LEU E 3 46 ? 42.91554 -31.75643 90.21669 1.000 197.46929 46 LEU E CA 1
ATOM 2557 C C . LEU E 3 46 ? 43.03399 -30.30943 90.67505 1.000 204.77032 46 LEU E C 1
ATOM 2558 O O . LEU E 3 46 ? 43.02559 -29.39420 89.85601 1.000 206.23727 46 LEU E O 1
ATOM 2563 N N . GLU F 3 17 ? 16.05235 -23.36741 58.97191 1.000 163.19539 17 GLU F N 1
ATOM 2564 C CA . GLU F 3 17 ? 17.33343 -23.95013 58.59122 1.000 158.82580 17 GLU F CA 1
ATOM 2565 C C . GLU F 3 17 ? 17.41455 -24.17701 57.08454 1.000 161.93233 17 GLU F C 1
ATOM 2566 O O . GLU F 3 17 ? 16.41605 -24.49333 56.44327 1.000 167.97377 17 GLU F O 1
ATOM 2572 N N . ARG F 3 18 ? 18.61892 -24.01732 56.53225 1.000 145.59321 18 ARG F N 1
ATOM 2573 C CA . ARG F 3 18 ? 18.85583 -24.33638 55.12707 1.000 147.79399 18 ARG F CA 1
ATOM 2574 C C . ARG F 3 18 ? 18.82798 -25.84229 54.88393 1.000 148.74161 18 ARG F C 1
ATOM 2575 O O . ARG F 3 18 ? 18.31862 -26.29955 53.85418 1.000 154.16187 18 ARG F O 1
ATOM 2583 N N . SER F 3 19 ? 19.40628 -26.62206 55.80499 1.000 141.70784 19 SER F N 1
ATOM 2584 C CA . SER F 3 19 ? 19.57167 -28.05777 55.58779 1.000 141.91547 19 SER F CA 1
ATOM 2585 C C . SER F 3 19 ? 18.24423 -28.75271 55.30931 1.000 149.64871 19 SER F C 1
ATOM 2586 O O . SER F 3 19 ? 18.16598 -29.60492 54.41721 1.000 153.10112 19 SER F O 1
ATOM 2589 N N . LYS F 3 20 ? 17.19662 -28.42692 56.07534 1.000 146.83438 20 LYS F N 1
ATOM 2590 C CA . LYS F 3 20 ? 15.88349 -29.01852 55.82417 1.000 153.19584 20 LYS F CA 1
ATOM 2591 C C . LYS F 3 20 ? 15.40637 -28.73250 54.40255 1.000 155.82526 20 LYS F C 1
ATOM 2592 O O . LYS F 3 20 ? 14.87610 -29.62298 53.72666 1.000 157.19927 20 LYS F O 1
ATOM 2598 N N . ALA F 3 21 ? 15.58077 -27.49196 53.93277 1.000 151.71238 21 ALA F N 1
ATOM 2599 C CA . ALA F 3 21 ? 15.10218 -27.12955 52.60032 1.000 153.90627 21 ALA F CA 1
ATOM 2600 C C . ALA F 3 21 ? 15.86360 -27.87512 51.50963 1.000 151.85211 21 ALA F C 1
ATOM 2601 O O . ALA F 3 21 ? 15.26346 -28.35548 50.53800 1.000 152.96013 21 ALA F O 1
ATOM 2603 N N . TRP F 3 22 ? 17.18681 -27.97944 51.64956 1.000 143.96425 22 TRP F N 1
ATOM 2604 C CA . TRP F 3 22 ? 17.96647 -28.74588 50.68316 1.000 140.79470 22 TRP F CA 1
ATOM 2605 C C . TRP F 3 22 ? 17.58622 -30.21937 50.70198 1.000 140.14579 22 TRP F C 1
ATOM 2606 O O . TRP F 3 22 ? 17.51083 -30.85787 49.64682 1.000 138.88873 22 TRP F O 1
ATOM 2617 N N . SER F 3 23 ? 17.36403 -30.78527 51.89022 1.000 140.01893 23 SER F N 1
ATOM 2618 C CA . SER F 3 23 ? 16.99277 -32.19444 51.96146 1.000 140.35315 23 SER F CA 1
ATOM 2619 C C . SER F 3 23 ? 15.61830 -32.43839 51.35454 1.000 143.57820 23 SER F C 1
ATOM 2620 O O . SER F 3 23 ? 15.40418 -33.46739 50.70382 1.000 143.71064 23 SER F O 1
ATOM 2623 N N . SER F 3 24 ? 14.69382 -31.49075 51.52261 1.000 141.74771 24 SER F N 1
ATOM 2624 C CA . SER F 3 24 ? 13.41948 -31.55836 50.81950 1.000 145.28008 24 SER F CA 1
ATOM 2625 C C . SER F 3 24 ? 13.62740 -31.54646 49.31376 1.000 144.40561 24 SER F C 1
ATOM 2626 O O . SER F 3 24 ? 13.04730 -32.36208 48.58930 1.000 146.04923 24 SER F O 1
ATOM 2629 N N . LYS F 3 25 ? 14.40640 -30.58311 48.81829 1.000 144.96626 25 LYS F N 1
ATOM 2630 C CA . LYS F 3 25 ? 14.64112 -30.49601 47.38088 1.000 145.60876 25 LYS F CA 1
ATOM 2631 C C . LYS F 3 25 ? 15.27641 -31.77600 46.84053 1.000 142.30263 25 LYS F C 1
ATOM 2632 O O . LYS F 3 25 ? 14.92909 -32.23374 45.74335 1.000 144.74370 25 LYS F O 1
ATOM 2638 N N . MET F 3 26 ? 16.21096 -32.37042 47.59086 1.000 142.91892 26 MET F N 1
ATOM 2639 C CA . MET F 3 26 ? 16.84208 -33.59270 47.10637 1.000 141.20566 26 MET F CA 1
ATOM 2640 C C . MET F 3 26 ? 15.86147 -34.75467 47.12357 1.000 145.27272 26 MET F C 1
ATOM 2641 O O . MET F 3 26 ? 15.84601 -35.57085 46.19514 1.000 145.95096 26 MET F O 1
ATOM 2646 N N . ALA F 3 27 ? 15.03884 -34.84798 48.17325 1.000 141.70798 27 ALA F N 1
ATOM 2647 C CA . ALA F 3 27 ? 13.96237 -35.83156 48.18731 1.000 145.49085 27 ALA F CA 1
ATOM 2648 C C . ALA F 3 27 ? 13.05070 -35.65310 46.98067 1.000 148.66524 27 ALA F C 1
ATOM 2649 O O . ALA F 3 27 ? 12.54015 -36.63309 46.42515 1.000 152.26490 27 ALA F O 1
ATOM 2651 N N . ASP F 3 28 ? 12.83140 -34.40195 46.56936 1.000 148.28571 28 ASP F N 1
ATOM 2652 C CA . ASP F 3 28 ? 12.05369 -34.13071 45.36464 1.000 153.10179 28 ASP F CA 1
ATOM 2653 C C . ASP F 3 28 ? 12.74338 -34.70722 44.13467 1.000 152.35092 28 ASP F C 1
ATOM 2654 O O . ASP F 3 28 ? 12.10989 -35.37990 43.31304 1.000 155.91128 28 ASP F O 1
ATOM 2659 N N . PHE F 3 29 ? 14.04630 -34.43563 43.98554 1.000 139.00840 29 PHE F N 1
ATOM 2660 C CA . PHE F 3 29 ? 14.80374 -34.92920 42.83584 1.000 141.80577 29 PHE F CA 1
ATOM 2661 C C . PHE F 3 29 ? 14.66806 -36.43141 42.61572 1.000 147.80274 29 PHE F C 1
ATOM 2662 O O . PHE F 3 29 ? 14.84451 -36.89449 41.48404 1.000 153.63457 29 PHE F O 1
ATOM 2670 N N . ALA F 3 30 ? 14.35467 -37.20693 43.65377 1.000 142.34933 30 ALA F N 1
ATOM 2671 C CA . ALA F 3 30 ? 14.03255 -38.62057 43.46623 1.000 139.65586 30 ALA F CA 1
ATOM 2672 C C . ALA F 3 30 ? 12.64528 -38.68431 42.83064 1.000 143.86344 30 ALA F C 1
ATOM 2673 O O . ALA F 3 30 ? 11.62392 -38.89722 43.48794 1.000 142.38901 30 ALA F O 1
ATOM 2675 N N . SER F 3 31 ? 12.62226 -38.49382 41.51008 1.000 146.84073 31 SER F N 1
ATOM 2676 C CA . SER F 3 31 ? 11.39085 -38.38978 40.73275 1.000 148.46928 31 SER F CA 1
ATOM 2677 C C . SER F 3 31 ? 11.65381 -38.57107 39.23936 1.000 152.25660 31 SER F C 1
ATOM 2678 O O . SER F 3 31 ? 12.67071 -39.14969 38.84282 1.000 154.60264 31 SER F O 1
ATOM 2681 N N . LEU F 3 32 ? 10.71801 -38.07904 38.41874 1.000 152.59191 32 LEU F N 1
ATOM 2682 C CA . LEU F 3 32 ? 10.73238 -38.07613 36.95433 1.000 154.64256 32 LEU F CA 1
ATOM 2683 C C . LEU F 3 32 ? 12.11877 -37.90522 36.33652 1.000 159.32309 32 LEU F C 1
ATOM 2684 O O . LEU F 3 32 ? 12.85637 -36.99366 36.72602 1.000 161.16876 32 LEU F O 1
ATOM 2689 N N . GLU F 3 33 ? 12.49178 -38.76162 35.37514 1.000 146.18132 33 GLU F N 1
ATOM 2690 C CA . GLU F 3 33 ? 13.77903 -38.58548 34.70168 1.000 151.88458 33 GLU F CA 1
ATOM 2691 C C . GLU F 3 33 ? 13.76335 -38.65555 33.17734 1.000 155.62716 33 GLU F C 1
ATOM 2692 O O . GLU F 3 33 ? 14.58449 -37.99986 32.53009 1.000 159.64920 33 GLU F O 1
ATOM 2698 N N . ASP F 3 34 ? 12.84907 -39.43825 32.60142 1.000 155.01665 34 ASP F N 1
ATOM 2699 C CA . ASP F 3 34 ? 13.03489 -40.04425 31.28117 1.000 159.35493 34 ASP F CA 1
ATOM 2700 C C . ASP F 3 34 ? 13.40171 -39.06855 30.16364 1.000 162.52333 34 ASP F C 1
ATOM 2701 O O . ASP F 3 34 ? 13.20200 -37.85619 30.28633 1.000 159.83232 34 ASP F O 1
ATOM 2706 N N . GLY F 3 35 ? 13.90668 -39.60414 29.05142 1.000 144.66864 35 GLY F N 1
ATOM 2707 C CA . GLY F 3 35 ? 14.40431 -38.79382 27.95533 1.000 144.96158 35 GLY F CA 1
ATOM 2708 C C . GLY F 3 35 ? 15.91907 -38.70778 27.87701 1.000 147.86319 35 GLY F C 1
ATOM 2709 O O . GLY F 3 35 ? 16.47904 -37.60893 27.79225 1.000 148.32665 35 GLY F O 1
ATOM 2710 N N . MET F 3 36 ? 16.58743 -39.86609 27.93678 1.000 152.83620 36 MET F N 1
ATOM 2711 C CA . MET F 3 36 ? 18.01082 -39.98099 27.62579 1.000 153.83309 36 MET F CA 1
ATOM 2712 C C . MET F 3 36 ? 18.38395 -39.17585 26.38671 1.000 151.09958 36 MET F C 1
ATOM 2713 O O . MET F 3 36 ? 17.68620 -39.21274 25.37036 1.000 156.59280 36 MET F O 1
ATOM 2718 N N . GLU F 3 37 ? 19.50781 -38.46457 26.47363 1.000 167.70077 37 GLU F N 1
ATOM 2719 C CA . GLU F 3 37 ? 19.98370 -37.61600 25.39279 1.000 159.66605 37 GLU F CA 1
ATOM 2720 C C . GLU F 3 37 ? 21.43246 -37.94212 25.06364 1.000 149.09713 37 GLU F C 1
ATOM 2721 O O . GLU F 3 37 ? 22.19061 -38.40214 25.91096 1.000 144.88912 37 GLU F O 1
ATOM 2727 N N . ILE F 3 38 ? 21.83129 -37.63603 23.83383 1.000 168.28462 38 ILE F N 1
ATOM 2728 C CA . ILE F 3 38 ? 23.23238 -37.73172 23.43706 1.000 157.51623 38 ILE F CA 1
ATOM 2729 C C . ILE F 3 38 ? 23.68566 -36.29154 23.26747 1.000 152.96425 38 ILE F C 1
ATOM 2730 O O . ILE F 3 38 ? 23.57853 -35.72055 22.17681 1.000 157.11449 38 ILE F O 1
ATOM 2735 N N . ASP F 3 39 ? 24.23452 -35.72039 24.34311 1.000 138.57190 39 ASP F N 1
ATOM 2736 C CA . ASP F 3 39 ? 24.02952 -34.31518 24.68372 1.000 151.82908 39 ASP F CA 1
ATOM 2737 C C . ASP F 3 39 ? 23.97600 -33.39371 23.47085 1.000 173.80888 39 ASP F C 1
ATOM 2738 O O . ASP F 3 39 ? 22.92119 -32.82276 23.16451 1.000 187.88341 39 ASP F O 1
ATOM 2743 N N . VAL F 3 40 ? 25.07218 -33.31058 22.71453 1.000 149.89090 40 VAL F N 1
ATOM 2744 C CA . VAL F 3 40 ? 25.08698 -32.43333 21.54971 1.000 158.07324 40 VAL F CA 1
ATOM 2745 C C . VAL F 3 40 ? 23.99791 -32.83540 20.56514 1.000 159.99646 40 VAL F C 1
ATOM 2746 O O . VAL F 3 40 ? 23.16847 -32.00866 20.16338 1.000 173.00927 40 VAL F O 1
ATOM 2750 N N . ALA F 3 41 ? 23.94368 -34.12645 20.21602 1.000 173.26159 41 ALA F N 1
ATOM 2751 C CA . ALA F 3 41 ? 22.98514 -34.60175 19.22821 1.000 174.46655 41 ALA F CA 1
ATOM 2752 C C . ALA F 3 41 ? 21.55268 -34.27822 19.62105 1.000 181.06135 41 ALA F C 1
ATOM 2753 O O . ALA F 3 41 ? 20.65302 -34.39487 18.78295 1.000 185.38556 41 ALA F O 1
ATOM 2755 N N . GLU F 3 42 ? 21.31757 -33.86566 20.87041 1.000 183.39458 42 GLU F N 1
ATOM 2756 C CA . GLU F 3 42 ? 19.98457 -33.47539 21.28834 1.000 189.46956 42 GLU F CA 1
ATOM 2757 C C . GLU F 3 42 ? 19.87364 -32.02147 21.72319 1.000 206.22898 42 GLU F C 1
ATOM 2758 O O . GLU F 3 42 ? 18.75542 -31.49153 21.72869 1.000 212.76652 42 GLU F O 1
ATOM 2764 N N . PHE F 3 43 ? 20.98655 -31.34977 22.05027 1.000 163.80737 43 PHE F N 1
ATOM 2765 C CA . PHE F 3 43 ? 20.86498 -29.98766 22.56276 1.000 179.66687 43 PHE F CA 1
ATOM 2766 C C . PHE F 3 43 ? 20.43369 -28.99755 21.48877 1.000 194.24596 43 PHE F C 1
ATOM 2767 O O . PHE F 3 43 ? 19.94095 -27.91526 21.83261 1.000 195.82127 43 PHE F O 1
ATOM 2775 N N . ASP F 3 44 ? 20.56359 -29.35928 20.20723 1.000 187.42409 44 ASP F N 1
ATOM 2776 C CA . ASP F 3 44 ? 19.94548 -28.57537 19.14147 1.000 194.72431 44 ASP F CA 1
ATOM 2777 C C . ASP F 3 44 ? 18.46920 -28.33897 19.41478 1.000 192.99339 44 ASP F C 1
ATOM 2778 O O . ASP F 3 44 ? 17.92946 -27.28528 19.05821 1.000 198.54795 44 ASP F O 1
ATOM 2783 N N . ASN F 3 45 ? 17.80045 -29.30794 20.04088 1.000 198.93700 45 ASN F N 1
ATOM 2784 C CA . ASN F 3 45 ? 16.37898 -29.21457 20.34111 1.000 192.86562 45 ASN F CA 1
ATOM 2785 C C . ASN F 3 45 ? 16.10579 -28.60248 21.70970 1.000 186.84761 45 ASN F C 1
ATOM 2786 O O . ASN F 3 45 ? 15.07435 -28.90935 22.32323 1.000 175.91669 45 ASN F O 1
ATOM 2791 N N . LEU F 3 46 ? 17.00109 -27.74975 22.21458 1.000 186.08191 46 LEU F N 1
ATOM 2792 C CA . LEU F 3 46 ? 16.73375 -27.00084 23.43733 1.000 175.47916 46 LEU F CA 1
ATOM 2793 C C . LEU F 3 46 ? 16.62170 -25.49929 23.17649 1.000 181.87596 46 LEU F C 1
ATOM 2794 O O . LEU F 3 46 ? 17.00425 -24.68581 24.02081 1.000 176.35998 46 LEU F O 1
ATOM 2799 N N . PHE F 3 47 ? 16.09766 -25.11906 22.01482 1.000 174.36575 47 PHE F N 1
ATOM 2800 C CA . PHE F 3 47 ? 15.87744 -23.71228 21.69357 1.000 180.93403 47 PHE F CA 1
ATOM 2801 C C . PHE F 3 47 ? 14.40904 -23.45466 21.36779 1.000 178.19874 47 PHE F C 1
ATOM 2802 O O . PHE F 3 47 ? 14.05292 -22.39198 20.85840 1.000 184.42717 47 PHE F O 1
#

Secondary structure (DSSP, 8-state):
---HHHHHHHHHHHHHHHSSSS-----HHHHHHHHHHHHHHHHHHHHHHHHHHHHTT--EE-HHHHHHHHHHH-/-TTS-HHHHHHHHHHTT--EE-TTHHHHHHHHHHHHHHHHHHHHHHHHHHTT-SS--HHHHHHHHHT-STT-/---HHHHHHHHHHHHHHT-SSS-----HHHHHHHHHHHHHHHHHHHHHHHHHHHHTT--EE-HHHHHHHHHHH-/---SHHHHHHHHHTT--EE-STHHHHHHHHHHHHHHHHHHHHHHHHHHTT-SS--HHHHHHHHHTTSTT--/-HHHHHHHHHHHHSS-------HHHHHTT-/-HHHHHHHHHHHHSS-------HHHHHTT--

Sequence (352 aa):
LIPKLPFSRLVREFIVKYSDDEPLRVTEGALLAMQESCEMYLTQRLADSYMLTKHRNRVTLEVRDMALMAYICDIQGITKPAIRRLARRGGVKRISGLIYEETRGVLKVFLENVIRDAVTYTEHAKRKTVTAMDVVYALKRQGRTLLIPKLPFSRLVREFIVKYSDDEPLRVTEGALLAMQESCEMYLTQRLADSYMLTKHRNRVTLEVRDMALMAYICDGITKPAIRRLARRGGVKRISGLIYEETRGVLKVFLENVIRDAVTYTEHAKRKTVTAMDVVYALKRQGRTLYERSKAWSSKMADFASLEDGMEIDVAEFDNLERSKAWSSKMADFASLEDGMEIDVAEFDNLF

CATH classification: 1.10.20.10

B-factor: mean 136.62, std 19.19, range [81.29, 222.99]